Protein AF-0000000087011862 (afdb_homodimer)

pLDDT: mean 93.86, std 10.63, range [29.58, 98.81]

Radius of gyration: 28.44 Å; Cα contacts (8 Å, |Δi|>4): 1390; chains: 2; bounding box: 50×101×67 Å

Nearest PDB structures (foldseek):
  2e2o-assembly1_A  TM=8.522E-01  e=4.684E-23  Sulfurisphaera tokodaii
  1zc6-assembly1_A  TM=8.022E-01  e=9.549E-17  Chromobacterium violaceum ATCC 12472
  8oqk-assembly1_A-2  TM=8.222E-01  e=7.008E-14  Tannerella forsythia
  8ow7-assembly3_E  TM=7.583E-01  e=1.165E-14  Tannerella forsythia
  8oqx-assembly1_B  TM=7.816E-01  e=3.344E-13  Tannerella forsythia

Foldseek 3Di:
DPPFQWEWFWQAEQFKIKIWIAGLVVRDTQFIFIFGHLQCVPPHLVVNLVRVLRGCVRRVVVPHPAYEYAYAQQPPDPVSVVSVLVSVCVVPVPYHYHHLQLLLCCLFANQDFFKEWEAALFTWMWTDDPRDIDIDFPDDLVPGRFLHLLQLLVQLLVVLVCVVVVNDDDFCSQVLQCVLQVHHSVVSVVVCVVVVPSNSSSLCSLVLLVRVVVPGPSSVVSLVRSLVVVQVVQVVRCVSPDAYAYEYLSLLRPSSCVSCVVVPHHYYYNNSSSVSRVSVVPRDDDSVSSVVVRVVVVVVVVVDDQVSCCRRRVDDVVVVVVVD/DPPFQWEWFWQAEQFKIKIWIAG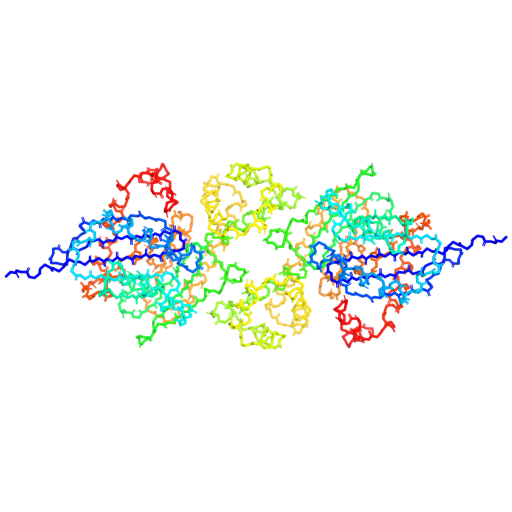LVVRDTQFIFIFGHLQCVPPHLVVNLVRVLRGCVRRVVVPHPAYEYAYAQQPPDPVSVVSVLVSVCVVPVPYHYHHLQLLLCCLFANQDFFKEWEAALFTWMWTDDPRDIDIDFPDDLVPGRFLHLLQLLVQLLVVLVCVVVVNDDDFCSQVLQCVLQVHHSVVSVVVCVVVVPSNSSSLCSLVLLVRVVVPGPSSVVSLVRSLVVVQVVQVVRCVSPDAYAYEYLSLLRPSSCVSCVVVPHHYYYNNSSSVSRVSVVPRDDDSVSSVVVRVVVVVVVVVDDQVSCCRRRVDDVVVVVVVD

Secondary structure (DSSP, 8-state):
-----EEEEEEE-SS-EEEEEEETTTTEEEEEEEES---HHHH-HHHHHHHHHHHHHHTTGGG-SEEEEEETTTTS-HHHHHHHHHHHHHHSTT-EEEEHHHHHHHHHHTTSSEEEEEESSSEEEEEEETTEEEEEE---SSSS-TTSHHHHHHHHHHHHHHHHTTSS---SHHHHHHHHHTS-HHHHHHHHHHH--HHHHHHTHHHHHHHHHTT-HHHHHHHHHHHHHHHHHHHHHHTT-SEEEEESGGGG-HHHHHHHGGGT-EEE-GGGGGHHHHHHTT----HHHHHHHHHHHHHHHTTS-HHHHHHHH---GGGTTTT-/-----EEEEEEE-SS-EEEEEEETTTTEEEEEEEES---HHHH-HHHHHHHHHHHHHHTTGGG-SEEEEEETTTTS-HHHHHHHHHHHHHHSTT-EEEEHHHHHHHHHHTTSSEEEEEESSSEEEEEEETTEEEEEE---SSSS-TTSHHHHHHHHHHHHHHHHTTSS---SHHHHHHHHHTS-HHHHHHHHHHH--HHHHHHTHHHHHHHHHTT-HHHHHHHHHHHHHHHHHHHHHHTT-SEEEEESGGGG-HHHHHHHGGGT-EEE-GGGGGHHHHHHTT----HHHHHHHHHHHHHHHTTS-HHHHHHHH---GGGTTTT-

Sequence (648 aa):
MQTKNVILAVDGGATKTVALLFDENKFKIKGIGLAGSSNFTIIGASKAEENLRKAIKEAEGDKADKAVFCLAGIGDSAEDTKRGEEMVRRIFPNAQVYNDGVGAYRATNLFEDGGVFAPGTGSVAFYQKNGVLHRVGGWSWIFGDEGSASWIAKTAITYATRVVDGIEEKSELPHAVEEYFKLPFREAVIKLSKEQDKRLIASFAVIVDELAQRGDPLALRVMKEASEYIVRMINRLKKEGGRVSVIGGVMNSRIIRDEISSLGVSIFYSYQAVIGGLILAGVKMSFEERDMLAKELTQKIYNLPEEELKNYLFINIKSKYSETMQTKNVILAVDGGATKTVALLFDENKFKIKGIGLAGSSNFTIIGASKAEENLRKAIKEAEGDKADKAVFCLAGIGDSAEDTKRGEEMVRRIFPNAQVYNDGVGAYRATNLFEDGGVFAPGTGSVAFYQKNGVLHRVGGWSWIFGDEGSASWIAKTAITYATRVVDGIEEKSELPHAVEEYFKLPFREAVIKLSKEQDKRLIASFAVIVDELAQRGDPLALRVMKEASEYIVRMINRLKKEGGRVSVIGGVMNSRIIRDEISSLGVSIFYSYQAVIGGLILAGVKMSFEERDMLAKELTQKIYNLPEEELKNYLFINIKSKYSET

Structure (mmCIF, N/CA/C/O backbone):
data_AF-0000000087011862-model_v1
#
loop_
_entity.id
_entity.type
_entity.pdbx_description
1 polymer 'N-acetylglucosamine kinase'
#
loop_
_atom_site.group_PDB
_atom_site.id
_atom_site.type_symbol
_atom_site.label_atom_id
_atom_site.label_alt_id
_atom_site.label_comp_id
_atom_site.label_asym_id
_atom_site.label_entity_id
_atom_site.label_seq_id
_atom_site.pdbx_PDB_ins_code
_atom_site.Cartn_x
_atom_site.Cartn_y
_atom_site.Cartn_z
_atom_site.occupancy
_atom_site.B_iso_or_equiv
_atom_site.auth_seq_id
_atom_site.auth_comp_id
_atom_site.auth_asym_id
_atom_site.auth_atom_id
_atom_site.pdbx_PDB_model_num
ATOM 1 N N . MET A 1 1 ? -6.461 57.344 13.148 1 33.88 1 MET A N 1
ATOM 2 C CA . MET A 1 1 ? -7.348 56.219 12.797 1 33.88 1 MET A CA 1
ATOM 3 C C . MET A 1 1 ? -6.699 54.906 13.133 1 33.88 1 MET A C 1
ATOM 5 O O . MET A 1 1 ? -5.602 54.594 12.656 1 33.88 1 MET A O 1
ATOM 9 N N . GLN A 1 2 ? -6.863 54.375 14.227 1 44.09 2 GLN A N 1
ATOM 10 C CA . GLN A 1 2 ? -6.109 53.219 14.703 1 44.09 2 GLN A CA 1
ATOM 11 C C . GLN A 1 2 ? -6.066 52.125 13.656 1 44.09 2 GLN A C 1
ATOM 13 O O . GLN A 1 2 ? -7.109 51.719 13.156 1 44.09 2 GLN A O 1
ATOM 18 N N . THR A 1 3 ? -5.09 52.031 12.852 1 51.03 3 THR A N 1
ATOM 19 C CA . THR A 1 3 ? -4.926 51.125 11.719 1 51.03 3 THR A CA 1
ATOM 20 C C . THR A 1 3 ? -5.426 49.75 12.07 1 51.03 3 THR A C 1
ATOM 22 O O . THR A 1 3 ? -5.055 49.188 13.109 1 51.03 3 THR A O 1
ATOM 25 N N . LYS A 1 4 ? -6.719 49.469 11.648 1 62.94 4 LYS A N 1
ATOM 26 C CA . LYS A 1 4 ? -7.316 48.156 11.859 1 62.94 4 LYS A CA 1
ATOM 27 C C . LYS A 1 4 ? -6.398 47.062 11.352 1 62.94 4 LYS A C 1
ATOM 29 O O . LYS A 1 4 ? -5.887 47.125 10.234 1 62.94 4 LYS A O 1
ATOM 34 N N . ASN A 1 5 ? -5.742 46.188 12.297 1 88.31 5 ASN A N 1
ATOM 35 C CA . ASN A 1 5 ? -4.859 45.094 11.875 1 88.31 5 ASN A CA 1
ATOM 36 C C . ASN A 1 5 ? -5.559 43.75 11.961 1 88.31 5 ASN A C 1
ATOM 38 O O . ASN A 1 5 ? -5.344 43 12.914 1 88.31 5 ASN A O 1
ATOM 42 N N . VAL A 1 6 ? -6.551 43.656 11 1 97 6 VAL A N 1
ATOM 43 C CA . VAL A 1 6 ? -7.305 42.406 10.891 1 97 6 VAL A CA 1
ATOM 44 C C . VAL A 1 6 ? -6.648 41.5 9.859 1 97 6 VAL A C 1
ATOM 46 O O . VAL A 1 6 ? -6.398 41.906 8.719 1 97 6 VAL A O 1
ATOM 49 N N . ILE A 1 7 ? -6.363 40.312 10.328 1 98.19 7 ILE A N 1
ATOM 50 C CA . ILE A 1 7 ? -5.594 39.375 9.508 1 98.19 7 ILE A CA 1
ATOM 51 C C . ILE A 1 7 ? -6.457 38.156 9.148 1 98.19 7 ILE A C 1
ATOM 53 O O . ILE A 1 7 ? -7.156 37.625 10.008 1 98.19 7 ILE A O 1
ATOM 57 N N . LEU A 1 8 ? -6.434 37.781 7.859 1 98.56 8 LEU A N 1
ATOM 58 C CA . LEU A 1 8 ? -7.027 36.531 7.398 1 98.56 8 LEU A CA 1
ATOM 59 C C . LEU A 1 8 ? -5.961 35.438 7.227 1 98.56 8 LEU A C 1
ATOM 61 O O . LEU A 1 8 ? -5.004 35.625 6.473 1 98.56 8 LEU A O 1
ATOM 65 N N . ALA A 1 9 ? -6.078 34.406 7.98 1 98.75 9 ALA A N 1
ATOM 66 C CA . ALA A 1 9 ? -5.246 33.219 7.793 1 98.75 9 ALA A CA 1
ATOM 67 C C . ALA A 1 9 ? -6.059 32.062 7.215 1 98.75 9 ALA A C 1
ATOM 69 O O . ALA A 1 9 ? -7.172 31.781 7.668 1 98.75 9 ALA A O 1
ATOM 70 N N . VAL A 1 10 ? -5.488 31.406 6.176 1 98.81 10 VAL A N 1
ATOM 71 C CA . VAL A 1 10 ? -6.168 30.281 5.547 1 98.81 10 VAL A CA 1
ATOM 72 C C . VAL A 1 10 ? -5.23 29.078 5.496 1 98.81 10 VAL A C 1
ATOM 74 O O . VAL A 1 10 ? -4.082 29.188 5.062 1 98.81 10 VAL A O 1
ATOM 77 N N . ASP A 1 11 ? -5.664 27.969 6.008 1 98.44 11 ASP A N 1
ATOM 78 C CA . ASP A 1 11 ? -5.008 26.672 5.863 1 98.44 11 ASP A CA 1
ATOM 79 C C . ASP A 1 11 ? -5.805 25.75 4.941 1 98.44 11 ASP A C 1
ATOM 81 O O . ASP A 1 11 ? -6.934 25.375 5.254 1 98.44 11 ASP A O 1
ATOM 85 N N . GLY A 1 12 ? -5.23 25.422 3.812 1 97 12 GLY A N 1
ATOM 86 C CA . GLY A 1 12 ? -5.883 24.578 2.82 1 97 12 GLY A CA 1
ATOM 87 C C . GLY A 1 12 ? -5.156 23.281 2.58 1 97 12 GLY A C 1
ATOM 88 O O . GLY A 1 12 ? -4.055 23.266 2.021 1 97 12 GLY A O 1
ATOM 89 N N . GLY A 1 13 ? -5.793 22.219 2.9 1 92.44 13 GLY A N 1
ATOM 90 C CA . GLY A 1 13 ? -5.164 20.906 2.805 1 92.44 13 GLY A CA 1
ATOM 91 C C . GLY A 1 13 ? -5.891 19.969 1.868 1 92.44 13 GLY A C 1
ATOM 92 O O . GLY A 1 13 ? -6.617 20.406 0.974 1 92.44 13 GLY A O 1
ATOM 93 N N . ALA A 1 14 ? -5.559 18.672 1.991 1 84.88 14 ALA A N 1
ATOM 94 C CA . ALA A 1 14 ? -6.09 17.625 1.136 1 84.88 14 ALA A CA 1
ATOM 95 C C . ALA A 1 14 ? -7.547 17.312 1.478 1 84.88 14 ALA A C 1
ATOM 97 O O . ALA A 1 14 ? -8.312 16.875 0.619 1 84.88 14 ALA A O 1
ATOM 98 N N . THR A 1 15 ? -7.922 17.609 2.654 1 87.12 15 THR A N 1
ATOM 99 C CA . THR A 1 15 ? -9.25 17.203 3.086 1 87.12 15 THR A CA 1
ATOM 100 C C . THR A 1 15 ? -10.117 18.406 3.418 1 87.12 15 THR A C 1
ATOM 102 O O . THR A 1 15 ? -11.336 18.375 3.227 1 87.12 15 THR A O 1
ATOM 105 N N . LYS A 1 16 ? -9.508 19.453 3.936 1 92.38 16 LYS A N 1
ATOM 106 C CA . LYS A 1 16 ? -10.305 20.578 4.406 1 92.38 16 LYS A CA 1
ATOM 107 C C . LYS A 1 16 ? -9.562 21.906 4.215 1 92.38 16 LYS A C 1
ATOM 109 O O . LYS A 1 16 ? -8.344 21.906 4.012 1 92.38 16 LYS A O 1
ATOM 114 N N . THR A 1 17 ? -10.352 22.953 4.312 1 97.31 17 THR A N 1
ATOM 115 C CA . THR A 1 17 ? -9.859 24.328 4.359 1 97.31 17 THR A CA 1
ATOM 116 C C . THR A 1 17 ? -10.391 25.047 5.598 1 97.31 17 THR A C 1
ATOM 118 O O . THR A 1 17 ? -11.578 24.953 5.922 1 97.31 17 THR A O 1
ATOM 121 N N . VAL A 1 18 ? -9.523 25.688 6.285 1 97.75 18 VAL A N 1
ATOM 122 C CA . VAL A 1 18 ? -9.891 26.5 7.449 1 97.75 18 VAL A CA 1
ATOM 123 C C . VAL A 1 18 ? -9.5 27.953 7.215 1 97.75 18 VAL A C 1
ATOM 125 O O . VAL A 1 18 ? -8.359 28.234 6.848 1 97.75 18 VAL A O 1
ATOM 128 N N . ALA A 1 19 ? -10.438 28.844 7.398 1 98.44 19 ALA A N 1
ATOM 129 C CA . ALA A 1 19 ? -10.172 30.281 7.375 1 98.44 19 ALA A CA 1
ATOM 130 C C . ALA A 1 19 ? -10.398 30.906 8.75 1 98.44 19 ALA A C 1
ATOM 132 O O . ALA A 1 19 ? -11.375 30.578 9.438 1 98.44 19 ALA A O 1
ATOM 133 N N . LEU A 1 20 ? -9.516 31.719 9.133 1 98.5 20 LEU A N 1
ATOM 134 C CA . LEU A 1 20 ? -9.555 32.375 10.43 1 98.5 20 LEU A CA 1
ATOM 135 C C . LEU A 1 20 ? -9.367 33.875 10.281 1 98.5 20 LEU A C 1
ATOM 137 O O . LEU A 1 20 ? -8.367 34.344 9.719 1 98.5 20 LEU A O 1
ATOM 141 N N . LEU A 1 21 ? -10.336 34.656 10.719 1 98.31 21 LEU A N 1
ATOM 142 C CA . LEU A 1 21 ? -10.219 36.094 10.805 1 98.31 21 LEU A CA 1
ATOM 143 C C . LEU A 1 21 ? -9.828 36.531 12.211 1 98.31 21 LEU A C 1
ATOM 145 O O . LEU A 1 21 ? -10.508 36.188 13.18 1 98.31 21 LEU A O 1
ATOM 149 N N . PHE A 1 22 ? -8.766 37.281 12.312 1 97.94 22 PHE A N 1
ATOM 150 C CA . PHE A 1 22 ? -8.164 37.594 13.609 1 97.94 22 PHE A CA 1
ATOM 151 C C . PHE A 1 22 ? -7.902 39.062 13.758 1 97.94 22 PHE A C 1
ATOM 153 O O . PHE A 1 22 ? -7.336 39.688 12.859 1 97.94 22 PHE A O 1
ATOM 160 N N . ASP A 1 23 ? -8.336 39.625 14.875 1 97 23 ASP A N 1
ATOM 161 C CA . ASP A 1 23 ? -8.039 41.031 15.219 1 97 23 ASP A CA 1
ATOM 162 C C . ASP A 1 23 ? -6.754 41.125 16.047 1 97 23 ASP A C 1
ATOM 164 O O . ASP A 1 23 ? -6.75 40.812 17.234 1 97 23 ASP A O 1
ATOM 168 N N . GLU A 1 24 ? -5.723 41.531 15.453 1 95.62 24 GLU A N 1
ATOM 169 C CA . GLU A 1 24 ? -4.418 41.594 16.109 1 95.62 24 GLU A CA 1
ATOM 170 C C . GLU A 1 24 ? -4.422 42.531 17.312 1 95.62 24 GLU A C 1
ATOM 172 O O . GLU A 1 24 ? -3.828 42.25 18.344 1 95.62 24 GLU A O 1
ATOM 177 N N . ASN A 1 25 ? -5.043 43.656 17.219 1 93.38 25 ASN A N 1
ATOM 178 C CA . ASN A 1 25 ? -5.074 44.656 18.281 1 93.38 25 ASN A CA 1
ATOM 179 C C . ASN A 1 25 ? -5.797 44.125 19.516 1 93.38 25 ASN A C 1
ATOM 181 O O . ASN A 1 25 ? -5.344 44.344 20.641 1 93.38 25 ASN A O 1
ATOM 185 N N . LYS A 1 26 ? -6.863 43.469 19.266 1 94.19 26 LYS A N 1
ATOM 186 C CA . LYS A 1 26 ? -7.645 42.938 20.375 1 94.19 26 LYS A CA 1
ATOM 187 C C . LYS A 1 26 ? -7.219 41.5 20.734 1 94.19 26 LYS A C 1
ATOM 189 O O . LYS A 1 26 ? -7.691 40.938 21.719 1 94.19 26 LYS A O 1
ATOM 194 N N . PHE A 1 27 ? -6.371 40.938 19.922 1 95 27 PHE A N 1
ATOM 195 C CA . PHE A 1 27 ? -5.918 39.562 20.078 1 95 27 PHE A CA 1
ATOM 196 C C . PHE A 1 27 ? -7.102 38.625 20.219 1 95 27 PHE A C 1
ATOM 198 O O . PHE A 1 27 ? -7.172 37.844 21.188 1 95 27 PHE A O 1
ATOM 205 N N . LYS A 1 28 ? -7.961 38.719 19.203 1 94.94 28 LYS A N 1
ATOM 206 C CA . LYS A 1 28 ? -9.203 37.969 19.281 1 94.94 28 LYS A CA 1
ATOM 207 C C . LYS A 1 28 ? -9.578 37.375 17.922 1 94.94 28 LYS A C 1
ATOM 209 O O . LYS A 1 28 ? -9.375 38 16.891 1 94.94 28 LYS A O 1
ATOM 214 N N . ILE A 1 29 ? -10.172 36.188 18 1 97.44 29 ILE A N 1
ATOM 215 C CA . ILE A 1 29 ? -10.734 35.594 16.797 1 97.44 29 ILE A CA 1
ATOM 216 C C . ILE A 1 29 ? -12.055 36.25 16.438 1 97.44 29 ILE A C 1
ATOM 218 O O . ILE A 1 29 ? -12.961 36.344 17.281 1 97.44 29 ILE A O 1
ATOM 222 N N . LYS A 1 30 ? -12.18 36.688 15.195 1 97 30 LYS A N 1
ATOM 223 C CA . LYS A 1 30 ? -13.375 37.375 14.75 1 97 30 LYS A CA 1
ATOM 224 C C . LYS A 1 30 ? -14.289 36.469 13.945 1 97 30 LYS A C 1
ATOM 226 O O . LYS A 1 30 ? -15.5 36.688 13.883 1 97 30 LYS A O 1
ATOM 231 N N . GLY A 1 31 ? -13.703 35.469 13.359 1 96.88 31 GLY A N 1
ATOM 232 C CA . GLY A 1 31 ? -14.484 34.562 12.539 1 96.88 31 GLY A CA 1
ATOM 233 C C . GLY A 1 31 ? -13.727 33.312 12.125 1 96.88 31 GLY A C 1
ATOM 234 O O . GLY A 1 31 ? -12.492 33.312 12.086 1 96.88 31 GLY A O 1
ATOM 235 N N . ILE A 1 32 ? -14.539 32.281 11.859 1 97.31 32 ILE A N 1
ATOM 236 C CA . ILE A 1 32 ? -13.992 31.016 11.398 1 97.31 32 ILE A CA 1
ATOM 237 C C . ILE A 1 32 ? -14.844 30.469 10.25 1 97.31 32 ILE A C 1
ATOM 239 O O . ILE A 1 32 ? -16.078 30.609 10.258 1 97.31 32 ILE A O 1
ATOM 243 N N . GLY A 1 33 ? -14.164 29.953 9.281 1 96.62 33 GLY A N 1
ATOM 244 C CA . GLY A 1 33 ? -14.844 29.281 8.188 1 96.62 33 GLY A CA 1
ATOM 245 C C . GLY A 1 33 ? -14.227 27.938 7.828 1 96.62 33 GLY A C 1
ATOM 246 O O . GLY A 1 33 ? -13.016 27.75 7.957 1 96.62 33 GLY A O 1
ATOM 247 N N . LEU A 1 34 ? -15.102 27.031 7.426 1 96.06 34 LEU A N 1
ATOM 248 C CA . LEU A 1 34 ? -14.68 25.688 7.016 1 96.06 34 LEU A CA 1
ATOM 249 C C . LEU A 1 34 ? -15.211 25.359 5.629 1 96.06 34 LEU A C 1
ATOM 251 O O . LEU A 1 34 ? -16.328 25.75 5.273 1 96.06 34 LEU A O 1
ATOM 255 N N . ALA A 1 35 ? -14.398 24.656 4.922 1 96.19 35 ALA A N 1
ATOM 256 C CA . ALA A 1 35 ? -14.828 24.141 3.623 1 96.19 35 ALA A CA 1
ATOM 257 C C . ALA A 1 35 ? -14.039 22.891 3.254 1 96.19 35 ALA A C 1
ATOM 259 O O . ALA A 1 35 ? -13.289 22.359 4.07 1 96.19 35 ALA A O 1
ATOM 260 N N . GLY A 1 36 ? -14.297 22.359 2.02 1 94.12 36 GLY A N 1
ATOM 261 C CA . GLY A 1 36 ? -13.617 21.156 1.554 1 94.12 36 GLY A CA 1
ATOM 262 C C . GLY A 1 36 ? -12.172 21.406 1.156 1 94.12 36 GLY A C 1
ATOM 263 O O . GLY A 1 36 ? -11.609 22.453 1.48 1 94.12 36 GLY A O 1
ATOM 264 N N . SER A 1 37 ? -11.641 20.469 0.458 1 94.12 37 SER A N 1
ATOM 265 C CA . SER A 1 37 ? -10.234 20.484 0.07 1 94.12 37 SER A CA 1
ATOM 266 C C . SER A 1 37 ? -9.914 21.672 -0.833 1 94.12 37 SER A C 1
ATOM 268 O O . SER A 1 37 ? -10.734 22.047 -1.671 1 94.12 37 SER A O 1
ATOM 270 N N . SER A 1 38 ? -8.742 22.219 -0.648 1 95.69 38 SER A N 1
ATOM 271 C CA . SER A 1 38 ? -8.289 23.266 -1.564 1 95.69 38 SER A CA 1
ATOM 272 C C . SER A 1 38 ? -6.957 22.875 -2.209 1 95.69 38 SER A C 1
ATOM 274 O O . SER A 1 38 ? -6.195 23.75 -2.637 1 95.69 38 SER A O 1
ATOM 276 N N . ASN A 1 39 ? -6.629 21.594 -2.139 1 94 39 ASN A N 1
ATOM 277 C CA . ASN A 1 39 ? -5.465 21.109 -2.875 1 94 39 ASN A CA 1
ATOM 278 C C . ASN A 1 39 ? -5.711 21.125 -4.383 1 94 39 ASN A C 1
ATOM 280 O O . ASN A 1 39 ? -6.16 20.141 -4.953 1 94 39 ASN A O 1
ATOM 284 N N . PHE A 1 40 ? -5.262 22.156 -5.004 1 95.25 40 PHE A N 1
ATOM 285 C CA . PHE A 1 40 ? -5.578 22.438 -6.398 1 95.25 40 PHE A CA 1
ATOM 286 C C . PHE A 1 40 ? -4.887 21.453 -7.324 1 95.25 40 PHE A C 1
ATOM 288 O O . PHE A 1 40 ? -5.273 21.297 -8.484 1 95.25 40 PHE A O 1
ATOM 295 N N . THR A 1 41 ? -3.922 20.781 -6.844 1 91.81 41 THR A N 1
ATOM 296 C CA . THR A 1 41 ? -3.215 19.797 -7.668 1 91.81 41 THR A CA 1
ATOM 297 C C . THR A 1 41 ? -3.998 18.5 -7.75 1 91.81 41 THR A C 1
ATOM 299 O O . THR A 1 41 ? -3.752 17.672 -8.633 1 91.81 41 THR A O 1
ATOM 302 N N . ILE A 1 42 ? -4.914 18.328 -6.879 1 87.44 42 ILE A N 1
ATOM 303 C CA . ILE A 1 42 ? -5.652 17.078 -6.805 1 87.44 42 ILE A CA 1
ATOM 304 C C . ILE A 1 42 ? -7.082 17.281 -7.297 1 87.44 42 ILE A C 1
ATOM 306 O O . ILE A 1 42 ? -7.559 16.562 -8.172 1 87.44 42 ILE A O 1
ATOM 310 N N . ILE A 1 43 ? -7.695 18.375 -6.863 1 92.06 43 ILE A N 1
ATOM 311 C CA . ILE A 1 43 ? -9.125 18.5 -7.141 1 92.06 43 ILE A CA 1
ATOM 312 C C . ILE A 1 43 ? -9.344 19.531 -8.25 1 92.06 43 ILE A C 1
ATOM 314 O O . ILE A 1 43 ? -10.477 19.766 -8.672 1 92.06 43 ILE A O 1
ATOM 318 N N . GLY A 1 44 ? -8.289 20.188 -8.656 1 94.06 44 GLY A N 1
ATOM 319 C CA . GLY A 1 44 ? -8.383 21.203 -9.68 1 94.06 44 GLY A CA 1
ATOM 320 C C . GLY A 1 44 ? -8.5 22.609 -9.109 1 94.06 44 GLY A C 1
ATOM 321 O O . GLY A 1 44 ? -9.062 22.797 -8.031 1 94.06 44 GLY A O 1
ATOM 322 N N . ALA A 1 45 ? -8.062 23.547 -9.891 1 95.56 45 ALA A N 1
ATOM 323 C CA . ALA A 1 45 ? -7.984 24.938 -9.43 1 95.56 45 ALA A CA 1
ATOM 324 C C . ALA A 1 45 ? -9.375 25.516 -9.203 1 95.56 45 ALA A C 1
ATOM 326 O O . ALA A 1 45 ? -9.602 26.234 -8.234 1 95.56 45 ALA A O 1
ATOM 327 N N . SER A 1 46 ? -10.258 25.234 -10.047 1 96.94 46 SER A N 1
ATOM 328 C CA . SER A 1 46 ? -11.602 25.797 -9.945 1 96.94 46 SER A CA 1
ATOM 329 C C . SER A 1 46 ? -12.281 25.375 -8.656 1 96.94 46 SER A C 1
ATOM 331 O O . SER A 1 46 ? -12.789 26.219 -7.906 1 96.94 46 SER A O 1
ATOM 333 N N . LYS A 1 47 ? -12.25 24.094 -8.445 1 97.06 47 LYS A N 1
ATOM 334 C CA . LYS A 1 47 ? -12.875 23.578 -7.234 1 97.06 47 LYS A CA 1
ATOM 335 C C . LYS A 1 47 ? -12.141 24.062 -5.988 1 97.06 47 LYS A C 1
ATOM 337 O O . LYS A 1 47 ? -12.766 24.375 -4.973 1 97.06 47 LYS A O 1
ATOM 342 N N . ALA A 1 48 ? -10.898 24.094 -6.031 1 97.81 48 ALA A N 1
ATOM 343 C CA . ALA A 1 48 ? -10.086 24.609 -4.922 1 97.81 48 ALA A CA 1
ATOM 344 C C . ALA A 1 48 ? -10.43 26.062 -4.609 1 97.81 48 ALA A C 1
ATOM 346 O O . ALA A 1 48 ? -10.594 26.422 -3.445 1 97.81 48 ALA A O 1
ATOM 347 N N . GLU A 1 49 ? -10.531 26.812 -5.637 1 98 49 GLU A N 1
ATOM 348 C CA . GLU A 1 49 ? -10.867 28.234 -5.465 1 98 49 GLU A CA 1
ATOM 349 C C . GLU A 1 49 ? -12.25 28.391 -4.848 1 98 49 GLU A C 1
ATOM 351 O O . GLU A 1 49 ? -12.461 29.266 -3.996 1 98 49 GLU A O 1
ATOM 356 N N . GLU A 1 50 ? -13.117 27.625 -5.305 1 98.25 50 GLU A N 1
ATOM 357 C CA . GLU A 1 50 ? -14.461 27.641 -4.742 1 98.25 50 GLU A CA 1
ATOM 358 C C . GLU A 1 50 ? -14.438 27.359 -3.24 1 98.25 50 GLU A C 1
ATOM 360 O O . GLU A 1 50 ? -15.094 28.047 -2.463 1 98.25 50 GLU A O 1
ATOM 365 N N . ASN A 1 51 ? -13.734 26.375 -2.857 1 98 51 ASN A N 1
ATOM 366 C CA . ASN A 1 51 ? -13.641 26 -1.448 1 98 51 ASN A CA 1
ATOM 367 C C . ASN A 1 51 ? -12.953 27.094 -0.628 1 98 51 ASN A C 1
ATOM 369 O O . ASN A 1 51 ? -13.359 27.375 0.501 1 98 51 ASN A O 1
ATOM 373 N N . LEU A 1 52 ? -11.961 27.672 -1.19 1 98.44 52 LEU A N 1
ATOM 374 C CA . LEU A 1 52 ? -11.281 28.781 -0.52 1 98.44 52 LEU A CA 1
ATOM 375 C C . LEU A 1 52 ? -12.242 29.938 -0.293 1 98.44 52 LEU A C 1
ATOM 377 O O . LEU A 1 52 ? -12.336 30.469 0.819 1 98.44 52 LEU A O 1
ATOM 381 N N . ARG A 1 53 ? -12.93 30.281 -1.302 1 98.38 53 ARG A N 1
ATOM 382 C CA . ARG A 1 53 ? -13.859 31.406 -1.215 1 98.38 53 ARG A CA 1
ATOM 383 C C . ARG A 1 53 ? -14.961 31.125 -0.195 1 98.38 53 ARG A C 1
ATOM 385 O O . ARG A 1 53 ? -15.391 32.031 0.525 1 98.38 53 ARG A O 1
ATOM 392 N N . LYS A 1 54 ? -15.398 29.906 -0.196 1 97.81 54 LYS A N 1
ATOM 393 C CA . LYS A 1 54 ? -16.438 29.531 0.758 1 97.81 54 LYS A CA 1
ATOM 394 C C . LYS A 1 54 ? -15.953 29.703 2.195 1 97.81 54 LYS A C 1
ATOM 396 O O . LYS A 1 54 ? -16.641 30.312 3.016 1 97.81 54 LYS A O 1
ATOM 401 N N . ALA A 1 55 ? -14.828 29.156 2.518 1 97.88 55 ALA A N 1
ATOM 402 C CA . ALA A 1 55 ? -14.273 29.281 3.865 1 97.88 55 ALA A CA 1
ATOM 403 C C . ALA A 1 55 ? -14.039 30.734 4.242 1 97.88 55 ALA A C 1
ATOM 405 O O . ALA A 1 55 ? -14.344 31.141 5.367 1 97.88 55 ALA A O 1
ATOM 406 N N . ILE A 1 56 ? -13.539 31.5 3.312 1 98.31 56 ILE A N 1
ATOM 407 C CA . ILE A 1 56 ? -13.211 32.906 3.555 1 98.31 56 ILE A CA 1
ATOM 408 C C . ILE A 1 56 ? -14.492 33.688 3.803 1 98.31 56 ILE A C 1
ATOM 410 O O . ILE A 1 56 ? -14.555 34.531 4.715 1 98.31 56 ILE A O 1
ATOM 414 N N . LYS A 1 57 ? -15.461 33.438 2.996 1 97.94 57 LYS A N 1
ATOM 415 C CA . LYS A 1 57 ? -16.734 34.125 3.164 1 97.94 57 LYS A CA 1
ATOM 416 C C . LYS A 1 57 ? -17.344 33.812 4.535 1 97.94 57 LYS A C 1
ATOM 418 O O . LYS A 1 57 ? -17.812 34.719 5.223 1 97.94 57 LYS A O 1
ATOM 423 N N . GLU A 1 58 ? -17.344 32.594 4.914 1 96.5 58 GLU A N 1
ATOM 424 C CA . GLU A 1 58 ? -17.891 32.188 6.203 1 96.5 58 GLU A CA 1
ATOM 425 C C . GLU A 1 58 ? -17.141 32.844 7.355 1 96.5 58 GLU A C 1
ATOM 427 O O . GLU A 1 58 ? -17.734 33.156 8.383 1 96.5 58 GLU A O 1
ATOM 432 N N . ALA A 1 59 ? -15.906 33.125 7.227 1 97.44 59 ALA A N 1
ATOM 433 C CA . ALA A 1 59 ? -15.086 33.719 8.258 1 97.44 59 ALA A CA 1
ATOM 434 C C . ALA A 1 59 ? -15.203 35.25 8.211 1 97.44 59 ALA A C 1
ATOM 436 O O . ALA A 1 59 ? -14.656 35.938 9.07 1 97.44 59 ALA A O 1
ATOM 437 N N . GLU A 1 60 ? -15.883 35.75 7.199 1 96.94 60 GLU A N 1
ATOM 438 C CA . GLU A 1 60 ? -15.945 37.188 6.934 1 96.94 60 GLU A CA 1
ATOM 439 C C . GLU A 1 60 ? -14.57 37.75 6.59 1 96.94 60 GLU A C 1
ATOM 441 O O . GLU A 1 60 ? -14.188 38.812 7.09 1 96.94 60 GLU A O 1
ATOM 446 N N . GLY A 1 61 ? -13.93 37.062 5.773 1 94.19 61 GLY A N 1
ATOM 447 C CA . GLY A 1 61 ? -12.547 37.375 5.438 1 94.19 61 GLY A CA 1
ATOM 448 C C . GLY A 1 61 ? -12.398 38.625 4.59 1 94.19 61 GLY A C 1
ATOM 449 O O . GLY A 1 61 ? -11.297 39.156 4.469 1 94.19 61 GLY A O 1
ATOM 450 N N . ASP A 1 62 ? -13.438 39.031 3.961 1 91.06 62 ASP A N 1
ATOM 451 C CA . ASP A 1 62 ? -13.406 40.219 3.145 1 91.06 62 ASP A CA 1
ATOM 452 C C . ASP A 1 62 ? -13.031 41.469 3.982 1 91.06 62 ASP A C 1
ATOM 454 O O . ASP A 1 62 ? -12.648 42.5 3.439 1 91.06 62 ASP A O 1
ATOM 458 N N . LYS A 1 63 ? -13.062 41.344 5.199 1 90.94 63 LYS A N 1
ATOM 459 C CA . LYS A 1 63 ? -12.797 42.469 6.113 1 90.94 63 LYS A CA 1
ATOM 460 C C . LYS A 1 63 ? -11.312 42.531 6.48 1 90.94 63 LYS A C 1
ATOM 462 O O . LYS A 1 63 ? -10.898 43.406 7.227 1 90.94 63 LYS A O 1
ATOM 467 N N . ALA A 1 64 ? -10.531 41.656 5.973 1 96.44 64 ALA A N 1
ATOM 468 C CA . ALA A 1 64 ? -9.141 41.562 6.391 1 96.44 64 ALA A CA 1
ATOM 469 C C . ALA A 1 64 ? -8.281 42.625 5.691 1 96.44 64 ALA A C 1
ATOM 471 O O . ALA A 1 64 ? -8.539 42.969 4.535 1 96.44 64 ALA A O 1
ATOM 472 N N . ASP A 1 65 ? -7.277 43.031 6.414 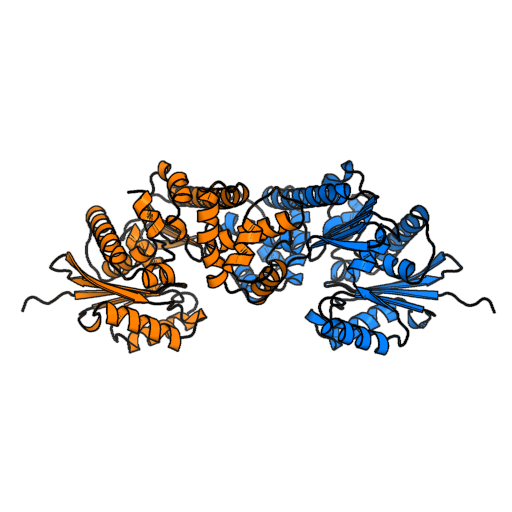1 96 65 ASP A N 1
ATOM 473 C CA . ASP A 1 65 ? -6.293 43.969 5.863 1 96 65 ASP A CA 1
ATOM 474 C C . ASP A 1 65 ? -5.133 43.219 5.215 1 96 65 ASP A C 1
ATOM 476 O O . ASP A 1 65 ? -4.48 43.719 4.305 1 96 65 ASP A O 1
ATOM 480 N N . LYS A 1 66 ? -4.848 42.125 5.75 1 96.31 66 LYS A N 1
ATOM 481 C CA . LYS A 1 66 ? -3.77 41.219 5.32 1 96.31 66 LYS A CA 1
ATOM 482 C C . LYS A 1 66 ? -4.234 39.781 5.285 1 96.31 66 LYS A C 1
ATOM 484 O O . LYS A 1 66 ? -5.109 39.375 6.055 1 96.31 66 LYS A O 1
ATOM 489 N N . ALA A 1 67 ? -3.623 39.062 4.328 1 98.19 67 ALA A N 1
ATOM 490 C CA . ALA A 1 67 ? -4.02 37.656 4.238 1 98.19 67 ALA A CA 1
ATOM 491 C C . ALA A 1 67 ? -2.811 36.75 4.012 1 98.19 67 ALA A C 1
ATOM 493 O O . ALA A 1 67 ? -1.892 37.094 3.271 1 98.19 67 ALA A O 1
ATOM 494 N N . VAL A 1 68 ? -2.803 35.625 4.68 1 98.62 68 VAL A N 1
ATOM 495 C CA . VAL A 1 68 ? -1.799 34.594 4.488 1 98.62 68 VAL A CA 1
ATOM 496 C C . VAL A 1 68 ? -2.484 33.25 4.176 1 98.62 68 VAL A C 1
ATOM 498 O O . VAL A 1 68 ? -3.408 32.844 4.887 1 98.62 68 VAL A O 1
ATOM 501 N N . PHE A 1 69 ? -2.043 32.625 3.086 1 98.75 69 PHE A N 1
ATOM 502 C CA . PHE A 1 69 ? -2.543 31.297 2.689 1 98.75 69 PHE A CA 1
ATOM 503 C C . PHE A 1 69 ? -1.45 30.25 2.816 1 98.75 69 PHE A C 1
ATOM 505 O O . PHE A 1 69 ? -0.369 30.391 2.242 1 98.75 69 PHE A O 1
ATOM 512 N N . CYS A 1 70 ? -1.69 29.25 3.602 1 98.56 70 CYS A N 1
ATOM 513 C CA . CYS A 1 70 ? -0.86 28.062 3.635 1 98.56 70 CYS A CA 1
ATOM 514 C C . CYS A 1 70 ? -1.571 26.875 2.975 1 98.56 70 CYS A C 1
ATOM 516 O O . CYS A 1 70 ? -2.494 26.297 3.553 1 98.56 70 CYS A O 1
ATOM 518 N N . LEU A 1 71 ? -1.074 26.469 1.794 1 98 71 LEU A N 1
ATOM 519 C CA . LEU A 1 71 ? -1.862 25.547 0.975 1 98 71 LEU A CA 1
ATOM 520 C C . LEU A 1 71 ? -1.043 24.328 0.588 1 98 71 LEU A C 1
ATOM 522 O O . LEU A 1 71 ? 0.147 24.438 0.286 1 98 71 LEU A O 1
ATOM 526 N N . ALA A 1 72 ? -1.728 23.172 0.646 1 94.94 72 ALA A N 1
ATOM 527 C CA . ALA A 1 72 ? -1.166 22 -0.007 1 94.94 72 ALA A CA 1
ATOM 528 C C . ALA A 1 72 ? -0.96 22.234 -1.5 1 94.94 72 ALA A C 1
ATOM 530 O O . ALA A 1 72 ? -1.741 22.953 -2.131 1 94.94 72 ALA A O 1
ATOM 531 N N . GLY A 1 73 ? 0.037 21.625 -2.051 1 92.5 73 GLY A N 1
ATOM 532 C CA . GLY A 1 73 ? 0.35 21.797 -3.461 1 92.5 73 GLY A CA 1
ATOM 533 C C . GLY A 1 73 ? 1.438 22.828 -3.705 1 92.5 73 GLY A C 1
ATOM 534 O O . GLY A 1 73 ? 2.184 22.734 -4.68 1 92.5 73 GLY A O 1
ATOM 535 N N . ILE A 1 74 ? 1.44 23.891 -2.873 1 94.88 74 ILE A N 1
ATOM 536 C CA . ILE A 1 74 ? 2.506 24.891 -2.957 1 94.88 74 ILE A CA 1
ATOM 537 C C . ILE A 1 74 ? 3.844 24.234 -2.609 1 94.88 74 ILE A C 1
ATOM 539 O O . ILE A 1 74 ? 3.957 23.531 -1.604 1 94.88 74 ILE A O 1
ATOM 543 N N . GLY A 1 75 ? 4.867 24.453 -3.428 1 90.19 75 GLY A N 1
ATOM 544 C CA . GLY A 1 75 ? 6.188 23.906 -3.158 1 90.19 75 GLY A CA 1
ATOM 545 C C . GLY A 1 75 ? 6.41 22.547 -3.797 1 90.19 75 GLY A C 1
ATOM 546 O O . GLY A 1 75 ? 7.527 22.016 -3.787 1 90.19 75 GLY A O 1
ATOM 547 N N . ASP A 1 76 ? 5.383 21.922 -4.383 1 84.88 76 ASP A N 1
ATOM 548 C CA . ASP A 1 76 ? 5.535 20.625 -5.031 1 84.88 76 ASP A CA 1
ATOM 549 C C . ASP A 1 76 ? 6.367 20.734 -6.305 1 84.88 76 ASP A C 1
ATOM 551 O O . ASP A 1 76 ? 7.168 19.844 -6.609 1 84.88 76 ASP A O 1
ATOM 555 N N . SER A 1 77 ? 6.148 21.734 -7.051 1 88.69 77 SER A N 1
ATOM 556 C CA . SER A 1 77 ? 6.91 22.125 -8.227 1 88.69 77 SER A CA 1
ATOM 557 C C . SER A 1 77 ? 6.828 23.625 -8.461 1 88.69 77 SER A C 1
ATOM 559 O O . SER A 1 77 ? 6 24.312 -7.859 1 88.69 77 SER A O 1
ATOM 561 N N . ALA A 1 78 ? 7.691 24.078 -9.266 1 92.25 78 ALA A N 1
ATOM 562 C CA . ALA A 1 78 ? 7.641 25.484 -9.617 1 92.25 78 ALA A CA 1
ATOM 563 C C . ALA A 1 78 ? 6.32 25.844 -10.297 1 92.25 78 ALA A C 1
ATOM 565 O O . ALA A 1 78 ? 5.738 26.891 -10.039 1 92.25 78 ALA A O 1
ATOM 566 N N . GLU A 1 79 ? 5.895 24.953 -11.094 1 94.44 79 GLU A N 1
ATOM 567 C CA . GLU A 1 79 ? 4.641 25.156 -11.82 1 94.44 79 GLU A CA 1
ATOM 568 C C . GLU A 1 79 ? 3.451 25.172 -10.859 1 94.44 79 GLU A C 1
ATOM 570 O O . GLU A 1 79 ? 2.568 26.031 -10.969 1 94.44 79 GLU A O 1
ATOM 575 N N . ASP A 1 80 ? 3.428 24.297 -9.969 1 94.12 80 ASP A N 1
ATOM 576 C CA . ASP A 1 80 ? 2.338 24.219 -9 1 94.12 80 ASP A CA 1
ATOM 577 C C . ASP A 1 80 ? 2.32 25.469 -8.102 1 94.12 80 ASP A C 1
ATOM 579 O O . ASP A 1 80 ? 1.253 25.984 -7.777 1 94.12 80 ASP A O 1
ATOM 583 N N . THR A 1 81 ? 3.486 25.891 -7.766 1 96.25 81 THR A N 1
ATOM 584 C CA . THR A 1 81 ? 3.584 27.078 -6.941 1 96.25 81 THR A CA 1
ATOM 585 C C . THR A 1 81 ? 3 28.297 -7.668 1 96.25 81 THR A C 1
ATOM 587 O O . THR A 1 81 ? 2.205 29.047 -7.098 1 96.25 81 THR A O 1
ATOM 590 N N . LYS A 1 82 ? 3.363 28.438 -8.859 1 96.81 82 LYS A N 1
ATOM 591 C CA . LYS A 1 82 ? 2.852 29.547 -9.656 1 96.81 82 LYS A CA 1
ATOM 592 C C . LYS A 1 82 ? 1.333 29.484 -9.797 1 96.81 82 LYS A C 1
ATOM 594 O O . LYS A 1 82 ? 0.64 30.484 -9.617 1 96.81 82 LYS A O 1
ATOM 599 N N . ARG A 1 83 ? 0.861 28.312 -10.07 1 96.75 83 ARG A N 1
ATOM 600 C CA . ARG A 1 83 ? -0.575 28.094 -10.227 1 96.75 83 ARG A CA 1
ATOM 601 C C . ARG A 1 83 ? -1.316 28.438 -8.938 1 96.75 83 ARG A C 1
ATOM 603 O O . ARG A 1 83 ? -2.361 29.094 -8.969 1 96.75 83 ARG A O 1
ATOM 610 N N . GLY A 1 84 ? -0.811 27.969 -7.852 1 97.5 84 GLY A N 1
ATOM 611 C CA . GLY A 1 84 ? -1.428 28.234 -6.566 1 97.5 84 GLY A CA 1
ATOM 612 C C . GLY A 1 84 ? -1.433 29.719 -6.203 1 97.5 84 GLY A C 1
ATOM 613 O O . GLY A 1 84 ? -2.436 30.234 -5.711 1 97.5 84 GLY A O 1
ATOM 614 N N . GLU A 1 85 ? -0.324 30.344 -6.438 1 97.44 85 GLU A N 1
ATOM 615 C CA . GLU A 1 85 ? -0.215 31.781 -6.168 1 97.44 85 GLU A CA 1
ATOM 616 C C . GLU A 1 85 ? -1.206 32.594 -7.008 1 97.44 85 GLU A C 1
ATOM 618 O O . GLU A 1 85 ? -1.839 33.5 -6.512 1 97.44 85 GLU A O 1
ATOM 623 N N . GLU A 1 86 ? -1.289 32.219 -8.219 1 97.38 86 GLU A N 1
ATOM 624 C CA . GLU A 1 86 ? -2.232 32.906 -9.102 1 97.38 86 GLU A CA 1
ATOM 625 C C . GLU A 1 86 ? -3.668 32.719 -8.625 1 97.38 86 GLU A C 1
ATOM 627 O O . GLU A 1 86 ? -4.465 33.656 -8.641 1 97.38 86 GLU A O 1
ATOM 632 N N . MET A 1 87 ? -3.971 31.516 -8.227 1 97.75 87 MET A N 1
ATOM 633 C CA . MET A 1 87 ? -5.297 31.219 -7.699 1 97.75 87 MET A CA 1
ATOM 634 C C . MET A 1 87 ? -5.605 32.062 -6.477 1 97.75 87 MET A C 1
ATOM 636 O O . MET A 1 87 ? -6.684 32.656 -6.391 1 97.75 87 MET A O 1
ATOM 640 N N . VAL A 1 88 ? -4.684 32.219 -5.609 1 97.81 88 VAL A N 1
ATOM 641 C CA . VAL A 1 88 ? -4.863 32.969 -4.367 1 97.81 88 VAL A CA 1
ATOM 642 C C . VAL A 1 88 ? -4.977 34.469 -4.676 1 97.81 88 VAL A C 1
ATOM 644 O O . VAL A 1 88 ? -5.781 35.188 -4.066 1 97.81 88 VAL A O 1
ATOM 647 N N . ARG A 1 89 ? -4.215 34.938 -5.602 1 96.06 89 ARG A N 1
ATOM 648 C CA . ARG A 1 89 ? -4.203 36.375 -5.945 1 96.06 89 ARG A CA 1
ATOM 649 C C . ARG A 1 89 ? -5.543 36.781 -6.535 1 96.06 89 ARG A C 1
ATOM 651 O O . ARG A 1 89 ? -5.949 37.938 -6.395 1 96.06 89 ARG A O 1
ATOM 658 N N . ARG A 1 90 ? -6.184 35.875 -7.176 1 96.62 90 ARG A N 1
ATOM 659 C CA . ARG A 1 90 ? -7.523 36.156 -7.676 1 96.62 90 ARG A CA 1
ATOM 660 C C . ARG A 1 90 ? -8.508 36.344 -6.527 1 96.62 90 ARG A C 1
ATOM 662 O O . ARG A 1 90 ? -9.539 37 -6.684 1 96.62 90 ARG A O 1
ATOM 669 N N . ILE A 1 91 ? -8.219 35.781 -5.469 1 97.12 91 ILE A N 1
ATOM 670 C CA . ILE A 1 91 ? -9.102 35.844 -4.305 1 97.12 91 ILE A CA 1
ATOM 671 C C . ILE A 1 91 ? -8.727 37.031 -3.445 1 97.12 91 ILE A C 1
ATOM 673 O O . ILE A 1 91 ? -9.594 37.812 -3.029 1 97.12 91 ILE A O 1
ATOM 677 N N . PHE A 1 92 ? -7.395 37.156 -3.213 1 96.56 92 PHE A N 1
ATOM 678 C CA . PHE A 1 92 ? -6.836 38.219 -2.396 1 96.56 92 PHE A CA 1
ATOM 679 C C . PHE A 1 92 ? -5.527 38.719 -2.994 1 96.56 92 PHE A C 1
ATOM 681 O O . PHE A 1 92 ? -4.461 38.188 -2.732 1 96.56 92 PHE A O 1
ATOM 688 N N . PRO A 1 93 ? -5.43 39.719 -3.85 1 93.31 93 PRO A N 1
ATOM 689 C CA . PRO A 1 93 ? -4.32 40.156 -4.699 1 93.31 93 PRO A CA 1
ATOM 690 C C . PRO A 1 93 ? -3.012 40.312 -3.928 1 93.31 93 PRO A C 1
ATOM 692 O O . PRO A 1 93 ? -1.944 39.969 -4.449 1 93.31 93 PRO A O 1
ATOM 695 N N . ASN A 1 94 ? -2.885 40.656 -2.68 1 93.44 94 ASN A N 1
ATOM 696 C CA . ASN A 1 94 ? -1.633 40.875 -1.967 1 93.44 94 ASN A CA 1
ATOM 697 C C . ASN A 1 94 ? -1.435 39.875 -0.838 1 93.44 94 ASN A C 1
ATOM 699 O O . ASN A 1 94 ? -0.693 40.125 0.111 1 93.44 94 ASN A O 1
ATOM 703 N N . ALA A 1 95 ? -1.952 38.781 -1.097 1 97.69 95 ALA A N 1
ATOM 704 C CA . ALA A 1 95 ? -1.832 37.75 -0.065 1 97.69 95 ALA A CA 1
ATOM 705 C C . ALA A 1 95 ? -0.45 37.094 -0.094 1 97.69 95 ALA A C 1
ATOM 707 O O . ALA A 1 95 ? 0.174 37 -1.153 1 97.69 95 ALA A O 1
ATOM 708 N N . GLN A 1 96 ? 0.045 36.719 1.038 1 98 96 GLN A N 1
ATOM 709 C CA . GLN A 1 96 ? 1.211 35.844 1.13 1 98 96 GLN A CA 1
ATOM 710 C C . GLN A 1 96 ? 0.808 34.375 1.034 1 98 96 GLN A C 1
ATOM 712 O O . GLN A 1 96 ? -0.234 33.969 1.56 1 98 96 GLN A O 1
ATOM 717 N N . VAL A 1 97 ? 1.641 33.625 0.309 1 98.44 97 VAL A N 1
ATOM 718 C CA . VAL A 1 97 ? 1.3 32.219 0.07 1 98.44 97 VAL A CA 1
ATOM 719 C C . VAL A 1 97 ? 2.467 31.312 0.484 1 98.44 97 VAL A C 1
ATOM 721 O O . VAL A 1 97 ? 3.613 31.562 0.103 1 98.44 97 VAL A O 1
ATOM 724 N N . TYR A 1 98 ? 2.154 30.359 1.305 1 97.62 98 TYR A N 1
ATOM 725 C CA . TYR A 1 98 ? 3.148 29.406 1.777 1 97.62 98 TYR A CA 1
ATOM 726 C C . TYR A 1 98 ? 2.645 27.969 1.631 1 97.62 98 TYR A C 1
ATOM 728 O O . TYR A 1 98 ? 1.464 27.75 1.354 1 97.62 98 TYR A O 1
ATOM 736 N N . ASN A 1 99 ? 3.576 27.016 1.785 1 96.69 99 ASN A N 1
ATOM 737 C CA . ASN A 1 99 ? 3.223 25.609 1.888 1 96.69 99 ASN A CA 1
ATOM 738 C C . ASN A 1 99 ? 2.502 25.312 3.197 1 96.69 99 ASN A C 1
ATOM 740 O O . ASN A 1 99 ? 2.855 25.844 4.246 1 96.69 99 ASN A O 1
ATOM 744 N N . ASP A 1 100 ? 1.604 24.375 3.055 1 96.69 100 ASP A N 1
ATOM 745 C CA . ASP A 1 100 ? 0.828 24.047 4.246 1 96.69 100 ASP A CA 1
ATOM 746 C C . ASP A 1 100 ? 1.725 23.484 5.348 1 96.69 100 ASP A C 1
ATOM 748 O O . ASP A 1 100 ? 1.433 23.641 6.531 1 96.69 100 ASP A O 1
ATOM 752 N N . GLY A 1 101 ? 2.771 22.859 5.004 1 96.12 101 GLY A N 1
ATOM 753 C CA . GLY A 1 101 ? 3.709 22.375 6 1 96.12 101 GLY A CA 1
ATOM 754 C C . GLY A 1 101 ? 4.367 23.484 6.801 1 96.12 101 GLY A C 1
ATOM 755 O O . GLY A 1 101 ? 4.578 23.344 8.008 1 96.12 101 GLY A O 1
ATOM 756 N N . VAL A 1 102 ? 4.684 24.531 6.117 1 97 102 VAL A N 1
ATOM 757 C CA . VAL A 1 102 ? 5.258 25.703 6.789 1 97 102 VAL A CA 1
ATOM 758 C C . VAL A 1 102 ? 4.258 26.266 7.797 1 97 102 VAL A C 1
ATOM 760 O O . VAL A 1 102 ? 4.625 26.609 8.922 1 97 102 VAL A O 1
ATOM 763 N N . GLY A 1 103 ? 3.045 26.328 7.371 1 98 103 GLY A N 1
ATOM 764 C CA . GLY A 1 103 ? 1.998 26.781 8.273 1 98 103 GLY A CA 1
ATOM 765 C C . GLY A 1 103 ? 1.884 25.922 9.523 1 98 103 GLY A C 1
ATOM 766 O O . GLY A 1 103 ? 1.793 26.453 10.633 1 98 103 GLY A O 1
ATOM 767 N N . ALA A 1 104 ? 1.878 24.625 9.312 1 98.06 104 ALA A N 1
ATOM 768 C CA . ALA A 1 104 ? 1.782 23.688 10.438 1 98.06 104 ALA A CA 1
ATOM 769 C C . ALA A 1 104 ? 2.965 23.859 11.391 1 98.06 104 ALA A C 1
ATOM 771 O O . ALA A 1 104 ? 2.795 23.828 12.609 1 98.06 104 ALA A O 1
ATOM 772 N N . TYR A 1 105 ? 4.145 24.031 10.812 1 98.38 105 TYR A N 1
ATOM 773 C CA . TYR A 1 105 ? 5.324 24.219 11.648 1 98.38 105 TYR A CA 1
ATOM 774 C C . TYR A 1 105 ? 5.227 25.5 12.453 1 98.38 105 TYR A C 1
ATOM 776 O O . TYR A 1 105 ? 5.492 25.516 13.656 1 98.38 105 TYR A O 1
ATOM 784 N N . ARG A 1 106 ? 4.859 26.609 11.82 1 98.5 106 ARG A N 1
ATOM 785 C CA . ARG A 1 106 ? 4.742 27.891 12.5 1 98.5 106 ARG A CA 1
ATOM 786 C C . ARG A 1 106 ? 3.68 27.828 13.594 1 98.5 106 ARG A C 1
ATOM 788 O O . ARG A 1 106 ? 3.854 28.422 14.664 1 98.5 106 ARG A O 1
ATOM 795 N N . ALA A 1 107 ? 2.617 27.125 13.32 1 98.62 107 ALA A N 1
ATOM 796 C CA . ALA A 1 107 ? 1.548 27 14.312 1 98.62 107 ALA A CA 1
ATOM 797 C C . ALA A 1 107 ? 2.051 26.328 15.578 1 98.62 107 ALA A C 1
ATOM 799 O O . ALA A 1 107 ? 1.593 26.641 16.688 1 98.62 107 ALA A O 1
ATOM 800 N N . THR A 1 108 ? 3.006 25.422 15.422 1 98.38 108 THR A N 1
ATOM 801 C CA . THR A 1 108 ? 3.408 24.594 16.562 1 98.38 108 THR A CA 1
ATOM 802 C C . THR A 1 108 ? 4.676 25.141 17.203 1 98.38 108 THR A C 1
ATOM 804 O O . THR A 1 108 ? 4.824 25.078 18.422 1 98.38 108 THR A O 1
ATOM 807 N N . ASN A 1 109 ? 5.574 25.719 16.391 1 98 109 ASN A N 1
ATOM 808 C CA . ASN A 1 109 ? 6.891 26.062 16.922 1 98 109 ASN A CA 1
ATOM 809 C C . ASN A 1 109 ? 7.215 27.531 16.703 1 98 109 ASN A C 1
ATOM 811 O O . ASN A 1 109 ? 8.336 27.969 16.953 1 98 109 ASN A O 1
ATOM 815 N N . LEU A 1 110 ? 6.227 28.281 16.25 1 98 110 LEU A N 1
ATOM 816 C CA . LEU A 1 110 ? 6.496 29.688 15.938 1 98 110 LEU A CA 1
ATOM 817 C C . LEU A 1 110 ? 7.723 29.812 15.039 1 98 110 LEU A C 1
ATOM 819 O O . LEU A 1 110 ? 7.773 29.219 13.961 1 98 110 LEU A O 1
ATOM 823 N N . PHE A 1 111 ? 8.711 30.594 15.414 1 97.25 111 PHE A N 1
ATOM 824 C CA . PHE A 1 111 ? 9.93 30.703 14.609 1 97.25 111 PHE A CA 1
ATOM 825 C C . PHE A 1 111 ? 11.102 30.016 15.305 1 97.25 111 PHE A C 1
ATOM 827 O O . PHE A 1 111 ? 12.242 30.156 14.875 1 97.25 111 PHE A O 1
ATOM 834 N N . GLU A 1 112 ? 10.82 29.266 16.344 1 97.25 112 GLU A N 1
ATOM 835 C CA . GLU A 1 112 ? 11.875 28.625 17.125 1 97.25 112 GLU A CA 1
ATOM 836 C C . GLU A 1 112 ? 12.258 27.266 16.547 1 97.25 112 GLU A C 1
ATOM 838 O O . GLU A 1 112 ? 11.445 26.625 15.875 1 97.25 112 GLU A O 1
ATOM 843 N N . ASP A 1 113 ? 13.5 26.891 16.797 1 97.75 113 ASP A N 1
ATOM 844 C CA . ASP A 1 113 ? 13.953 25.547 16.406 1 97.75 113 ASP A CA 1
ATOM 845 C C . ASP A 1 113 ? 13.164 24.469 17.156 1 97.75 113 ASP A C 1
ATOM 847 O O . ASP A 1 113 ? 12.844 24.641 18.328 1 97.75 113 ASP A O 1
ATOM 851 N N . GLY A 1 114 ? 12.805 23.453 16.469 1 98.06 114 GLY A N 1
ATOM 852 C CA . GLY A 1 114 ? 12.016 22.344 16.984 1 98.06 114 GLY A CA 1
ATOM 853 C C . GLY A 1 114 ? 11.531 21.391 15.898 1 98.06 114 GLY A C 1
ATOM 854 O O . GLY A 1 114 ? 12.172 21.266 14.852 1 98.06 114 GLY A O 1
ATOM 855 N N . GLY A 1 115 ? 10.57 20.562 16.219 1 98.38 115 GLY A N 1
ATOM 856 C CA . GLY A 1 115 ? 10.031 19.594 15.273 1 98.38 115 GLY A CA 1
ATOM 857 C C . GLY A 1 115 ? 8.523 19.438 15.383 1 98.38 115 GLY A C 1
ATOM 858 O O . GLY A 1 115 ? 7.941 19.688 16.438 1 98.38 115 GLY A O 1
ATOM 859 N N . VAL A 1 116 ? 7.898 19.047 14.281 1 98.69 116 VAL A N 1
ATOM 860 C CA . VAL A 1 116 ? 6.477 18.719 14.273 1 98.69 116 VAL A CA 1
ATOM 861 C C . VAL A 1 116 ? 6.215 17.531 13.352 1 98.69 116 VAL A C 1
ATOM 863 O O . VAL A 1 116 ? 6.816 17.438 12.281 1 98.69 116 VAL A O 1
ATOM 866 N N . PHE A 1 117 ? 5.523 16.562 13.852 1 98.69 117 PHE A N 1
ATOM 867 C CA . PHE A 1 117 ? 4.973 15.492 13.023 1 98.69 117 PHE A CA 1
ATOM 868 C C . PHE A 1 117 ? 3.486 15.719 12.766 1 98.69 117 PHE A C 1
ATOM 870 O O . PHE A 1 117 ? 2.73 16.031 13.688 1 98.69 117 PHE A O 1
ATOM 877 N N . ALA A 1 118 ? 3.086 15.617 11.461 1 98 118 ALA A N 1
ATOM 878 C CA . ALA A 1 118 ? 1.723 15.961 11.062 1 98 118 ALA A CA 1
ATOM 879 C C . ALA A 1 118 ? 1.018 14.766 10.438 1 98 118 ALA A C 1
ATOM 881 O O . ALA A 1 118 ? 0.856 14.703 9.211 1 98 118 ALA A O 1
ATOM 882 N N . PRO A 1 119 ? 0.505 13.859 11.258 1 97.5 119 PRO A N 1
ATOM 883 C CA . PRO A 1 119 ? -0.324 12.766 10.742 1 97.5 119 PRO A CA 1
ATOM 884 C C . PRO A 1 119 ? -1.777 13.18 10.523 1 97.5 119 PRO A C 1
ATOM 886 O O . PRO A 1 119 ? -2.52 13.383 11.484 1 97.5 119 PRO A O 1
ATOM 889 N N . GLY A 1 120 ? -2.18 13.359 9.336 1 94.62 120 GLY A N 1
ATOM 890 C CA . GLY A 1 120 ? -3.541 13.602 8.883 1 94.62 120 GLY A CA 1
ATOM 891 C C . GLY A 1 120 ? -4.023 12.578 7.863 1 94.62 120 GLY A C 1
ATOM 892 O O . GLY A 1 120 ? -3.91 11.375 8.086 1 94.62 120 GLY A O 1
ATOM 893 N N . THR A 1 121 ? -4.496 13.164 6.691 1 92.56 121 THR A N 1
ATOM 894 C CA . THR A 1 121 ? -4.793 12.242 5.602 1 92.56 121 THR A CA 1
ATOM 895 C C . THR A 1 121 ? -3.541 11.477 5.184 1 92.56 121 THR A C 1
ATOM 897 O O . THR A 1 121 ? -3.588 10.258 4.98 1 92.56 121 THR A O 1
ATOM 900 N N . GLY A 1 122 ? -2.531 12.18 4.98 1 94.38 122 GLY A N 1
ATOM 901 C CA . GLY A 1 122 ? -1.18 11.648 4.898 1 94.38 122 GLY A CA 1
ATOM 902 C C . GLY A 1 122 ? -0.325 12.008 6.098 1 94.38 122 GLY A C 1
ATOM 903 O O . GLY A 1 122 ? -0.844 12.438 7.133 1 94.38 122 GLY A O 1
ATOM 904 N N . SER A 1 123 ? 0.961 11.734 6.031 1 96.19 123 SER A N 1
ATOM 905 C CA . SER A 1 123 ? 1.836 12.086 7.145 1 96.19 123 SER A CA 1
ATOM 906 C C . SER A 1 123 ? 3.135 12.711 6.645 1 96.19 123 SER A C 1
ATOM 908 O O . SER A 1 123 ? 3.662 12.32 5.605 1 96.19 123 SER A O 1
ATOM 910 N N . VAL A 1 124 ? 3.582 13.734 7.363 1 96.5 124 VAL A N 1
ATOM 911 C CA . VAL A 1 124 ? 4.832 14.422 7.066 1 96.5 124 VAL A CA 1
ATOM 912 C C . VAL A 1 124 ? 5.371 15.086 8.336 1 96.5 124 VAL A C 1
ATOM 914 O O . VAL A 1 124 ? 4.609 15.383 9.258 1 96.5 124 VAL A O 1
ATOM 917 N N . ALA A 1 125 ? 6.637 15.203 8.43 1 98.19 125 ALA A N 1
ATOM 918 C CA . ALA A 1 125 ? 7.254 15.898 9.555 1 98.19 125 ALA A CA 1
ATOM 919 C C . ALA A 1 125 ? 8.188 17.016 9.07 1 98.19 125 ALA A C 1
ATOM 921 O O . ALA A 1 125 ? 8.602 17.016 7.906 1 98.19 125 ALA A O 1
ATOM 922 N N . PHE A 1 126 ? 8.414 17.953 9.93 1 97.88 126 PHE A N 1
ATOM 923 C CA . PHE A 1 126 ? 9.359 19.047 9.711 1 97.88 126 PHE A CA 1
ATOM 924 C C . PHE A 1 126 ? 10.164 19.312 10.977 1 97.88 126 PHE A C 1
ATOM 926 O O . PHE A 1 126 ? 9.664 19.141 12.086 1 97.88 126 PHE A O 1
ATOM 933 N N . TYR A 1 127 ? 11.352 19.688 10.789 1 98.25 127 TYR A N 1
ATOM 934 C CA . TYR A 1 127 ? 12.117 20.297 11.875 1 98.25 127 TYR A CA 1
ATOM 935 C C . TYR A 1 127 ? 12.906 21.5 11.383 1 98.25 127 TYR A C 1
ATOM 937 O O . TYR A 1 127 ? 13.195 21.625 10.188 1 98.25 127 TYR A O 1
ATOM 945 N N . GLN A 1 128 ? 13.086 22.469 12.242 1 98.12 128 GLN A N 1
ATOM 946 C CA . GLN A 1 128 ? 13.906 23.641 11.969 1 98.12 128 GLN A CA 1
ATOM 947 C C . GLN A 1 128 ? 15.195 23.609 12.781 1 98.12 128 GLN A C 1
ATOM 949 O O . GLN A 1 128 ? 15.18 23.281 13.969 1 98.12 128 GLN A O 1
ATOM 954 N N . LYS A 1 129 ? 16.25 23.859 12.109 1 96.38 129 LYS A N 1
ATOM 955 C CA . LYS A 1 129 ? 17.562 23.984 12.734 1 96.38 129 LYS A CA 1
ATOM 956 C C . LYS A 1 129 ? 18.297 25.234 12.234 1 96.38 129 LYS A C 1
ATOM 958 O O . LYS A 1 129 ? 18.516 25.391 11.031 1 96.38 129 LYS A O 1
ATOM 963 N N . ASN A 1 130 ? 18.672 26.062 13.125 1 95.69 130 ASN A N 1
ATOM 964 C CA . ASN A 1 130 ? 19.344 27.312 12.789 1 95.69 130 ASN A CA 1
ATOM 965 C C . ASN A 1 130 ? 18.547 28.109 11.758 1 95.69 130 ASN A C 1
ATOM 967 O O . ASN A 1 130 ? 19.109 28.594 10.773 1 95.69 130 ASN A O 1
ATOM 971 N N . GLY A 1 131 ? 17.281 28.047 11.906 1 94.5 131 GLY A N 1
ATOM 972 C CA . GLY A 1 131 ? 16.391 28.859 11.094 1 94.5 131 GLY A CA 1
ATOM 973 C C . GLY A 1 131 ? 16.047 28.234 9.758 1 94.5 131 GLY A C 1
ATOM 974 O O . GLY A 1 131 ? 15.273 28.797 8.984 1 94.5 131 GLY A O 1
ATOM 975 N N . VAL A 1 132 ? 16.609 27.062 9.555 1 96.44 132 VAL A N 1
ATOM 976 C CA . VAL A 1 132 ? 16.344 26.391 8.281 1 96.44 132 VAL A CA 1
ATOM 977 C C . VAL A 1 132 ? 15.383 25.234 8.484 1 96.44 132 VAL A C 1
ATOM 979 O O . VAL A 1 132 ? 15.594 24.391 9.359 1 96.44 132 VAL A O 1
ATOM 982 N N . LEU A 1 133 ? 14.312 25.219 7.691 1 96.75 133 LEU A N 1
ATOM 983 C CA . LEU A 1 133 ? 13.273 24.203 7.793 1 96.75 133 LEU A CA 1
ATOM 984 C C . LEU A 1 133 ? 13.625 22.984 6.938 1 96.75 133 LEU A C 1
ATOM 986 O O . LEU A 1 133 ? 13.992 23.125 5.77 1 96.75 133 LEU A O 1
ATOM 990 N N . HIS A 1 134 ? 13.555 21.766 7.523 1 96.81 134 HIS A N 1
ATOM 991 C CA . HIS A 1 134 ? 13.82 20.484 6.867 1 96.81 134 HIS A CA 1
ATOM 992 C C . HIS A 1 134 ? 12.602 19.578 6.906 1 96.81 134 HIS A C 1
ATOM 994 O O . HIS A 1 134 ? 11.906 19.5 7.926 1 96.81 134 HIS A O 1
ATOM 1000 N N . ARG A 1 135 ? 12.359 19 5.812 1 95.81 135 ARG A N 1
ATOM 1001 C CA . ARG A 1 135 ? 11.25 18.047 5.723 1 95.81 135 ARG A CA 1
ATOM 1002 C C . ARG A 1 135 ? 11.719 16.625 6.02 1 95.81 135 ARG A C 1
ATOM 1004 O O . ARG A 1 135 ? 12.812 16.234 5.609 1 95.81 135 ARG A O 1
ATOM 1011 N N . VAL A 1 136 ? 10.977 15.836 6.758 1 96.62 136 VAL A N 1
ATOM 1012 C CA . VAL A 1 136 ? 11.156 14.422 7.043 1 96.62 136 VAL A CA 1
ATOM 1013 C C . VAL A 1 136 ? 9.875 13.656 6.703 1 96.62 136 VAL A C 1
ATOM 1015 O O . VAL A 1 136 ? 8.781 14.094 7.059 1 96.62 136 VAL A O 1
ATOM 1018 N N . GLY A 1 137 ? 10.016 12.547 6.07 1 96.12 137 GLY A N 1
ATOM 1019 C CA . GLY A 1 137 ? 8.828 11.82 5.637 1 96.12 137 GLY A CA 1
ATOM 1020 C C . GLY A 1 137 ? 8.125 12.484 4.465 1 96.12 137 GLY A C 1
ATOM 1021 O O . GLY A 1 137 ? 8.773 13.047 3.582 1 96.12 137 GLY A O 1
ATOM 1022 N N . GLY A 1 138 ? 6.828 12.297 4.375 1 94.31 138 GLY A N 1
ATOM 1023 C CA . GLY A 1 138 ? 6.051 12.859 3.283 1 94.31 138 GLY A CA 1
ATOM 1024 C C . GLY A 1 138 ? 6.398 12.258 1.932 1 94.31 138 GLY A C 1
ATOM 1025 O O . GLY A 1 138 ? 6.488 12.977 0.934 1 94.31 138 GLY A O 1
ATOM 1026 N N . TRP A 1 139 ? 6.645 11.055 1.9 1 95.38 139 TRP A N 1
ATOM 1027 C CA . TRP A 1 139 ? 7.141 10.398 0.697 1 95.38 139 TRP A CA 1
ATOM 1028 C C . TRP A 1 139 ? 6.012 10.172 -0.306 1 95.38 139 TRP A C 1
ATOM 1030 O O . TRP A 1 139 ? 6.035 10.727 -1.408 1 95.38 139 TRP A O 1
ATOM 1040 N N . SER A 1 140 ? 5.051 9.344 0.012 1 93.06 140 SER A N 1
ATOM 1041 C CA . SER A 1 140 ? 3.883 9.078 -0.819 1 93.06 140 SER A CA 1
ATOM 1042 C C . SER A 1 140 ? 2.881 8.188 -0.09 1 93.06 140 SER A C 1
ATOM 1044 O O . SER A 1 140 ? 3.193 7.617 0.958 1 93.06 140 SER A O 1
ATOM 1046 N N . TRP A 1 141 ? 1.757 8.156 -0.731 1 91.38 141 TRP A N 1
ATOM 1047 C CA . TRP A 1 141 ? 0.69 7.324 -0.184 1 91.38 141 TRP A CA 1
ATOM 1048 C C . TRP A 1 141 ? 1.079 5.848 -0.216 1 91.38 141 TRP A C 1
ATOM 1050 O O . TRP A 1 141 ? 0.742 5.09 0.696 1 91.38 141 TRP A O 1
ATOM 1060 N N . ILE A 1 142 ? 1.868 5.469 -1.195 1 93.69 142 ILE A N 1
ATOM 1061 C CA . ILE A 1 142 ? 2.199 4.07 -1.44 1 93.69 142 ILE A CA 1
ATOM 1062 C C . ILE A 1 142 ? 3.428 3.68 -0.623 1 93.69 142 ILE A C 1
ATOM 1064 O O . ILE A 1 142 ? 3.549 2.535 -0.181 1 93.69 142 ILE A O 1
ATOM 1068 N N . PHE A 1 143 ? 4.309 4.762 -0.444 1 96 143 PHE A N 1
ATOM 1069 C CA . PHE A 1 143 ? 5.562 4.504 0.256 1 96 143 PHE A CA 1
ATOM 1070 C C . PHE A 1 143 ? 5.738 5.465 1.425 1 96 143 PHE A C 1
ATOM 1072 O O . PHE A 1 143 ? 5.848 6.676 1.227 1 96 143 PHE A O 1
ATOM 1079 N N . GLY A 1 144 ? 5.715 5.035 2.666 1 95 144 GLY A N 1
ATOM 1080 C CA . GLY A 1 144 ? 6.137 5.883 3.768 1 95 144 GLY A CA 1
ATOM 1081 C C . GLY A 1 144 ? 5.035 6.789 4.285 1 95 144 GLY A C 1
ATOM 1082 O O . GLY A 1 144 ? 5.258 7.98 4.504 1 95 144 GLY A O 1
ATOM 1083 N N . ASP A 1 145 ? 3.834 6.34 4.398 1 96 145 ASP A N 1
ATOM 1084 C CA . ASP A 1 145 ? 2.682 7.102 4.867 1 96 145 ASP A CA 1
ATOM 1085 C C . ASP A 1 145 ? 2.287 6.684 6.281 1 96 145 ASP A C 1
ATOM 1087 O O . ASP A 1 145 ? 1.206 7.035 6.762 1 96 145 ASP A O 1
ATOM 1091 N N . GLU A 1 146 ? 3.096 6.012 6.973 1 97.38 146 GLU A N 1
ATOM 1092 C CA . GLU A 1 146 ? 2.75 5.398 8.25 1 97.38 146 GLU A CA 1
ATOM 1093 C C . GLU A 1 146 ? 2.295 6.449 9.258 1 97.38 146 GLU A C 1
ATOM 1095 O O . GLU A 1 146 ? 2.793 7.574 9.258 1 97.38 146 GLU A O 1
ATOM 1100 N N . GLY A 1 147 ? 1.403 6.059 10.07 1 97.75 147 GLY A N 1
ATOM 1101 C CA . GLY A 1 147 ? 0.875 6.926 11.109 1 97.75 147 GLY A CA 1
ATOM 1102 C C . GLY A 1 147 ? -0.264 7.805 10.625 1 97.75 147 GLY A C 1
ATOM 1103 O O . GLY A 1 147 ? -0.927 8.469 11.43 1 97.75 147 GLY A O 1
ATOM 1104 N N . SER A 1 148 ? -0.53 7.855 9.359 1 97.69 148 SER A N 1
ATOM 1105 C CA . SER A 1 148 ? -1.589 8.688 8.797 1 97.69 148 SER A CA 1
ATOM 1106 C C . SER A 1 148 ? -2.938 7.98 8.852 1 97.69 148 SER A C 1
ATOM 1108 O O . SER A 1 148 ? -3.004 6.781 9.133 1 97.69 148 SER A O 1
ATOM 1110 N N . ALA A 1 149 ? -3.951 8.758 8.578 1 96.81 149 ALA A N 1
ATOM 1111 C CA . ALA A 1 149 ? -5.293 8.188 8.516 1 96.81 149 ALA A CA 1
ATOM 1112 C C . ALA A 1 149 ? -5.422 7.211 7.352 1 96.81 149 ALA A C 1
ATOM 1114 O O . ALA A 1 149 ? -6.086 6.176 7.469 1 96.81 149 ALA A O 1
ATOM 1115 N N . SER A 1 150 ? -4.832 7.551 6.246 1 96.69 150 SER A N 1
ATOM 1116 C CA . SER A 1 150 ? -4.879 6.66 5.09 1 96.69 150 SER A CA 1
ATOM 1117 C C . SER A 1 150 ? -4.168 5.344 5.375 1 96.69 150 SER A C 1
ATOM 1119 O O . SER A 1 150 ? -4.637 4.277 4.98 1 96.69 150 SER A O 1
ATOM 1121 N N . TRP A 1 151 ? -3.049 5.414 6.016 1 98.19 151 TRP A N 1
ATOM 1122 C CA . TRP A 1 151 ? -2.32 4.203 6.375 1 98.19 151 TRP A CA 1
ATOM 1123 C C . TRP A 1 151 ? -3.135 3.342 7.336 1 98.19 151 TRP A C 1
ATOM 1125 O O . TRP A 1 151 ? -3.207 2.121 7.176 1 98.19 151 TRP A O 1
ATOM 1135 N N . ILE A 1 152 ? -3.734 3.971 8.312 1 98.62 152 ILE A N 1
ATOM 1136 C CA . ILE A 1 152 ? -4.562 3.277 9.289 1 98.62 152 ILE A CA 1
ATOM 1137 C C . ILE A 1 152 ? -5.695 2.539 8.586 1 98.62 152 ILE A C 1
ATOM 1139 O O . ILE A 1 152 ? -5.91 1.348 8.812 1 98.62 152 ILE A O 1
ATOM 1143 N N . ALA A 1 153 ? -6.34 3.246 7.746 1 98.38 153 ALA A N 1
ATOM 1144 C CA . ALA A 1 153 ? -7.473 2.67 7.027 1 98.38 153 ALA A CA 1
ATOM 1145 C C . ALA A 1 153 ? -7.023 1.536 6.113 1 98.38 153 ALA A C 1
ATOM 1147 O O . ALA A 1 153 ? -7.637 0.465 6.094 1 98.38 153 ALA A O 1
ATOM 1148 N N . LYS A 1 154 ? -5.98 1.764 5.355 1 98.31 154 LYS A N 1
ATOM 1149 C CA . LYS A 1 154 ? -5.453 0.751 4.445 1 98.31 154 LYS A CA 1
ATOM 1150 C C . LYS A 1 154 ? -5.059 -0.516 5.199 1 98.31 154 LYS A C 1
ATOM 1152 O O . LYS A 1 154 ? -5.367 -1.626 4.762 1 98.31 154 LYS A O 1
ATOM 1157 N N . THR A 1 155 ? -4.379 -0.32 6.289 1 98.44 155 THR A N 1
ATOM 1158 C CA . THR A 1 155 ? -3.938 -1.447 7.105 1 98.44 155 THR A CA 1
ATOM 1159 C C . THR A 1 155 ? -5.137 -2.207 7.668 1 98.44 155 THR A C 1
ATOM 1161 O O . THR A 1 155 ? -5.156 -3.439 7.656 1 98.44 155 THR A O 1
ATOM 1164 N N . ALA A 1 156 ? -6.121 -1.475 8.102 1 98.75 156 ALA A N 1
ATOM 1165 C CA . ALA A 1 156 ? -7.316 -2.102 8.656 1 98.75 156 ALA A CA 1
ATOM 1166 C C . ALA A 1 156 ? -8.055 -2.916 7.594 1 98.75 156 ALA A C 1
ATOM 1168 O O . ALA A 1 156 ? -8.516 -4.027 7.863 1 98.75 156 ALA A O 1
ATOM 1169 N N . ILE A 1 157 ? -8.195 -2.371 6.449 1 98.75 157 ILE A N 1
ATOM 1170 C CA . ILE A 1 157 ? -8.859 -3.076 5.359 1 98.75 157 ILE A CA 1
ATOM 1171 C C . ILE A 1 157 ? -8.062 -4.328 4.996 1 98.75 157 ILE A C 1
ATOM 1173 O O . ILE A 1 157 ? -8.648 -5.395 4.766 1 98.75 157 ILE A O 1
ATOM 1177 N N . THR A 1 158 ? -6.77 -4.219 4.945 1 98.44 158 THR A N 1
ATOM 1178 C CA . THR A 1 158 ? -5.91 -5.371 4.695 1 98.44 158 THR A CA 1
ATOM 1179 C C . THR A 1 158 ? -6.133 -6.449 5.754 1 98.44 158 THR A C 1
ATOM 1181 O O . THR A 1 158 ? -6.301 -7.625 5.418 1 98.44 158 THR A O 1
ATOM 1184 N N . TYR A 1 159 ? -6.137 -6.031 7.016 1 98.38 159 TYR A N 1
ATOM 1185 C CA . TYR A 1 159 ? -6.383 -6.996 8.078 1 98.38 159 TYR A CA 1
ATOM 1186 C C . TYR A 1 159 ? -7.773 -7.609 7.953 1 98.38 159 TYR A C 1
ATOM 1188 O O . TYR A 1 159 ? -7.973 -8.781 8.266 1 98.38 159 TYR A O 1
ATOM 1196 N N . ALA A 1 160 ? -8.719 -6.832 7.512 1 98.69 160 ALA A N 1
ATOM 1197 C CA . ALA A 1 160 ? -10.07 -7.344 7.285 1 98.69 160 ALA A CA 1
ATOM 1198 C C . ALA A 1 160 ? -10.062 -8.461 6.242 1 98.69 160 ALA A C 1
ATOM 1200 O O . ALA A 1 160 ? -10.789 -9.445 6.371 1 98.69 160 ALA A O 1
ATOM 1201 N N . THR A 1 161 ? -9.266 -8.297 5.203 1 98.31 161 THR A N 1
ATOM 1202 C CA . THR A 1 161 ? -9.164 -9.352 4.199 1 98.31 161 THR A CA 1
ATOM 1203 C C . THR A 1 161 ? -8.648 -10.648 4.824 1 98.31 161 THR A C 1
ATOM 1205 O O . THR A 1 161 ? -9.102 -11.734 4.469 1 98.31 161 THR A O 1
ATOM 1208 N N . ARG A 1 162 ? -7.742 -10.523 5.781 1 98.31 162 ARG A N 1
ATOM 1209 C CA . ARG A 1 162 ? -7.184 -11.695 6.449 1 98.31 162 ARG A CA 1
ATOM 1210 C C . ARG A 1 162 ? -8.242 -12.406 7.289 1 98.31 162 ARG A C 1
ATOM 1212 O O . ARG A 1 162 ? -8.219 -13.633 7.418 1 98.31 162 ARG A O 1
ATOM 1219 N N . VAL A 1 163 ? -9.125 -11.609 7.848 1 98.25 163 VAL A N 1
ATOM 1220 C CA . VAL A 1 163 ? -10.219 -12.188 8.609 1 98.25 163 VAL A CA 1
ATOM 1221 C C . VAL A 1 163 ? -11.117 -13.008 7.684 1 98.25 163 VAL A C 1
ATOM 1223 O O . VAL A 1 163 ? -11.453 -14.156 7.992 1 98.25 163 VAL A O 1
ATOM 1226 N N . VAL A 1 164 ? -11.477 -12.477 6.57 1 97.81 164 VAL A N 1
ATOM 1227 C CA . VAL A 1 164 ? -12.352 -13.133 5.598 1 97.81 164 VAL A CA 1
ATOM 1228 C C . VAL A 1 164 ? -11.68 -14.398 5.082 1 97.81 164 VAL A C 1
ATOM 1230 O O . VAL A 1 164 ? -12.352 -15.406 4.844 1 97.81 164 VAL A O 1
ATOM 1233 N N . ASP A 1 165 ? -10.352 -14.367 4.992 1 97.62 165 ASP A N 1
ATOM 1234 C CA . ASP A 1 165 ? -9.57 -15.484 4.469 1 97.62 165 ASP A CA 1
ATOM 1235 C C . ASP A 1 165 ? -9.352 -16.547 5.539 1 97.62 165 ASP A C 1
ATOM 1237 O O . ASP A 1 165 ? -8.82 -17.625 5.258 1 97.62 165 ASP A O 1
ATOM 1241 N N . GLY A 1 166 ? -9.672 -16.266 6.75 1 97 166 GLY A N 1
ATOM 1242 C CA . GLY A 1 166 ? -9.508 -17.219 7.84 1 97 166 GLY A CA 1
ATOM 1243 C C . GLY A 1 166 ? -8.086 -17.281 8.359 1 97 166 GLY A C 1
ATOM 1244 O O . GLY A 1 166 ? -7.672 -18.297 8.938 1 97 166 GLY A O 1
ATOM 1245 N N . ILE A 1 167 ? -7.324 -16.25 8.125 1 96.31 167 ILE A N 1
ATOM 1246 C CA . ILE A 1 167 ? -5.941 -16.172 8.578 1 96.31 167 ILE A CA 1
ATOM 1247 C C . ILE A 1 167 ? -5.887 -15.516 9.961 1 96.31 167 ILE A C 1
ATOM 1249 O O . ILE A 1 167 ? -5.051 -15.883 10.789 1 96.31 167 ILE A O 1
ATOM 1253 N N . GLU A 1 168 ? -6.754 -14.492 10.141 1 94.25 168 GLU A N 1
ATOM 1254 C CA . GLU A 1 168 ? -6.82 -13.766 11.406 1 94.25 168 GLU A CA 1
ATOM 1255 C C . GLU A 1 168 ? -8.055 -14.18 12.211 1 94.25 168 GLU A C 1
ATOM 1257 O O . GLU A 1 168 ? -8.984 -14.766 11.664 1 94.25 168 GLU A O 1
ATOM 1262 N N . GLU A 1 169 ? -7.969 -13.891 13.5 1 87.81 169 GLU A N 1
ATOM 1263 C CA . GLU A 1 169 ? -9.102 -14.148 14.383 1 87.81 169 GLU A CA 1
ATOM 1264 C C . GLU A 1 169 ? -10.281 -13.242 14.055 1 87.81 169 GLU A C 1
ATOM 1266 O O . GLU A 1 169 ? -10.164 -12.344 13.227 1 87.81 169 GLU A O 1
ATOM 1271 N N . LYS A 1 170 ? -11.375 -13.492 14.797 1 92.12 170 LYS A N 1
ATOM 1272 C CA . LYS A 1 170 ? -12.625 -12.773 14.539 1 92.12 170 LYS A CA 1
ATOM 1273 C C . LYS A 1 170 ? -12.477 -11.289 14.852 1 92.12 170 LYS A C 1
ATOM 1275 O O . LYS A 1 170 ? -11.844 -10.914 15.844 1 92.12 170 LYS A O 1
ATOM 1280 N N . SER A 1 171 ? -12.93 -10.453 14 1 97.69 171 SER A N 1
ATOM 1281 C CA . SER A 1 171 ? -12.945 -9 14.047 1 97.69 171 SER A CA 1
ATOM 1282 C C . SER A 1 171 ? -14.188 -8.438 13.359 1 97.69 171 SER A C 1
ATOM 1284 O O . SER A 1 171 ? -14.766 -9.078 12.484 1 97.69 171 SER A O 1
ATOM 1286 N N . GLU A 1 172 ? -14.578 -7.277 13.797 1 98.44 172 GLU A N 1
ATOM 1287 C CA . GLU A 1 172 ? -15.727 -6.605 13.195 1 98.44 172 GLU A CA 1
ATOM 1288 C C . GLU A 1 172 ? -15.32 -5.824 11.953 1 98.44 172 GLU A C 1
ATOM 1290 O O . GLU A 1 172 ? -16.172 -5.281 11.242 1 98.44 172 GLU A O 1
ATOM 1295 N N . LEU A 1 173 ? -14.094 -5.828 11.617 1 98.69 173 LEU A N 1
ATOM 1296 C CA . LEU A 1 173 ? -13.555 -4.984 10.562 1 98.69 173 LEU A CA 1
ATOM 1297 C C . LEU A 1 173 ? -14.211 -5.301 9.219 1 98.69 173 LEU A C 1
ATOM 1299 O O . LEU A 1 173 ? -14.602 -4.387 8.484 1 98.69 173 LEU A O 1
ATOM 1303 N N . PRO A 1 174 ? -14.398 -6.625 8.891 1 98.69 174 PRO A N 1
ATOM 1304 C CA . PRO A 1 174 ? -15.031 -6.887 7.594 1 98.69 174 PRO A CA 1
ATOM 1305 C C . PRO A 1 174 ? -16.438 -6.301 7.496 1 98.69 174 PRO A C 1
ATOM 1307 O O . PRO A 1 174 ? -16.781 -5.66 6.5 1 98.69 174 PRO A O 1
ATOM 1310 N N . HIS A 1 175 ? -17.172 -6.477 8.516 1 98.62 175 HIS A N 1
ATOM 1311 C CA . HIS A 1 175 ? -18.531 -5.941 8.539 1 98.62 175 HIS A CA 1
ATOM 1312 C C . HIS A 1 175 ? -18.531 -4.418 8.5 1 98.62 175 HIS A C 1
ATOM 1314 O O . HIS A 1 175 ? -19.359 -3.803 7.828 1 98.62 175 HIS A O 1
ATOM 1320 N N . ALA A 1 176 ? -17.625 -3.807 9.234 1 98.75 176 ALA A N 1
ATOM 1321 C CA . ALA A 1 176 ? -17.516 -2.35 9.25 1 98.75 176 ALA A CA 1
ATOM 1322 C C . ALA A 1 176 ? -17.188 -1.804 7.867 1 98.75 176 ALA A C 1
ATOM 1324 O O . ALA A 1 176 ? -17.688 -0.743 7.477 1 98.75 176 ALA A O 1
ATOM 1325 N N . VAL A 1 177 ? -16.328 -2.523 7.098 1 98.81 177 VAL A N 1
ATOM 1326 C CA . VAL A 1 177 ? -15.992 -2.123 5.734 1 98.81 177 VAL A CA 1
ATOM 1327 C C . VAL A 1 177 ? -17.25 -2.15 4.871 1 98.81 177 VAL A C 1
ATOM 1329 O O . VAL A 1 177 ? -17.531 -1.205 4.125 1 98.81 177 VAL A O 1
ATOM 1332 N N . GLU A 1 178 ? -18.016 -3.223 4.977 1 98.81 178 GLU A N 1
ATOM 1333 C CA . GLU A 1 178 ? -19.25 -3.35 4.203 1 98.81 178 GLU A CA 1
ATOM 1334 C C . GLU A 1 178 ? -20.219 -2.223 4.531 1 98.81 178 GLU A C 1
ATOM 1336 O O . GLU A 1 178 ? -20.781 -1.6 3.629 1 98.81 178 GLU A O 1
ATOM 1341 N N . GLU A 1 179 ? -20.391 -1.964 5.816 1 98.56 179 GLU A N 1
ATOM 1342 C CA . GLU A 1 179 ? -21.344 -0.962 6.266 1 98.56 179 GLU A CA 1
ATOM 1343 C C . GLU A 1 179 ? -20.922 0.442 5.848 1 98.56 179 GLU A C 1
ATOM 1345 O O . GLU A 1 179 ? -21.75 1.234 5.387 1 98.56 179 GLU A O 1
ATOM 1350 N N . TYR A 1 180 ? -19.703 0.713 5.996 1 97.56 180 TYR A N 1
ATOM 1351 C CA . TYR A 1 180 ? -19.219 2.064 5.738 1 97.56 180 TYR A CA 1
ATOM 1352 C C . TYR A 1 180 ? -19.25 2.381 4.246 1 97.56 180 TYR A C 1
ATOM 1354 O O . TYR A 1 180 ? -19.641 3.479 3.85 1 97.56 180 TYR A O 1
ATOM 1362 N N . PHE A 1 181 ? -18.828 1.423 3.459 1 98 181 PHE A N 1
ATOM 1363 C CA . PHE A 1 181 ? -18.719 1.676 2.027 1 98 181 PHE A CA 1
ATOM 1364 C C . PHE A 1 181 ? -19.984 1.206 1.305 1 98 181 PHE A C 1
ATOM 1366 O O . PHE A 1 181 ? -20.109 1.376 0.09 1 98 181 PHE A O 1
ATOM 1373 N N . LYS A 1 182 ? -20.891 0.57 2 1 98.25 182 LYS A N 1
ATOM 1374 C CA . LYS A 1 182 ? -22.203 0.168 1.527 1 98.25 182 LYS A CA 1
ATOM 1375 C C . LYS A 1 182 ? -22.109 -0.778 0.335 1 98.25 182 LYS A C 1
ATOM 1377 O O . LYS A 1 182 ? -22.797 -0.605 -0.666 1 98.25 182 LYS A O 1
ATOM 1382 N N . LEU A 1 183 ? -21.234 -1.727 0.381 1 98.44 183 LEU A N 1
ATOM 1383 C CA . LEU A 1 183 ? -20.984 -2.789 -0.589 1 98.44 183 LEU A CA 1
ATOM 1384 C C . LEU A 1 183 ? -20.609 -4.09 0.112 1 98.44 183 LEU A C 1
ATOM 1386 O O . LEU A 1 183 ? -20.016 -4.07 1.192 1 98.44 183 LEU A O 1
ATOM 1390 N N . PRO A 1 184 ? -20.984 -5.199 -0.548 1 98.25 184 PRO A N 1
ATOM 1391 C CA . PRO A 1 184 ? -20.391 -6.426 -0.022 1 98.25 184 PRO A CA 1
ATOM 1392 C C . PRO A 1 184 ? -18.875 -6.359 0.045 1 98.25 184 PRO A C 1
ATOM 1394 O O . PRO A 1 184 ? -18.234 -5.664 -0.761 1 98.25 184 PRO A O 1
ATOM 1397 N N . PHE A 1 185 ? -18.234 -7.039 0.922 1 97.94 185 PHE A N 1
ATOM 1398 C CA . PHE A 1 185 ? -16.828 -6.875 1.285 1 97.94 185 PHE A CA 1
ATOM 1399 C C . PHE A 1 185 ? -15.938 -6.965 0.053 1 97.94 185 PHE A C 1
ATOM 1401 O O . PHE A 1 185 ? -15.117 -6.078 -0.191 1 97.94 185 PHE A O 1
ATOM 1408 N N . ARG A 1 186 ? -16.094 -8.008 -0.734 1 96.06 186 ARG A N 1
ATOM 1409 C CA . ARG A 1 186 ? -15.234 -8.203 -1.897 1 96.06 186 ARG A CA 1
ATOM 1410 C C . ARG A 1 186 ? -15.398 -7.062 -2.896 1 96.06 186 ARG A C 1
ATOM 1412 O O . ARG A 1 186 ? -14.414 -6.566 -3.447 1 96.06 186 ARG A O 1
ATOM 1419 N N . GLU A 1 187 ? -16.625 -6.656 -3.125 1 96.56 187 GLU A N 1
ATOM 1420 C CA . GLU A 1 187 ? -16.891 -5.551 -4.035 1 96.56 187 GLU A CA 1
ATOM 1421 C C . GLU A 1 187 ? -16.297 -4.25 -3.52 1 96.56 187 GLU A C 1
ATOM 1423 O O . GLU A 1 187 ? -15.781 -3.443 -4.301 1 96.56 187 GLU A O 1
ATOM 1428 N N . ALA A 1 188 ? -16.359 -4.066 -2.203 1 98.19 188 ALA A N 1
ATOM 1429 C CA . ALA A 1 188 ? -15.781 -2.871 -1.596 1 98.19 188 ALA A CA 1
ATOM 1430 C C . ALA A 1 188 ? -14.266 -2.824 -1.811 1 98.19 188 ALA A C 1
ATOM 1432 O O . ALA A 1 188 ? -13.727 -1.804 -2.246 1 98.19 188 ALA A O 1
ATOM 1433 N N . VAL A 1 189 ? -13.617 -3.926 -1.571 1 97.88 189 VAL A N 1
ATOM 1434 C CA . VAL A 1 189 ? -12.164 -3.984 -1.687 1 97.88 189 VAL A CA 1
ATOM 1435 C C . VAL A 1 189 ? -11.75 -3.76 -3.141 1 97.88 189 VAL A C 1
ATOM 1437 O O . VAL A 1 189 ? -10.805 -3.018 -3.416 1 97.88 189 VAL A O 1
ATOM 1440 N N . ILE A 1 190 ? -12.461 -4.336 -4.059 1 93.94 190 ILE A N 1
ATOM 1441 C CA . ILE A 1 190 ? -1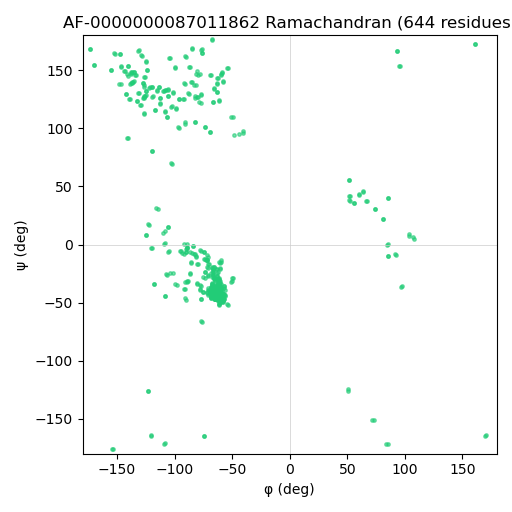2.164 -4.184 -5.48 1 93.94 190 ILE A CA 1
ATOM 1442 C C . ILE A 1 190 ? -12.336 -2.721 -5.891 1 93.94 190 ILE A C 1
ATOM 1444 O O . ILE A 1 190 ? -11.461 -2.152 -6.551 1 93.94 190 ILE A O 1
ATOM 1448 N N . LYS A 1 191 ? -13.43 -2.158 -5.465 1 96.5 191 LYS A N 1
ATOM 1449 C CA . LYS A 1 191 ? -13.711 -0.767 -5.805 1 96.5 191 LYS A CA 1
ATOM 1450 C C . LYS A 1 191 ? -12.633 0.162 -5.258 1 96.5 191 LYS A C 1
ATOM 1452 O O . LYS A 1 191 ? -12.117 1.022 -5.977 1 96.5 191 LYS A O 1
ATOM 1457 N N . LEU A 1 192 ? -12.266 0.029 -4.012 1 97.56 192 LEU A N 1
ATOM 1458 C CA . LEU A 1 192 ? -11.258 0.871 -3.373 1 97.56 192 LEU A CA 1
ATOM 1459 C C . LEU A 1 192 ? -9.898 0.686 -4.031 1 97.56 192 LEU A C 1
ATOM 1461 O O . LEU A 1 192 ? -9.133 1.644 -4.156 1 97.56 192 LEU A O 1
ATOM 1465 N N . SER A 1 193 ? -9.641 -0.535 -4.422 1 95.56 193 SER A N 1
ATOM 1466 C CA . SER A 1 193 ? -8.367 -0.838 -5.062 1 95.56 193 SER A CA 1
ATOM 1467 C C . SER A 1 193 ? -8.266 -0.178 -6.434 1 95.56 193 SER A C 1
ATOM 1469 O O . SER A 1 193 ? -7.176 0.22 -6.855 1 95.56 193 SER A O 1
ATOM 1471 N N . LYS A 1 194 ? -9.32 -0.123 -7.094 1 92.5 194 LYS A N 1
ATOM 1472 C CA . LYS A 1 194 ? -9.359 0.456 -8.438 1 92.5 194 LYS A CA 1
ATOM 1473 C C . LYS A 1 194 ? -9.344 1.98 -8.375 1 92.5 194 LYS A C 1
ATOM 1475 O O . LYS A 1 194 ? -8.586 2.627 -9.102 1 92.5 194 LYS A O 1
ATOM 1480 N N . GLU A 1 195 ? -10.172 2.498 -7.512 1 94.31 195 GLU A N 1
ATOM 1481 C CA . GLU A 1 195 ? -10.336 3.947 -7.457 1 94.31 195 GLU A CA 1
ATOM 1482 C C . GLU A 1 195 ? -9.172 4.609 -6.723 1 94.31 195 GLU A C 1
ATOM 1484 O O . GLU A 1 195 ? -8.766 5.723 -7.07 1 94.31 195 GLU A O 1
ATOM 1489 N N . GLN A 1 196 ? -8.773 3.988 -5.742 1 94.12 196 GLN A N 1
ATOM 1490 C CA . GLN A 1 196 ? -7.656 4.469 -4.93 1 94.12 196 GLN A CA 1
ATOM 1491 C C . GLN A 1 196 ? -7.875 5.914 -4.5 1 94.12 196 GLN A C 1
ATOM 1493 O O . GLN A 1 196 ? -6.984 6.754 -4.652 1 94.12 196 GLN A O 1
ATOM 1498 N N . ASP A 1 197 ? -9.062 6.207 -4.125 1 92.12 197 ASP A N 1
ATOM 1499 C CA . ASP A 1 197 ? -9.383 7.516 -3.562 1 92.12 197 ASP A CA 1
ATOM 1500 C C . ASP A 1 197 ? -8.844 7.645 -2.139 1 92.12 197 ASP A C 1
ATOM 1502 O O . ASP A 1 197 ? -9.492 7.199 -1.186 1 92.12 197 ASP A O 1
ATOM 1506 N N . LYS A 1 198 ? -7.734 8.32 -2.01 1 91.12 198 LYS A N 1
ATOM 1507 C CA . LYS A 1 198 ? -7.012 8.406 -0.745 1 91.12 198 LYS A CA 1
ATOM 1508 C C . LYS A 1 198 ? -7.883 9.016 0.349 1 91.12 198 LYS A C 1
ATOM 1510 O O . LYS A 1 198 ? -7.895 8.531 1.482 1 91.12 198 LYS A O 1
ATOM 1515 N N . ARG A 1 199 ? -8.547 10.047 0.066 1 87.88 199 ARG A N 1
ATOM 1516 C CA . ARG A 1 199 ? -9.391 10.719 1.046 1 87.88 199 ARG A CA 1
ATOM 1517 C C . ARG A 1 199 ? -10.516 9.805 1.521 1 87.88 199 ARG A C 1
ATOM 1519 O O . ARG A 1 199 ? -10.797 9.727 2.719 1 87.88 199 ARG A O 1
ATOM 1526 N N . LEU A 1 200 ? -11.148 9.18 0.555 1 92.19 200 LEU A N 1
ATOM 1527 C CA . LEU A 1 200 ? -12.234 8.258 0.891 1 92.19 200 LEU A CA 1
ATOM 1528 C C . LEU A 1 200 ? -11.734 7.125 1.778 1 92.19 200 LEU A C 1
ATOM 1530 O O . LEU A 1 200 ? -12.367 6.789 2.783 1 92.19 200 LEU A O 1
ATOM 1534 N N . ILE A 1 201 ? -10.609 6.57 1.43 1 95.81 201 ILE A N 1
ATOM 1535 C CA . ILE A 1 201 ? -10.039 5.477 2.207 1 95.81 201 ILE A CA 1
ATOM 1536 C C . ILE A 1 201 ? -9.656 5.98 3.6 1 95.81 201 ILE A C 1
ATOM 1538 O O . ILE A 1 201 ? -9.992 5.348 4.605 1 95.81 201 ILE A O 1
ATOM 1542 N N . ALA A 1 202 ? -9.055 7.133 3.652 1 94.81 202 ALA A N 1
ATOM 1543 C CA . ALA A 1 202 ? -8.617 7.711 4.918 1 94.81 202 ALA A CA 1
ATOM 1544 C C . ALA A 1 202 ? -9.789 7.934 5.863 1 94.81 202 ALA A C 1
ATOM 1546 O O . ALA A 1 202 ? -9.648 7.809 7.082 1 94.81 202 ALA A O 1
ATOM 1547 N N . SER A 1 203 ? -10.914 8.25 5.301 1 92.62 203 SER A N 1
ATOM 1548 C CA . SER A 1 203 ? -12.086 8.547 6.117 1 92.62 203 SER A CA 1
ATOM 1549 C C . SER A 1 203 ? -12.516 7.324 6.922 1 92.62 203 SER A C 1
ATOM 1551 O O . SER A 1 203 ? -13.148 7.461 7.977 1 92.62 203 SER A O 1
ATOM 1553 N N . PHE A 1 204 ? -12.141 6.121 6.52 1 97.12 204 PHE A N 1
ATOM 1554 C CA . PHE A 1 204 ? -12.484 4.895 7.227 1 97.12 204 PHE A CA 1
ATOM 1555 C C . PHE A 1 204 ? -11.703 4.773 8.523 1 97.12 204 PHE A C 1
ATOM 1557 O O . PHE A 1 204 ? -12.055 3.988 9.406 1 97.12 204 PHE A O 1
ATOM 1564 N N . ALA A 1 205 ? -10.664 5.598 8.703 1 97.44 205 ALA A N 1
ATOM 1565 C CA . ALA A 1 205 ? -9.828 5.555 9.898 1 97.44 205 ALA A CA 1
ATOM 1566 C C . ALA A 1 205 ? -10.648 5.871 11.148 1 97.44 205 ALA A C 1
ATOM 1568 O O . ALA A 1 205 ? -10.367 5.352 12.227 1 97.44 205 ALA A O 1
ATOM 1569 N N . VAL A 1 206 ? -11.672 6.672 11.008 1 96.06 206 VAL A N 1
ATOM 1570 C CA . VAL A 1 206 ? -12.523 7.027 12.141 1 96.06 206 VAL A CA 1
ATOM 1571 C C . VAL A 1 206 ? -13.242 5.785 12.656 1 96.06 206 VAL A C 1
ATOM 1573 O O . VAL A 1 206 ? -13.344 5.578 13.867 1 96.06 206 VAL A O 1
ATOM 1576 N N . ILE A 1 207 ? -13.711 4.961 11.703 1 97.62 207 ILE A N 1
ATOM 1577 C CA . ILE A 1 207 ? -14.414 3.73 12.055 1 97.62 207 ILE A CA 1
ATOM 1578 C C . ILE A 1 207 ? -13.445 2.754 12.719 1 97.62 207 ILE A C 1
ATOM 1580 O O . ILE A 1 207 ? -13.797 2.074 13.688 1 97.62 207 ILE A O 1
ATOM 1584 N N . VAL A 1 208 ? -12.203 2.703 12.242 1 98.56 208 VAL A N 1
ATOM 1585 C CA . VAL A 1 208 ? -11.188 1.841 12.836 1 98.56 208 VAL A CA 1
ATOM 1586 C C . VAL A 1 208 ? -10.938 2.246 14.281 1 98.56 208 VAL A C 1
ATOM 1588 O O . VAL A 1 208 ? -10.867 1.393 15.172 1 98.56 208 VAL A O 1
ATOM 1591 N N . ASP A 1 209 ? -10.82 3.527 14.523 1 97.94 209 ASP A N 1
ATOM 1592 C CA . ASP A 1 209 ? -10.609 4.051 15.867 1 97.94 209 ASP A CA 1
ATOM 1593 C C . ASP A 1 209 ? -11.781 3.705 16.781 1 97.94 209 ASP A C 1
ATOM 1595 O O . ASP A 1 209 ? -11.578 3.314 17.938 1 97.94 209 ASP A O 1
ATOM 1599 N N . GLU A 1 210 ? -12.992 3.832 16.266 1 97.19 210 GLU A N 1
ATOM 1600 C CA . GLU A 1 210 ? -14.18 3.504 17.031 1 97.19 210 GLU A CA 1
ATOM 1601 C C . GLU A 1 210 ? -14.203 2.027 17.422 1 97.19 210 GLU A C 1
ATOM 1603 O O . GLU A 1 210 ? -14.508 1.683 18.562 1 97.19 210 GLU A O 1
ATOM 1608 N N . LEU A 1 211 ? -13.867 1.204 16.484 1 98.38 211 LEU A N 1
ATOM 1609 C CA . LEU A 1 211 ? -13.828 -0.228 16.75 1 98.38 211 LEU A CA 1
ATOM 1610 C C . LEU A 1 211 ? -12.758 -0.551 17.797 1 98.38 211 LEU A C 1
ATOM 1612 O O . LEU A 1 211 ? -12.969 -1.387 18.672 1 98.38 211 LEU A O 1
ATOM 1616 N N . ALA A 1 212 ? -11.633 0.089 17.672 1 98.25 212 ALA A N 1
ATOM 1617 C CA . ALA A 1 212 ? -10.555 -0.106 18.641 1 98.25 212 ALA A CA 1
ATOM 1618 C C . ALA A 1 212 ? -11 0.3 20.047 1 98.25 212 ALA A C 1
ATOM 1620 O O . ALA A 1 212 ? -10.75 -0.42 21.016 1 98.25 212 ALA A O 1
ATOM 1621 N N . GLN A 1 213 ? -11.656 1.407 20.141 1 96.75 213 GLN A N 1
ATOM 1622 C CA . GLN A 1 213 ? -12.141 1.897 21.438 1 96.75 213 GLN A CA 1
ATOM 1623 C C . GLN A 1 213 ? -13.164 0.937 22.031 1 96.75 213 GLN A C 1
ATOM 1625 O O . GLN A 1 213 ? -13.258 0.811 23.25 1 96.75 213 GLN A O 1
ATOM 1630 N N . ARG A 1 214 ? -13.844 0.225 21.172 1 97.38 214 ARG A N 1
ATOM 1631 C CA . ARG A 1 214 ? -14.844 -0.733 21.641 1 97.38 214 ARG A CA 1
ATOM 1632 C C . ARG A 1 214 ? -14.219 -2.1 21.891 1 97.38 214 ARG A C 1
ATOM 1634 O O . ARG A 1 214 ? -14.914 -3.051 22.25 1 97.38 214 ARG A O 1
ATOM 1641 N N . GLY A 1 215 ? -12.961 -2.201 21.609 1 97.12 215 GLY A N 1
ATOM 1642 C CA . GLY A 1 215 ? -12.25 -3.391 22.062 1 97.12 215 GLY A CA 1
ATOM 1643 C C . GLY A 1 215 ? -12.008 -4.391 20.938 1 97.12 215 GLY A C 1
ATOM 1644 O O . GLY A 1 215 ? -11.555 -5.512 21.188 1 97.12 215 GLY A O 1
ATOM 1645 N N . ASP A 1 216 ? -12.273 -4.059 19.703 1 98.25 216 ASP A N 1
ATOM 1646 C CA . ASP A 1 216 ? -11.93 -4.961 18.609 1 98.25 216 ASP A CA 1
ATOM 1647 C C . ASP A 1 216 ? -10.43 -5.215 18.547 1 98.25 216 ASP A C 1
ATOM 1649 O O . ASP A 1 216 ? -9.641 -4.273 18.406 1 98.25 216 ASP A O 1
ATOM 1653 N N . PRO A 1 217 ? -10.039 -6.441 18.594 1 97.62 217 PRO A N 1
ATOM 1654 C CA . PRO A 1 217 ? -8.617 -6.723 18.781 1 97.62 217 PRO A CA 1
ATOM 1655 C C . PRO A 1 217 ? -7.777 -6.328 17.562 1 97.62 217 PRO A C 1
ATOM 1657 O O . PRO A 1 217 ? -6.641 -5.871 17.719 1 97.62 217 PRO A O 1
ATOM 1660 N N . LEU A 1 218 ? -8.297 -6.508 16.359 1 98.06 218 LEU A N 1
ATOM 1661 C CA . LEU A 1 218 ? -7.52 -6.18 15.172 1 98.06 218 LEU A CA 1
ATOM 1662 C C . LEU A 1 218 ? -7.457 -4.672 14.961 1 98.06 218 LEU A C 1
ATOM 1664 O O . LEU A 1 218 ? -6.43 -4.141 14.531 1 98.06 218 LEU A O 1
ATOM 1668 N N . ALA A 1 219 ? -8.562 -3.994 15.18 1 98.5 219 ALA A N 1
ATOM 1669 C CA . ALA A 1 219 ? -8.547 -2.535 15.117 1 98.5 219 ALA A CA 1
ATOM 1670 C C . ALA A 1 219 ? -7.555 -1.953 16.125 1 98.5 219 ALA A C 1
ATOM 1672 O O . ALA A 1 219 ? -6.828 -1.01 15.805 1 98.5 219 ALA A O 1
ATOM 1673 N N . LEU A 1 220 ? -7.539 -2.52 17.312 1 98.25 220 LEU A N 1
ATOM 1674 C CA . LEU A 1 220 ? -6.594 -2.082 18.328 1 98.25 220 LEU A CA 1
ATOM 1675 C C . LEU A 1 220 ? -5.156 -2.287 17.859 1 98.25 220 LEU A C 1
ATOM 1677 O O . LEU A 1 220 ? -4.293 -1.438 18.094 1 98.25 220 LEU A O 1
ATOM 1681 N N . ARG A 1 221 ? -4.914 -3.398 17.25 1 98.19 221 ARG A N 1
ATOM 1682 C CA . ARG A 1 221 ? -3.58 -3.674 16.719 1 98.19 221 ARG A CA 1
ATOM 1683 C C . ARG A 1 221 ? -3.174 -2.637 15.688 1 98.19 221 ARG A C 1
ATOM 1685 O O . ARG A 1 221 ? -2.029 -2.176 15.672 1 98.19 221 ARG A O 1
ATOM 1692 N N . VAL A 1 222 ? -4.07 -2.281 14.781 1 98.5 222 VAL A N 1
ATOM 1693 C CA . VAL A 1 222 ? -3.803 -1.279 13.758 1 98.5 222 VAL A CA 1
ATOM 1694 C C . VAL A 1 222 ? -3.426 0.046 14.414 1 98.5 222 VAL A C 1
ATOM 1696 O O . VAL A 1 222 ? -2.43 0.67 14.039 1 98.5 222 VAL A O 1
ATOM 1699 N N . MET A 1 223 ? -4.227 0.444 15.406 1 98.62 223 MET A N 1
ATOM 1700 C CA . MET A 1 223 ? -3.988 1.715 16.078 1 98.62 223 MET A CA 1
ATOM 1701 C C . MET A 1 223 ? -2.658 1.693 16.828 1 98.62 223 MET A C 1
ATOM 1703 O O . MET A 1 223 ? -1.945 2.697 16.875 1 98.62 223 MET A O 1
ATOM 1707 N N . LYS A 1 224 ? -2.355 0.588 17.375 1 98.25 224 LYS A N 1
ATOM 1708 C CA . LYS A 1 224 ? -1.089 0.447 18.094 1 98.25 224 LYS A CA 1
ATOM 1709 C C . LYS A 1 224 ? 0.095 0.543 17.125 1 98.25 224 LYS A C 1
ATOM 1711 O O . LYS A 1 224 ? 1.098 1.189 17.438 1 98.25 224 LYS A O 1
ATOM 1716 N N . GLU A 1 225 ? -0.031 -0.13 16.016 1 98.19 225 GLU A N 1
ATOM 1717 C CA . GLU A 1 225 ? 1.028 -0.05 15.023 1 98.19 225 GLU A CA 1
ATOM 1718 C C . GLU A 1 225 ? 1.215 1.382 14.531 1 98.19 225 GLU A C 1
ATOM 1720 O O . GLU A 1 225 ? 2.344 1.833 14.328 1 98.19 225 GLU A O 1
ATOM 1725 N N . ALA A 1 226 ? 0.159 2.082 14.328 1 98.44 226 ALA A N 1
ATOM 1726 C CA . ALA A 1 226 ? 0.233 3.488 13.938 1 98.44 226 ALA A CA 1
ATOM 1727 C C . ALA A 1 226 ? 0.937 4.316 15.008 1 98.44 226 ALA A C 1
ATOM 1729 O O . ALA A 1 226 ? 1.818 5.121 14.703 1 98.44 226 ALA A O 1
ATOM 1730 N N . SER A 1 227 ? 0.558 4.07 16.266 1 98.19 227 SER A N 1
ATOM 1731 C CA . SER A 1 227 ? 1.128 4.82 17.375 1 98.19 227 SER A CA 1
ATOM 1732 C C . SER A 1 227 ? 2.619 4.543 17.531 1 98.19 227 SER A C 1
ATOM 1734 O O . SER A 1 227 ? 3.391 5.438 17.891 1 98.19 227 SER A O 1
ATOM 1736 N N . GLU A 1 228 ? 2.986 3.332 17.266 1 98 228 GLU A N 1
ATOM 1737 C CA . GLU A 1 228 ? 4.402 2.977 17.359 1 98 228 GLU A CA 1
ATOM 1738 C C . GLU A 1 228 ? 5.234 3.787 16.375 1 98 228 GLU A C 1
ATOM 1740 O O . GLU A 1 228 ? 6.328 4.25 16.703 1 98 228 GLU A O 1
ATOM 1745 N N . TYR A 1 229 ? 4.746 3.918 15.203 1 98.19 229 TYR A N 1
ATOM 1746 C CA . TYR A 1 229 ? 5.477 4.727 14.234 1 98.19 229 TYR A CA 1
ATOM 1747 C C . TYR A 1 229 ? 5.516 6.188 14.664 1 98.19 229 TYR A C 1
ATOM 1749 O O . TYR A 1 229 ? 6.547 6.852 14.523 1 98.19 229 TYR A O 1
ATOM 1757 N N . ILE A 1 230 ? 4.387 6.676 15.109 1 98.56 230 ILE A N 1
ATOM 1758 C CA . ILE A 1 230 ? 4.316 8.062 15.562 1 98.56 230 ILE A CA 1
ATOM 1759 C C . ILE A 1 230 ? 5.344 8.297 16.672 1 98.56 230 ILE A C 1
ATOM 1761 O O . ILE A 1 230 ? 6.059 9.305 16.656 1 98.56 230 ILE A O 1
ATOM 1765 N N . VAL A 1 231 ? 5.449 7.363 17.578 1 98.5 231 VAL A N 1
ATOM 1766 C CA . VAL A 1 231 ? 6.418 7.449 18.672 1 98.5 231 VAL A CA 1
ATOM 1767 C C . VAL A 1 231 ? 7.832 7.484 18.094 1 98.5 231 VAL A C 1
ATOM 1769 O O . VAL A 1 231 ? 8.664 8.289 18.531 1 98.5 231 VAL A O 1
ATOM 1772 N N . ARG A 1 232 ? 8.109 6.68 17.141 1 98 232 ARG A N 1
ATOM 1773 C CA . ARG A 1 232 ? 9.438 6.645 16.516 1 98 232 ARG A CA 1
ATOM 1774 C C . ARG A 1 232 ? 9.758 7.969 15.836 1 98 232 ARG A C 1
ATOM 1776 O O . ARG A 1 232 ? 10.891 8.453 15.922 1 98 232 ARG A O 1
ATOM 1783 N N . MET A 1 233 ? 8.812 8.516 15.156 1 98.25 233 MET A N 1
ATOM 1784 C CA . MET A 1 233 ? 9.008 9.789 14.477 1 98.25 233 MET A CA 1
ATOM 1785 C C . MET A 1 233 ? 9.266 10.906 15.484 1 98.25 233 MET A C 1
ATOM 1787 O O . MET A 1 233 ? 10.156 11.734 15.281 1 98.25 233 MET A O 1
ATOM 1791 N N . ILE A 1 234 ? 8.469 10.891 16.578 1 98.31 234 ILE A N 1
ATOM 1792 C CA . ILE A 1 234 ? 8.664 11.875 17.625 1 98.31 234 ILE A CA 1
ATOM 1793 C C . ILE A 1 234 ? 10.086 11.781 18.172 1 98.31 234 ILE A C 1
ATOM 1795 O O . ILE A 1 234 ? 10.781 12.797 18.281 1 98.31 234 ILE A O 1
ATOM 1799 N N . ASN A 1 235 ? 10.508 10.586 18.469 1 97.88 235 ASN A N 1
ATOM 1800 C CA . ASN A 1 235 ? 11.852 10.383 19 1 97.88 235 ASN A CA 1
ATOM 1801 C C . ASN A 1 235 ? 12.922 10.82 18 1 97.88 235 ASN A C 1
ATOM 1803 O O . ASN A 1 235 ? 13.945 11.391 18.391 1 97.88 235 ASN A O 1
ATOM 1807 N N . ARG A 1 236 ? 12.703 10.578 16.75 1 97.88 236 ARG A N 1
ATOM 1808 C CA . ARG A 1 236 ? 13.609 11.031 15.695 1 97.88 236 ARG A CA 1
ATOM 1809 C C . ARG A 1 236 ? 13.719 12.547 15.68 1 97.88 236 ARG A C 1
ATOM 1811 O O . ARG A 1 236 ? 14.812 13.094 15.555 1 97.88 236 ARG A O 1
ATOM 1818 N N . LEU A 1 237 ? 12.641 13.203 15.766 1 98.06 237 LEU A N 1
ATOM 1819 C CA . LEU A 1 237 ? 12.617 14.664 15.727 1 98.06 237 LEU A CA 1
ATOM 1820 C C . LEU A 1 237 ? 13.273 15.25 16.969 1 98.06 237 LEU A C 1
ATOM 1822 O O . LEU A 1 237 ? 13.914 16.297 16.906 1 98.06 237 LEU A O 1
ATOM 1826 N N . LYS A 1 238 ? 13.141 14.586 18.078 1 97.38 238 LYS A N 1
ATOM 1827 C CA . LYS A 1 238 ? 13.719 15.055 19.344 1 97.38 238 LYS A CA 1
ATOM 1828 C C . LYS A 1 238 ? 15.242 15.117 19.25 1 97.38 238 LYS A C 1
ATOM 1830 O O . LYS A 1 238 ? 15.883 15.906 19.953 1 97.38 238 LYS A O 1
ATOM 1835 N N . LYS A 1 239 ? 15.812 14.352 18.375 1 96 239 LYS A N 1
ATOM 1836 C CA . LYS A 1 239 ? 17.266 14.344 18.203 1 96 239 LYS A CA 1
ATOM 1837 C C . LYS A 1 239 ? 17.75 15.68 17.656 1 96 239 LYS A C 1
ATOM 1839 O O . LYS A 1 239 ? 18.922 16.031 17.797 1 96 239 LYS A O 1
ATOM 1844 N N . GLU A 1 240 ? 16.891 16.406 17.031 1 95.06 240 GLU A N 1
ATOM 1845 C CA . GLU A 1 240 ? 17.281 17.672 16.422 1 95.06 240 GLU A CA 1
ATOM 1846 C C . GLU A 1 240 ? 17.219 18.812 17.453 1 95.06 240 GLU A C 1
ATOM 1848 O O . GLU A 1 240 ? 17.719 19.906 17.188 1 95.06 240 GLU A O 1
ATOM 1853 N N . GLY A 1 241 ? 16.547 18.547 18.578 1 91 241 GLY A N 1
ATOM 1854 C CA . GLY A 1 241 ? 16.438 19.547 19.625 1 91 241 GLY A CA 1
ATOM 1855 C C . GLY A 1 241 ? 15.195 20.391 19.516 1 91 241 GLY A C 1
ATOM 1856 O O . GLY A 1 241 ? 14.445 20.297 18.547 1 91 241 GLY A O 1
ATOM 1857 N N . GLY A 1 242 ? 14.953 21.094 20.594 1 93.44 242 GLY A N 1
ATOM 1858 C CA . GLY A 1 242 ? 13.812 22 20.625 1 93.44 242 GLY A CA 1
ATOM 1859 C C . GLY A 1 242 ? 12.516 21.297 20.984 1 93.44 242 GLY A C 1
ATOM 1860 O O . GLY A 1 242 ? 12.508 20.125 21.359 1 93.44 242 GLY A O 1
ATOM 1861 N N . ARG A 1 243 ? 11.422 22.062 20.844 1 95.44 243 ARG A N 1
ATOM 1862 C CA . ARG A 1 243 ? 10.086 21.562 21.156 1 95.44 243 ARG A CA 1
ATOM 1863 C C . ARG A 1 243 ? 9.539 20.703 20.016 1 95.44 243 ARG A C 1
ATOM 1865 O O . ARG A 1 243 ? 9.562 21.125 18.859 1 95.44 243 ARG A O 1
ATOM 1872 N N . VAL A 1 244 ? 9.117 19.484 20.391 1 98.12 244 VAL A N 1
ATOM 1873 C CA . VAL A 1 244 ? 8.508 18.609 19.391 1 98.12 244 VAL A CA 1
ATOM 1874 C C . VAL A 1 244 ? 6.996 18.547 19.625 1 98.12 244 VAL A C 1
ATOM 1876 O O . VAL A 1 244 ? 6.539 18.422 20.766 1 98.12 244 VAL A O 1
ATOM 1879 N N . SER A 1 245 ? 6.254 18.688 18.562 1 98.31 245 SER A N 1
ATOM 1880 C CA . SER A 1 245 ? 4.793 18.656 18.609 1 98.31 245 SER A CA 1
ATOM 1881 C C . SER A 1 245 ? 4.23 17.672 17.578 1 98.31 245 SER A C 1
ATOM 1883 O O . SER A 1 245 ? 4.953 17.219 16.688 1 98.31 245 SER A O 1
ATOM 1885 N N . VAL A 1 246 ? 3.027 17.312 17.75 1 98.56 246 VAL A N 1
ATOM 1886 C CA . VAL A 1 246 ? 2.25 16.578 16.766 1 98.56 246 VAL A CA 1
ATOM 1887 C C . VAL A 1 246 ? 0.994 17.359 16.406 1 98.56 246 VAL A C 1
ATOM 1889 O O . VAL A 1 246 ? 0.37 17.984 17.266 1 98.56 246 VAL A O 1
ATOM 1892 N N . ILE A 1 247 ? 0.708 17.438 15.07 1 97.94 247 ILE A N 1
ATOM 1893 C CA . ILE A 1 247 ? -0.461 18.172 14.609 1 97.94 247 ILE A CA 1
ATOM 1894 C C . ILE A 1 247 ? -1.159 17.406 13.492 1 97.94 247 ILE A C 1
ATOM 1896 O O . ILE A 1 247 ? -0.524 17 12.516 1 97.94 247 ILE A O 1
ATOM 1900 N N . GLY A 1 248 ? -2.461 17.141 13.688 1 95.94 248 GLY A N 1
ATOM 1901 C CA . GLY A 1 248 ? -3.16 16.469 12.609 1 95.94 248 GLY A CA 1
ATOM 1902 C C . GLY A 1 248 ? -4.453 15.805 13.047 1 95.94 248 GLY A C 1
ATOM 1903 O O . GLY A 1 248 ? -4.73 15.711 14.242 1 95.94 248 GLY A O 1
ATOM 1904 N N . GLY A 1 249 ? -5.152 15.336 12.055 1 94.5 249 GLY A N 1
ATOM 1905 C CA . GLY A 1 249 ? -6.445 14.719 12.312 1 94.5 249 GLY A CA 1
ATOM 1906 C C . GLY A 1 249 ? -6.348 13.422 13.094 1 94.5 249 GLY A C 1
ATOM 1907 O O . GLY A 1 249 ? -7.281 13.047 13.805 1 94.5 249 GLY A O 1
ATOM 1908 N N . VAL A 1 250 ? -5.27 12.742 13.016 1 97 250 VAL A N 1
ATOM 1909 C CA . VAL A 1 250 ? -5.07 11.477 13.719 1 97 250 VAL A CA 1
ATOM 1910 C C . VAL A 1 250 ? -5.059 11.711 15.227 1 97 250 VAL A C 1
ATOM 1912 O O . VAL A 1 250 ? -5.348 10.805 16 1 97 250 VAL A O 1
ATOM 1915 N N . MET A 1 251 ? -4.828 12.945 15.648 1 96.12 251 MET A N 1
ATOM 1916 C CA . MET A 1 251 ? -4.793 13.289 17.062 1 96.12 251 MET A CA 1
ATOM 1917 C C . MET A 1 251 ? -6.203 13.328 17.656 1 96.12 251 MET A C 1
ATOM 1919 O O . MET A 1 251 ? -6.371 13.414 18.875 1 96.12 251 MET A O 1
ATOM 1923 N N . ASN A 1 252 ? -7.191 13.188 16.797 1 93.56 252 ASN A N 1
ATOM 1924 C CA . ASN A 1 252 ? -8.547 13.031 17.328 1 93.56 252 ASN A CA 1
ATOM 1925 C C . ASN A 1 252 ? -8.711 11.711 18.062 1 93.56 252 ASN A C 1
ATOM 1927 O O . ASN A 1 252 ? -9.672 11.531 18.812 1 93.56 252 ASN A O 1
ATOM 1931 N N . SER A 1 253 ? -7.887 10.766 17.828 1 96 253 SER A N 1
ATOM 1932 C CA . SER A 1 253 ? -7.961 9.461 18.469 1 96 253 SER A CA 1
ATOM 1933 C C . SER A 1 253 ? -7.422 9.508 19.906 1 96 253 SER A C 1
ATOM 1935 O O . SER A 1 253 ? -6.246 9.82 20.109 1 96 253 SER A O 1
ATOM 1937 N N . ARG A 1 254 ? -8.227 9.148 20.812 1 95.31 254 ARG A N 1
ATOM 1938 C CA . ARG A 1 254 ? -7.793 9.086 22.203 1 95.31 254 ARG A CA 1
ATOM 1939 C C . ARG A 1 254 ? -6.715 8.016 22.375 1 95.31 254 ARG A C 1
ATOM 1941 O O . ARG A 1 254 ? -5.789 8.195 23.172 1 95.31 254 ARG A O 1
ATOM 1948 N N . ILE A 1 255 ? -6.848 6.961 21.656 1 97 255 ILE A N 1
ATOM 1949 C CA . ILE A 1 255 ? -5.898 5.855 21.75 1 97 255 ILE A CA 1
ATOM 1950 C C . ILE A 1 255 ? -4.504 6.348 21.375 1 97 255 ILE A C 1
ATOM 1952 O O . ILE A 1 255 ? -3.531 6.078 22.078 1 97 255 ILE A O 1
ATOM 1956 N N . ILE A 1 256 ? -4.418 7.094 20.312 1 97.94 256 ILE A N 1
ATOM 1957 C CA . ILE A 1 256 ? -3.137 7.602 19.844 1 97.94 256 ILE A CA 1
ATOM 1958 C C . ILE A 1 256 ? -2.59 8.625 20.828 1 97.94 256 ILE A C 1
ATOM 1960 O O . ILE A 1 256 ? -1.415 8.578 21.203 1 97.94 256 ILE A O 1
ATOM 1964 N N . ARG A 1 257 ? -3.424 9.516 21.281 1 97.06 257 ARG A N 1
ATOM 1965 C CA . ARG A 1 257 ? -2.986 10.539 22.219 1 97.06 257 ARG A CA 1
ATOM 1966 C C . ARG A 1 257 ? -2.457 9.914 23.5 1 97.06 257 ARG A C 1
ATOM 1968 O O . ARG A 1 257 ? -1.433 10.344 24.031 1 97.06 257 ARG A O 1
ATOM 1975 N N . ASP A 1 258 ? -3.141 8.906 23.984 1 96.81 258 ASP A N 1
ATOM 1976 C CA . ASP A 1 258 ? -2.723 8.234 25.219 1 96.81 258 ASP A CA 1
ATOM 1977 C C . ASP A 1 258 ? -1.343 7.598 25.047 1 96.81 258 ASP A C 1
ATOM 1979 O O . ASP A 1 258 ? -0.531 7.609 25.969 1 96.81 258 ASP A O 1
ATOM 1983 N N . GLU A 1 259 ? -1.134 7.098 23.891 1 96.12 259 GLU A N 1
ATOM 1984 C CA . GLU A 1 259 ? 0.121 6.398 23.625 1 96.12 259 GLU A CA 1
ATOM 1985 C C . GLU A 1 259 ? 1.295 7.371 23.562 1 96.12 259 GLU A C 1
ATOM 1987 O O . GLU A 1 259 ? 2.428 7.004 23.891 1 96.12 259 GLU A O 1
ATOM 1992 N N . ILE A 1 260 ? 1.042 8.625 23.203 1 96.5 260 ILE A N 1
ATOM 1993 C CA . ILE A 1 260 ? 2.182 9.516 23.016 1 96.5 260 ILE A CA 1
ATOM 1994 C C . ILE A 1 260 ? 2.23 10.539 24.156 1 96.5 260 ILE A C 1
ATOM 1996 O O . ILE A 1 260 ? 3.133 11.375 24.203 1 96.5 260 ILE A O 1
ATOM 2000 N N . SER A 1 261 ? 1.34 10.453 25.062 1 92.56 261 SER A N 1
ATOM 2001 C CA . SER A 1 261 ? 1.203 11.438 26.125 1 92.56 261 SER A CA 1
ATOM 2002 C C . SER A 1 261 ? 2.453 11.477 27 1 92.56 261 SER A C 1
ATOM 2004 O O . SER A 1 261 ? 2.85 12.547 27.469 1 92.56 261 SER A O 1
ATOM 2006 N N . SER A 1 262 ? 3.092 10.391 27.203 1 93.94 262 SER A N 1
ATOM 2007 C CA . SER A 1 262 ? 4.23 10.297 28.109 1 93.94 262 SER A CA 1
ATOM 2008 C C . SER A 1 262 ? 5.492 10.875 27.469 1 93.94 262 SER A C 1
ATOM 2010 O O . SER A 1 262 ? 6.496 11.086 28.156 1 93.94 262 SER A O 1
ATOM 2012 N N . LEU A 1 263 ? 5.445 11.25 26.266 1 96.06 263 LEU A N 1
ATOM 2013 C CA . LEU A 1 263 ? 6.648 11.664 25.547 1 96.06 263 LEU A CA 1
ATOM 2014 C C . LEU A 1 263 ? 6.879 13.164 25.703 1 96.06 263 LEU A C 1
ATOM 2016 O O . LEU A 1 263 ? 7.891 13.695 25.234 1 96.06 263 LEU A O 1
ATOM 2020 N N . GLY A 1 264 ? 5.953 13.844 26.297 1 94.56 264 GLY A N 1
ATOM 2021 C CA . GLY A 1 264 ? 6.137 15.258 26.562 1 94.56 264 GLY A CA 1
ATOM 2022 C C . GLY A 1 264 ? 6.012 16.125 25.328 1 94.56 264 GLY A C 1
ATOM 2023 O O . GLY A 1 264 ? 6.73 17.109 25.172 1 94.56 264 GLY A O 1
ATOM 2024 N N . VAL A 1 265 ? 5.215 15.711 24.406 1 96.75 265 VAL A N 1
ATOM 2025 C CA . VAL A 1 265 ? 5.031 16.484 23.188 1 96.75 265 VAL A CA 1
ATOM 2026 C C . VAL A 1 265 ? 3.74 17.297 23.266 1 96.75 265 VAL A C 1
ATOM 2028 O O . VAL A 1 265 ? 2.826 16.938 24.016 1 96.75 265 VAL A O 1
ATOM 2031 N N . SER A 1 266 ? 3.688 18.391 22.578 1 96.38 266 SER A N 1
ATOM 2032 C CA . SER A 1 266 ? 2.447 19.156 22.438 1 96.38 266 SER A CA 1
ATOM 2033 C C . SER A 1 266 ? 1.574 18.578 21.328 1 96.38 266 SER A C 1
ATOM 2035 O O . SER A 1 266 ? 2.078 18.188 20.266 1 96.38 266 SER A O 1
ATOM 2037 N N . ILE A 1 267 ? 0.314 18.5 21.594 1 97.38 267 ILE A N 1
ATOM 2038 C CA . ILE A 1 267 ? -0.624 17.891 20.656 1 97.38 267 ILE A CA 1
ATOM 2039 C C . ILE A 1 267 ? -1.565 18.969 20.109 1 97.38 267 ILE A C 1
ATOM 2041 O O . ILE A 1 267 ? -2.186 19.703 20.875 1 97.38 267 ILE A O 1
ATOM 2045 N N . PHE A 1 268 ? -1.626 19.047 18.812 1 97.31 268 PHE A N 1
ATOM 2046 C CA . PHE A 1 268 ? -2.516 19.969 18.125 1 97.31 268 PHE A CA 1
ATOM 2047 C C . PHE A 1 268 ? -3.418 19.234 17.156 1 97.31 268 PHE A C 1
ATOM 2049 O O . PHE A 1 268 ? -3.033 18.188 16.609 1 97.31 268 PHE A O 1
ATOM 2056 N N . TYR A 1 269 ? -4.594 19.781 16.953 1 95.75 269 TYR A N 1
ATOM 2057 C CA . TYR A 1 269 ? -5.523 19.234 15.969 1 95.75 269 TYR A CA 1
ATOM 2058 C C . TYR A 1 269 ? -5.312 19.891 14.609 1 95.75 269 TYR A C 1
ATOM 2060 O O . TYR A 1 269 ? -4.715 20.969 14.516 1 95.75 269 TYR A O 1
ATOM 2068 N N . SER A 1 270 ? -5.805 19.25 13.602 1 94.88 270 SER A N 1
ATOM 2069 C CA . SER A 1 270 ? -5.496 19.641 12.234 1 94.88 270 SER A CA 1
ATOM 2070 C C . SER A 1 270 ? -5.926 21.078 11.961 1 94.88 270 SER A C 1
ATOM 2072 O O . SER A 1 270 ? -5.223 21.828 11.281 1 94.88 270 SER A O 1
ATOM 2074 N N . TYR A 1 271 ? -7.086 21.5 12.5 1 95.44 271 TYR A N 1
ATOM 2075 C CA . TYR A 1 271 ? -7.637 22.812 12.195 1 95.44 271 TYR A CA 1
ATOM 2076 C C . TYR A 1 271 ? -6.82 23.922 12.852 1 95.44 271 TYR A C 1
ATOM 2078 O O . TYR A 1 271 ? -6.938 25.094 12.492 1 95.44 271 TYR A O 1
ATOM 2086 N N . GLN A 1 272 ? -5.977 23.547 13.758 1 97.94 272 GLN A N 1
ATOM 2087 C CA . GLN A 1 272 ? -5.199 24.547 14.477 1 97.94 272 GLN A CA 1
ATOM 2088 C C . GLN A 1 272 ? -3.973 24.969 13.68 1 97.94 272 GLN A C 1
ATOM 2090 O O . GLN A 1 272 ? -3.316 25.969 14.023 1 97.94 272 GLN A O 1
ATOM 2095 N N . ALA A 1 273 ? -3.707 24.281 12.578 1 98.12 273 ALA A N 1
ATOM 2096 C CA . ALA A 1 273 ? -2.604 24.656 11.695 1 98.12 273 ALA A CA 1
ATOM 2097 C C . ALA A 1 273 ? -2.805 26.062 11.141 1 98.12 273 ALA A C 1
ATOM 2099 O O . ALA A 1 273 ? -1.838 26.734 10.781 1 98.12 273 ALA A O 1
ATOM 2100 N N . VAL A 1 274 ? -4.004 26.547 11.141 1 98.62 274 VAL A N 1
ATOM 2101 C CA . VAL A 1 274 ? -4.34 27.844 10.562 1 98.62 274 VAL A CA 1
ATOM 2102 C C . VAL A 1 274 ? -3.676 28.953 11.367 1 98.62 274 VAL A C 1
ATOM 2104 O O . VAL A 1 274 ? -3.408 30.047 10.844 1 98.62 274 VAL A O 1
ATOM 2107 N N . ILE A 1 275 ? -3.359 28.703 12.594 1 98.69 275 ILE A N 1
ATOM 2108 C CA . ILE A 1 275 ? -2.693 29.672 13.461 1 98.69 275 ILE A CA 1
ATOM 2109 C C . ILE A 1 275 ? -1.33 30.031 12.867 1 98.69 275 ILE A C 1
ATOM 2111 O O . ILE A 1 275 ? -0.856 31.156 13.031 1 98.69 275 ILE A O 1
ATOM 2115 N N . GLY A 1 276 ? -0.739 29.094 12.156 1 98.69 276 GLY A N 1
ATOM 2116 C CA . GLY A 1 276 ? 0.534 29.359 11.508 1 98.69 276 GLY A CA 1
ATOM 2117 C C . GLY A 1 276 ? 0.485 30.547 10.57 1 98.69 276 GLY A C 1
ATOM 2118 O O . GLY A 1 276 ? 1.471 31.281 10.43 1 98.69 276 GLY A O 1
ATOM 2119 N N . GLY A 1 277 ? -0.618 30.719 9.914 1 98.56 277 GLY A N 1
ATOM 2120 C CA . GLY A 1 277 ? -0.793 31.875 9.047 1 98.56 277 GLY A CA 1
ATOM 2121 C C . GLY A 1 277 ? -0.689 33.188 9.789 1 98.56 277 GLY A C 1
ATOM 2122 O O . GLY A 1 277 ? -0.17 34.156 9.25 1 98.56 277 GLY A O 1
ATOM 2123 N N . LEU A 1 278 ? -1.171 33.281 10.992 1 98.44 278 LEU A N 1
ATOM 2124 C CA . LEU A 1 278 ? -1.059 34.5 11.797 1 98.44 278 LEU A CA 1
ATOM 2125 C C . LEU A 1 278 ? 0.4 34.781 12.125 1 98.44 278 LEU A C 1
ATOM 2127 O O . LEU A 1 278 ? 0.834 35.938 12.055 1 98.44 278 LEU A O 1
ATOM 2131 N N . ILE A 1 279 ? 1.086 33.719 12.453 1 98.31 279 ILE A N 1
ATOM 2132 C CA . ILE A 1 279 ? 2.5 33.875 12.773 1 98.31 279 ILE A CA 1
ATOM 2133 C C . ILE A 1 279 ? 3.258 34.406 11.555 1 98.31 279 ILE A C 1
ATOM 2135 O O . ILE A 1 279 ? 4.059 35.344 11.664 1 98.31 279 ILE A O 1
ATOM 2139 N N . LEU A 1 280 ? 2.973 33.844 10.453 1 98.12 280 LEU A N 1
ATOM 2140 C CA . LEU A 1 280 ? 3.631 34.25 9.211 1 98.12 280 LEU A CA 1
ATOM 2141 C C . LEU A 1 280 ? 3.254 35.688 8.82 1 98.12 280 LEU A C 1
ATOM 2143 O O . LEU A 1 280 ? 4.035 36.375 8.164 1 98.12 280 LEU A O 1
ATOM 2147 N N . ALA A 1 281 ? 2.096 36.062 9.227 1 97.5 281 ALA A N 1
ATOM 2148 C CA . ALA A 1 281 ? 1.637 37.438 8.953 1 97.5 281 ALA A CA 1
ATOM 2149 C C . ALA A 1 281 ? 2.354 38.438 9.836 1 97.5 281 ALA A C 1
ATOM 2151 O O . ALA A 1 281 ? 2.227 39.656 9.641 1 97.5 281 ALA A O 1
ATOM 2152 N N . GLY A 1 282 ? 3.049 37.969 10.859 1 96.38 282 GLY A N 1
ATOM 2153 C CA . GLY A 1 282 ? 3.834 38.844 11.711 1 96.38 282 GLY A CA 1
ATOM 2154 C C . GLY A 1 282 ? 3.23 39.062 13.086 1 96.38 282 GLY A C 1
ATOM 2155 O O . GLY A 1 282 ? 3.73 39.844 13.875 1 96.38 282 GLY A O 1
ATOM 2156 N N . VAL A 1 283 ? 2.188 38.344 13.344 1 96.25 283 VAL A N 1
ATOM 2157 C CA . VAL A 1 283 ? 1.608 38.438 14.68 1 96.25 283 VAL A CA 1
ATOM 2158 C C . VAL A 1 283 ? 2.58 37.875 15.711 1 96.25 283 VAL A C 1
ATOM 2160 O O . VAL A 1 283 ? 2.975 36.719 15.625 1 96.25 283 VAL A O 1
ATOM 2163 N N . LYS A 1 284 ? 2.959 38.594 16.656 1 94.44 284 LYS A N 1
ATOM 2164 C CA . LYS A 1 284 ? 3.848 38.156 17.719 1 94.44 284 LYS A CA 1
ATOM 2165 C C . LYS A 1 284 ? 3.07 37.406 18.812 1 94.44 284 LYS A C 1
ATOM 2167 O O . LYS A 1 284 ? 2.045 37.906 19.281 1 94.44 284 LYS A O 1
ATOM 2172 N N . MET A 1 285 ? 3.533 36.219 19.094 1 94.31 285 MET A N 1
ATOM 2173 C CA . MET A 1 285 ? 2.891 35.406 20.141 1 94.31 285 MET A CA 1
ATOM 2174 C C . MET A 1 285 ? 3.916 34.562 20.875 1 94.31 285 MET A C 1
ATOM 2176 O O . MET A 1 285 ? 4.848 34.031 20.25 1 94.31 285 MET A O 1
ATOM 2180 N N . SER A 1 286 ? 3.711 34.531 22.219 1 96.69 286 SER A N 1
ATOM 2181 C CA . SER A 1 286 ? 4.43 33.531 22.984 1 96.69 286 SER A CA 1
ATOM 2182 C C . SER A 1 286 ? 3.799 32.156 22.812 1 96.69 286 SER A C 1
ATOM 2184 O O . SER A 1 286 ? 2.691 32.031 22.281 1 96.69 286 SER A O 1
ATOM 2186 N N . PHE A 1 287 ? 4.516 31.125 23.266 1 97.12 287 PHE A N 1
ATOM 2187 C CA . PHE A 1 287 ? 3.951 29.766 23.234 1 97.12 287 PHE A CA 1
ATOM 2188 C C . PHE A 1 287 ? 2.674 29.703 24.062 1 97.12 287 PHE A C 1
ATOM 2190 O O . PHE A 1 287 ? 1.713 29.031 23.672 1 97.12 287 PHE A O 1
ATOM 2197 N N . GLU A 1 288 ? 2.67 30.391 25.141 1 96.88 288 GLU A N 1
ATOM 2198 C CA . GLU A 1 288 ? 1.495 30.391 26 1 96.88 288 GLU A CA 1
ATOM 2199 C C . GLU A 1 288 ? 0.305 31.047 25.312 1 96.88 288 GLU A C 1
ATOM 2201 O O . GLU A 1 288 ? -0.819 30.547 25.391 1 96.88 288 GLU A O 1
ATOM 2206 N N . GLU A 1 289 ? 0.556 32.188 24.719 1 97 289 GLU A N 1
ATOM 2207 C CA . GLU A 1 289 ? -0.5 32.906 23.984 1 97 289 GLU A CA 1
ATOM 2208 C C . GLU A 1 289 ? -1.021 32.062 22.828 1 97 289 GLU A C 1
ATOM 2210 O O . GLU A 1 289 ? -2.227 32 22.578 1 97 289 GLU A O 1
ATOM 2215 N N . ARG A 1 290 ? -0.093 31.422 22.125 1 97.62 290 ARG A N 1
ATOM 2216 C CA . ARG A 1 290 ? -0.465 30.531 21.031 1 97.62 290 ARG A CA 1
ATOM 2217 C C . ARG A 1 290 ? -1.341 29.391 21.547 1 97.62 290 ARG A C 1
ATOM 2219 O O . ARG A 1 290 ? -2.342 29.031 20.906 1 97.62 290 ARG A O 1
ATOM 2226 N N . ASP A 1 291 ? -0.967 28.797 22.656 1 97.31 291 ASP A N 1
ATOM 2227 C CA . ASP A 1 291 ? -1.737 27.703 23.234 1 97.31 291 ASP A CA 1
ATOM 2228 C C . ASP A 1 291 ? -3.137 28.172 23.641 1 97.31 291 ASP A C 1
ATOM 2230 O O . ASP A 1 291 ? -4.113 27.438 23.469 1 97.31 291 ASP A O 1
ATOM 2234 N N . MET A 1 292 ? -3.215 29.359 24.141 1 96.44 292 MET A N 1
ATOM 2235 C CA . MET A 1 292 ? -4.512 29.922 24.5 1 96.44 292 MET A CA 1
ATOM 2236 C C . MET A 1 292 ? -5.375 30.125 23.25 1 96.44 292 MET A C 1
ATOM 2238 O O . MET A 1 292 ? -6.574 29.859 23.281 1 96.44 292 MET A O 1
ATOM 2242 N N . LEU A 1 293 ? -4.758 30.656 22.266 1 97.25 293 LEU A N 1
ATOM 2243 C CA . LEU A 1 293 ? -5.465 30.859 21 1 97.25 293 LEU A CA 1
ATOM 2244 C C . LEU A 1 293 ? -5.953 29.531 20.438 1 97.25 293 LEU A C 1
ATOM 2246 O O . LEU A 1 293 ? -7.066 29.453 19.906 1 97.25 293 LEU A O 1
ATOM 2250 N N . ALA A 1 294 ? -5.109 28.531 20.469 1 97.62 294 ALA A N 1
ATOM 2251 C CA . ALA A 1 294 ? -5.484 27.203 20 1 97.62 294 ALA A CA 1
ATOM 2252 C C . ALA A 1 294 ? -6.695 26.672 20.75 1 97.62 294 ALA A C 1
ATOM 2254 O O . ALA A 1 294 ? -7.598 26.078 20.156 1 97.62 294 ALA A O 1
ATOM 2255 N N . LYS A 1 295 ? -6.703 26.859 22 1 95.75 295 LYS A N 1
ATOM 2256 C CA . LYS A 1 295 ? -7.832 26.438 22.828 1 95.75 295 LYS A CA 1
ATOM 2257 C C . LYS A 1 295 ? -9.102 27.203 22.438 1 95.75 295 LYS A C 1
ATOM 2259 O O . LYS A 1 295 ? -10.18 26.609 22.344 1 95.75 295 LYS A O 1
ATOM 2264 N N . GLU A 1 296 ? -8.953 28.484 22.281 1 95.88 296 GLU A N 1
ATOM 2265 C CA . GLU A 1 296 ? -10.094 29.297 21.859 1 95.88 296 GLU A CA 1
ATOM 2266 C C . GLU A 1 296 ? -10.633 28.828 20.516 1 95.88 296 GLU A C 1
ATOM 2268 O O . GLU A 1 296 ? -11.852 28.719 20.328 1 95.88 296 GLU A O 1
ATOM 2273 N N . LEU A 1 297 ? -9.734 28.609 19.625 1 97.06 297 LEU A N 1
ATOM 2274 C CA . LEU A 1 297 ? -10.125 28.141 18.312 1 97.06 297 LEU A CA 1
ATOM 2275 C C . LEU A 1 297 ? -10.906 26.828 18.422 1 97.06 297 LEU A C 1
ATOM 2277 O O . LEU A 1 297 ? -11.922 26.656 17.75 1 97.06 297 LEU A O 1
ATOM 2281 N N . THR A 1 298 ? -10.43 25.906 19.188 1 95 298 THR A N 1
ATOM 2282 C CA . THR A 1 298 ? -11.102 24.625 19.391 1 95 298 THR A CA 1
ATOM 2283 C C . THR A 1 298 ? -12.516 24.828 19.906 1 95 298 THR A C 1
ATOM 2285 O O . THR A 1 298 ? -13.461 24.219 19.422 1 95 298 THR A O 1
ATOM 2288 N N . GLN A 1 299 ? -12.695 25.703 20.828 1 93.5 299 GLN A N 1
ATOM 2289 C CA . GLN A 1 299 ? -14.008 26 21.391 1 93.5 299 GLN A CA 1
ATOM 2290 C C . GLN A 1 299 ? -14.945 26.547 20.312 1 93.5 299 GLN A C 1
ATOM 2292 O O . GLN A 1 299 ? -16.109 26.156 20.25 1 93.5 299 GLN A O 1
ATOM 2297 N N . LYS A 1 300 ? -14.453 27.375 19.516 1 93.38 300 LYS A N 1
ATOM 2298 C CA . LYS A 1 300 ? -15.266 27.984 18.469 1 93.38 300 LYS A CA 1
ATOM 2299 C C . LYS A 1 300 ? -15.602 26.969 17.375 1 93.38 300 LYS A C 1
ATOM 2301 O O . LYS A 1 300 ? -16.688 27.016 16.797 1 93.38 300 LYS A O 1
ATOM 2306 N N . ILE A 1 301 ? -14.641 26.109 17.062 1 92.44 301 ILE A N 1
ATOM 2307 C CA . ILE A 1 301 ? -14.844 25.062 16.062 1 92.44 301 ILE A CA 1
ATOM 2308 C C . ILE A 1 301 ? -15.977 24.141 16.516 1 92.44 301 ILE A C 1
ATOM 2310 O O . ILE A 1 301 ? -16.828 23.766 15.703 1 92.44 301 ILE A O 1
ATOM 2314 N N . TYR A 1 302 ? -15.977 23.812 17.703 1 89.06 302 TYR A N 1
ATOM 2315 C CA . TYR A 1 302 ? -16.953 22.859 18.219 1 89.06 302 TYR A CA 1
ATOM 2316 C C . TYR A 1 302 ? -18.344 23.469 18.281 1 89.06 302 TYR A C 1
ATOM 2318 O O . TYR A 1 302 ? -19.328 22.766 18.5 1 89.06 302 TYR A O 1
ATOM 2326 N N . ASN A 1 303 ? -18.406 24.797 18.078 1 88.12 303 ASN A N 1
ATOM 2327 C CA . ASN A 1 303 ? -19.703 25.469 18.016 1 88.12 303 ASN A CA 1
ATOM 2328 C C . ASN A 1 303 ? -20.266 25.5 16.594 1 88.12 303 ASN A C 1
ATOM 2330 O O . ASN A 1 303 ? -21.391 25.922 16.375 1 88.12 303 ASN A O 1
ATOM 2334 N N . LEU A 1 304 ? -19.484 25 15.695 1 87.94 304 LEU A N 1
ATOM 2335 C CA . LEU A 1 304 ? -19.953 24.938 14.32 1 87.94 304 LEU A CA 1
ATOM 2336 C C . LEU A 1 304 ? -20.953 23.797 14.133 1 87.94 304 LEU A C 1
ATOM 2338 O O . LEU A 1 304 ? -21.047 22.906 14.984 1 87.94 304 LEU A O 1
ATOM 2342 N N . PRO A 1 305 ? -21.703 23.828 12.984 1 88.06 305 PRO A N 1
ATOM 2343 C CA . PRO A 1 305 ? -22.656 22.75 12.742 1 88.06 305 PRO A CA 1
ATOM 2344 C C . PRO A 1 305 ? -22.016 21.359 12.711 1 88.06 305 PRO A C 1
ATOM 2346 O O . PRO A 1 305 ? -20.938 21.203 12.133 1 88.06 305 PRO A O 1
ATOM 2349 N N . GLU A 1 306 ? -22.672 20.438 13.266 1 85.06 306 GLU A N 1
ATOM 2350 C CA . GLU A 1 306 ? -22.172 19.078 13.383 1 85.06 306 GLU A CA 1
ATOM 2351 C C . GLU A 1 306 ? -21.828 18.484 12.016 1 85.06 306 GLU A C 1
ATOM 2353 O O . GLU A 1 306 ? -20.859 17.734 11.883 1 85.06 306 GLU A O 1
ATOM 2358 N N . GLU A 1 307 ? -22.609 18.812 11.102 1 86.31 307 GLU A N 1
ATOM 2359 C CA . GLU A 1 307 ? -22.406 18.281 9.758 1 86.31 307 GLU A CA 1
ATOM 2360 C C . GLU A 1 307 ? -21.062 18.734 9.188 1 86.31 307 GLU A C 1
ATOM 2362 O O . GLU A 1 307 ? -20.391 17.984 8.492 1 86.31 307 GLU A O 1
ATOM 2367 N N . GLU A 1 308 ? -20.703 19.922 9.516 1 87.06 308 GLU A N 1
ATOM 2368 C CA . GLU A 1 308 ? -19.422 20.438 9.055 1 87.06 308 GLU A CA 1
ATOM 2369 C C . GLU A 1 308 ? -18.25 19.766 9.773 1 87.06 308 GLU A C 1
ATOM 2371 O O . GLU A 1 308 ? -17.234 19.438 9.156 1 87.06 308 GLU A O 1
ATOM 2376 N N . LEU A 1 309 ? -18.469 19.609 11.039 1 86.31 309 LEU A N 1
ATOM 2377 C CA . LEU A 1 309 ? -17.438 18.938 11.828 1 86.31 309 LEU A CA 1
ATOM 2378 C C . LEU A 1 309 ? -17.203 17.516 11.312 1 86.31 309 LEU A C 1
ATOM 2380 O O . LEU A 1 309 ? -16.047 17.109 11.141 1 86.31 309 LEU A O 1
ATOM 2384 N N . LYS A 1 310 ? -18.266 16.859 11.039 1 82.62 310 LYS A N 1
ATOM 2385 C CA . LYS A 1 310 ? -18.188 15.484 10.547 1 82.62 310 LYS A CA 1
ATOM 2386 C C . LYS A 1 310 ? -17.594 15.438 9.141 1 82.62 310 LYS A C 1
ATOM 2388 O O . LYS A 1 310 ? -16.719 14.625 8.859 1 82.62 310 LYS A O 1
ATOM 2393 N N . ASN A 1 311 ? -18 16.312 8.328 1 83 311 ASN A N 1
ATOM 2394 C CA . ASN A 1 311 ? -17.672 16.25 6.91 1 83 311 ASN A CA 1
ATOM 2395 C C . ASN A 1 311 ? -16.25 16.734 6.652 1 83 311 ASN A C 1
ATOM 2397 O O . ASN A 1 311 ? -15.547 16.203 5.789 1 83 311 ASN A O 1
ATOM 2401 N N . TYR A 1 312 ? -15.844 17.719 7.438 1 84.75 312 TYR A N 1
ATOM 2402 C CA . TYR A 1 312 ? -14.578 18.359 7.094 1 84.75 312 TYR A CA 1
ATOM 2403 C C . TYR A 1 312 ? -13.484 17.969 8.078 1 84.75 312 TYR A C 1
ATOM 2405 O O . TYR A 1 312 ? -12.297 17.953 7.73 1 84.75 312 TYR A O 1
ATOM 2413 N N . LEU A 1 313 ? -13.914 17.609 9.289 1 81.06 313 LEU A N 1
ATOM 2414 C CA . LEU A 1 313 ? -12.898 17.375 10.312 1 81.06 313 LEU A CA 1
ATOM 2415 C C . LEU A 1 313 ? -12.969 15.953 10.836 1 81.06 313 LEU A C 1
ATOM 2417 O O . LEU A 1 313 ? -12.156 15.555 11.688 1 81.06 313 LEU A O 1
ATOM 2421 N N . PHE A 1 314 ? -13.867 15.148 10.422 1 75.69 314 PHE A N 1
ATOM 2422 C CA . PHE A 1 314 ? -14.086 13.766 10.828 1 75.69 314 PHE A CA 1
ATOM 2423 C C . PHE A 1 314 ? -14.266 13.664 12.336 1 75.69 314 PHE A C 1
ATOM 2425 O O . PHE A 1 314 ? -13.734 12.75 12.969 1 75.69 314 PHE A O 1
ATOM 2432 N N . ILE A 1 315 ? -14.883 14.641 12.875 1 72 315 ILE A N 1
ATOM 2433 C CA . ILE A 1 315 ? -15.18 14.664 14.305 1 72 315 ILE A CA 1
ATOM 2434 C C . ILE A 1 315 ? -16.641 14.305 14.531 1 72 315 ILE A C 1
ATOM 2436 O O . ILE A 1 315 ? -17.547 14.914 13.953 1 72 315 ILE A O 1
ATOM 2440 N N . ASN A 1 316 ? -16.719 13.227 15.258 1 66.19 316 ASN A N 1
ATOM 2441 C CA . ASN A 1 316 ? -18.047 12.867 15.719 1 66.19 316 ASN A CA 1
ATOM 2442 C C . ASN A 1 316 ? -18.297 13.359 17.141 1 66.19 316 ASN A C 1
ATOM 2444 O O . ASN A 1 316 ? -17.688 12.883 18.094 1 66.19 316 ASN A O 1
ATOM 2448 N N . ILE A 1 317 ? -19 14.43 17.312 1 56.34 317 ILE A N 1
ATOM 2449 C CA . ILE A 1 317 ? -19.219 15.047 18.609 1 56.34 317 ILE A CA 1
ATOM 2450 C C . ILE A 1 317 ? -19.984 14.086 19.531 1 56.34 317 ILE A C 1
ATOM 2452 O O . ILE A 1 317 ? -19.938 14.227 20.75 1 56.34 317 ILE A O 1
ATOM 2456 N N . LYS A 1 318 ? -20.906 13.281 19.156 1 54 318 LYS A N 1
ATOM 2457 C CA . LYS A 1 318 ? -21.562 12.391 20.109 1 54 318 LYS A CA 1
ATOM 2458 C C . LYS A 1 318 ? -20.531 11.633 20.953 1 54 318 LYS A C 1
ATOM 2460 O O . LYS A 1 318 ? -20.828 11.234 22.078 1 54 318 LYS A O 1
ATOM 2465 N N . SER A 1 319 ? -19.438 11.391 20.5 1 44.31 319 SER A N 1
ATOM 2466 C CA . SER A 1 319 ? -18.406 10.656 21.234 1 44.31 319 SER A CA 1
ATOM 2467 C C . SER A 1 319 ? -17.672 11.57 22.219 1 44.31 319 SER A C 1
ATOM 2469 O O . SER A 1 319 ? -16.953 11.086 23.109 1 44.31 319 SER A O 1
ATOM 2471 N N . LYS A 1 320 ? -17.406 12.812 22.078 1 46.69 320 LYS A N 1
ATOM 2472 C CA . LYS A 1 320 ? -16.641 13.711 22.922 1 46.69 320 LYS A CA 1
ATOM 2473 C C . LYS A 1 320 ? -17.375 13.961 24.25 1 46.69 320 LYS A C 1
ATOM 2475 O O . LYS A 1 320 ? -16.734 14.102 25.297 1 46.69 320 LYS A O 1
ATOM 2480 N N . TYR A 1 321 ? -18.594 14.219 24.188 1 39.69 321 TYR A N 1
ATOM 2481 C CA . TYR A 1 321 ? -19.219 14.516 25.469 1 39.69 321 TYR A CA 1
ATOM 2482 C C . TYR A 1 321 ? -19.094 13.328 26.422 1 39.69 321 TYR A C 1
ATOM 2484 O O . TYR A 1 321 ? -19.406 13.445 27.609 1 39.69 321 TYR A O 1
ATOM 2492 N N . SER A 1 322 ? -18.797 12.297 25.906 1 35.41 322 SER A N 1
ATOM 2493 C CA . SER A 1 322 ? -18.672 11.273 26.938 1 35.41 322 SER A CA 1
ATOM 2494 C C . SER A 1 322 ? -17.375 11.438 27.734 1 35.41 322 SER A C 1
ATOM 2496 O O . SER A 1 322 ? -17.203 10.789 28.766 1 35.41 322 SER A O 1
ATOM 2498 N N . GLU A 1 323 ? -16.344 12.016 27.094 1 34.41 323 GLU A N 1
ATOM 2499 C CA . GLU A 1 323 ? -15.125 12.078 27.891 1 34.41 323 GLU A CA 1
ATOM 2500 C C . GLU A 1 323 ? -15.102 13.344 28.766 1 34.41 323 GLU A C 1
ATOM 2502 O O . GLU A 1 323 ? -14.18 13.531 29.562 1 34.41 323 GLU A O 1
ATOM 2507 N N . THR A 1 324 ? -15.805 14.43 28.422 1 29.58 324 THR A N 1
ATOM 2508 C CA . THR A 1 324 ? -15.836 15.422 29.5 1 29.58 324 THR A CA 1
ATOM 2509 C C . THR A 1 324 ? -16.75 14.961 30.625 1 29.58 324 THR A C 1
ATOM 2511 O O . THR A 1 324 ? -17.844 14.43 30.375 1 29.58 324 THR A O 1
ATOM 2514 N N . MET B 1 1 ? -1.949 -45.969 -37.281 1 34.06 1 MET B N 1
ATOM 2515 C CA . MET B 1 1 ? -1.156 -44.75 -37.125 1 34.06 1 MET B CA 1
ATOM 2516 C C . MET B 1 1 ? -1.173 -44.25 -35.688 1 34.06 1 MET B C 1
ATOM 2518 O O . MET B 1 1 ? -2.24 -44.031 -35.125 1 34.06 1 MET B O 1
ATOM 2522 N N . GLN B 1 2 ? -0.332 -44.688 -34.906 1 44.12 2 GLN B N 1
ATOM 2523 C CA . GLN B 1 2 ? -0.392 -44.438 -33.469 1 44.12 2 GLN B CA 1
ATOM 2524 C C . GLN B 1 2 ? -0.717 -43 -33.156 1 44.12 2 GLN B C 1
ATOM 2526 O O . GLN B 1 2 ? -0.053 -42.062 -33.656 1 44.12 2 GLN B O 1
ATOM 2531 N N . THR B 1 3 ? -1.914 -42.656 -32.938 1 51.69 3 THR B N 1
ATOM 2532 C CA . THR B 1 3 ? -2.439 -41.312 -32.75 1 51.69 3 THR B CA 1
ATOM 2533 C C . THR B 1 3 ? -1.5 -40.469 -31.891 1 51.69 3 THR B C 1
ATOM 2535 O O . THR B 1 3 ? -1.089 -40.906 -30.812 1 51.69 3 THR B O 1
ATOM 2538 N N . LYS B 1 4 ? -0.612 -39.656 -32.625 1 63.25 4 LYS B N 1
ATOM 2539 C CA . LYS B 1 4 ? 0.308 -38.75 -31.938 1 63.25 4 LYS B CA 1
ATOM 2540 C C . LYS B 1 4 ? -0.422 -37.906 -30.906 1 63.25 4 LYS B C 1
ATOM 2542 O O . LYS B 1 4 ? -1.462 -37.312 -31.203 1 63.25 4 LYS B O 1
ATOM 2547 N N . ASN B 1 5 ? -0.205 -38.125 -29.531 1 88.44 5 ASN B N 1
ATOM 2548 C CA . ASN B 1 5 ? -0.865 -37.312 -28.516 1 88.44 5 ASN B CA 1
ATOM 2549 C C . ASN B 1 5 ? 0.082 -36.281 -27.906 1 88.44 5 ASN B C 1
ATOM 2551 O O . ASN B 1 5 ? 0.627 -36.5 -26.828 1 88.44 5 ASN B O 1
ATOM 2555 N N . VAL B 1 6 ? 0.376 -35.312 -28.828 1 97.06 6 VAL B N 1
ATOM 2556 C CA . VAL B 1 6 ? 1.236 -34.188 -28.438 1 97.06 6 VAL B CA 1
ATOM 2557 C C . VAL B 1 6 ? 0.384 -33.031 -27.938 1 97.06 6 VAL B C 1
ATOM 2559 O O . VAL B 1 6 ? -0.543 -32.594 -28.609 1 97.06 6 VAL B O 1
ATOM 2562 N N . ILE B 1 7 ? 0.723 -32.625 -26.719 1 98.19 7 ILE B N 1
ATOM 2563 C CA . ILE B 1 7 ? -0.097 -31.641 -26.031 1 98.19 7 ILE B CA 1
ATOM 2564 C C . ILE B 1 7 ? 0.706 -30.359 -25.828 1 98.19 7 ILE B C 1
ATOM 2566 O O . ILE B 1 7 ? 1.875 -30.406 -25.438 1 98.19 7 ILE B O 1
ATOM 2570 N N . LEU B 1 8 ? 0.079 -29.219 -26.172 1 98.56 8 LEU B N 1
ATOM 2571 C CA . LEU B 1 8 ? 0.621 -27.906 -25.844 1 98.56 8 LEU B CA 1
ATOM 2572 C C . LEU B 1 8 ? -0.041 -27.328 -24.594 1 98.56 8 LEU B C 1
ATOM 2574 O O . LEU B 1 8 ? -1.264 -27.188 -24.547 1 98.56 8 LEU B O 1
ATOM 2578 N N . ALA B 1 9 ? 0.739 -27.125 -23.562 1 98.75 9 ALA B N 1
ATOM 2579 C CA . ALA B 1 9 ? 0.282 -26.406 -22.375 1 98.75 9 ALA B CA 1
ATOM 2580 C C . ALA B 1 9 ? 0.906 -25.016 -22.281 1 98.75 9 ALA B C 1
ATOM 2582 O O . ALA B 1 9 ? 2.109 -24.859 -22.5 1 98.75 9 ALA B O 1
ATOM 2583 N N . VAL B 1 10 ? 0.054 -24.016 -22.016 1 98.81 10 VAL B N 1
ATOM 2584 C CA . VAL B 1 10 ? 0.537 -22.641 -21.891 1 98.81 10 VAL B CA 1
ATOM 2585 C C . VAL B 1 10 ? 0.078 -22.031 -20.562 1 98.81 10 VAL B C 1
ATOM 2587 O O . VAL B 1 10 ? -1.102 -22.125 -20.219 1 98.81 10 VAL B O 1
ATOM 2590 N N . ASP B 1 11 ? 0.985 -21.531 -19.797 1 98.44 11 ASP B N 1
ATOM 2591 C CA . ASP B 1 11 ? 0.721 -20.734 -18.609 1 98.44 11 ASP B CA 1
ATOM 2592 C C . ASP B 1 11 ? 1.084 -19.266 -18.844 1 98.44 11 ASP B C 1
ATOM 2594 O O . ASP B 1 11 ? 2.254 -18.938 -19.047 1 98.44 11 ASP B O 1
ATOM 2598 N N . GLY B 1 12 ? 0.1 -18.406 -18.828 1 97.06 12 GLY B N 1
ATOM 2599 C CA . GLY B 1 12 ? 0.29 -16.984 -19.062 1 97.06 12 GLY B CA 1
ATOM 2600 C C . GLY B 1 12 ? -0.084 -16.125 -17.875 1 97.06 12 GLY B C 1
ATOM 2601 O O . GLY B 1 12 ? -1.264 -15.992 -17.547 1 97.06 12 GLY B O 1
ATOM 2602 N N . GLY B 1 13 ? 0.874 -15.477 -17.344 1 92.69 13 GLY B N 1
ATOM 2603 C CA . GLY B 1 13 ? 0.655 -14.688 -16.141 1 92.69 13 GLY B CA 1
ATOM 2604 C C . GLY B 1 13 ? 0.97 -13.219 -16.312 1 92.69 13 GLY B C 1
ATOM 2605 O O . GLY B 1 13 ? 0.947 -12.703 -17.438 1 92.69 13 GLY B O 1
ATOM 2606 N N . ALA B 1 14 ? 1.115 -12.516 -15.188 1 85.12 14 ALA B N 1
ATOM 2607 C CA . ALA B 1 14 ? 1.346 -11.07 -15.148 1 85.12 14 ALA B CA 1
ATOM 2608 C C . ALA B 1 14 ? 2.768 -10.734 -15.578 1 85.12 14 ALA B C 1
ATOM 2610 O O . ALA B 1 14 ? 3.021 -9.641 -16.094 1 85.12 14 ALA B O 1
ATOM 2611 N N . THR B 1 15 ? 3.627 -11.656 -15.438 1 87.31 15 THR B N 1
ATOM 2612 C CA . THR B 1 15 ? 5.031 -11.336 -15.68 1 87.31 15 THR B CA 1
ATOM 2613 C C . THR B 1 15 ? 5.586 -12.156 -16.844 1 87.31 15 THR B C 1
ATOM 2615 O O . THR B 1 15 ? 6.449 -11.68 -17.578 1 87.31 15 THR B O 1
ATOM 2618 N N . LYS B 1 16 ? 5.113 -13.367 -16.984 1 92.5 16 LYS B N 1
ATOM 2619 C CA . LYS B 1 16 ? 5.711 -14.25 -17.984 1 92.5 16 LYS B CA 1
ATOM 2620 C C . LYS B 1 16 ? 4.672 -15.195 -18.578 1 92.5 16 LYS B C 1
ATOM 2622 O O . LYS B 1 16 ? 3.6 -15.383 -18 1 92.5 16 LYS B O 1
ATOM 2627 N N . THR B 1 17 ? 5.07 -15.773 -19.703 1 97.31 17 THR B N 1
ATOM 2628 C CA . THR B 1 17 ? 4.352 -16.859 -20.359 1 97.31 17 THR B CA 1
ATOM 2629 C C . THR B 1 17 ? 5.266 -18.062 -20.562 1 97.31 17 THR B C 1
ATOM 2631 O O . THR B 1 17 ? 6.41 -17.906 -21 1 97.31 17 THR B O 1
ATOM 2634 N N . VAL B 1 18 ? 4.797 -19.188 -20.219 1 97.75 18 VAL B N 1
ATOM 2635 C CA . VAL B 1 18 ? 5.52 -20.438 -20.422 1 97.75 18 VAL B CA 1
ATOM 2636 C C . VAL B 1 18 ? 4.703 -21.359 -21.328 1 97.75 18 VAL B C 1
ATOM 2638 O O . VAL B 1 18 ? 3.52 -21.594 -21.078 1 97.75 18 VAL B O 1
ATOM 2641 N N . ALA B 1 19 ? 5.32 -21.844 -22.391 1 98.38 19 ALA B N 1
ATOM 2642 C CA . ALA B 1 19 ? 4.73 -22.859 -23.25 1 98.38 19 ALA B CA 1
ATOM 2643 C C . ALA B 1 19 ? 5.504 -24.172 -23.156 1 98.38 19 ALA B C 1
ATOM 2645 O O . ALA B 1 19 ? 6.738 -24.172 -23.141 1 98.38 19 ALA B O 1
ATOM 2646 N N . LEU B 1 20 ? 4.805 -25.219 -23.047 1 98.5 20 LEU B N 1
ATOM 2647 C CA . LEU B 1 20 ? 5.379 -26.562 -22.922 1 98.5 20 LEU B CA 1
ATOM 2648 C C . LEU B 1 20 ? 4.758 -27.516 -23.938 1 98.5 20 LEU B C 1
ATOM 2650 O O . LEU B 1 20 ? 3.537 -27.688 -23.953 1 98.5 20 LEU B O 1
ATOM 2654 N N . LEU B 1 21 ? 5.562 -28.078 -24.797 1 98.31 21 LEU B N 1
ATOM 2655 C CA . LEU B 1 21 ? 5.141 -29.141 -25.703 1 98.31 21 LEU B CA 1
ATOM 2656 C C . LEU B 1 21 ? 5.488 -30.516 -25.125 1 98.31 21 LEU B C 1
ATOM 2658 O O . LEU B 1 21 ? 6.648 -30.781 -24.797 1 98.31 21 LEU B O 1
ATOM 2662 N N . PHE B 1 22 ? 4.504 -31.375 -25.016 1 98 22 PHE B N 1
ATOM 2663 C CA . PHE B 1 22 ? 4.656 -32.625 -24.281 1 98 22 PHE B CA 1
ATOM 2664 C C . PHE B 1 22 ? 4.141 -33.781 -25.094 1 98 22 PHE B C 1
ATOM 2666 O O . PHE B 1 22 ? 3.037 -33.75 -25.656 1 98 22 PHE B O 1
ATOM 2673 N N . ASP B 1 23 ? 4.953 -34.844 -25.203 1 97.06 23 ASP B N 1
ATOM 2674 C CA . ASP B 1 23 ? 4.547 -36.094 -25.844 1 97.06 23 ASP B CA 1
ATOM 2675 C C . ASP B 1 23 ? 3.953 -37.062 -24.812 1 97.06 23 ASP B C 1
ATOM 2677 O O . ASP B 1 23 ? 4.684 -37.688 -24.047 1 97.06 23 ASP B O 1
ATOM 2681 N N . GLU B 1 24 ? 2.695 -37.219 -24.828 1 95.69 24 GLU B N 1
ATOM 2682 C CA . GLU B 1 24 ? 2.008 -38.031 -23.828 1 95.69 24 GLU B CA 1
ATOM 2683 C C . GLU B 1 24 ? 2.424 -39.469 -23.922 1 95.69 24 GLU B C 1
ATOM 2685 O O . GLU B 1 24 ? 2.6 -40.156 -22.906 1 95.69 24 GLU B O 1
ATOM 2690 N N . ASN B 1 25 ? 2.574 -40.031 -25.094 1 93.38 25 ASN B N 1
ATOM 2691 C CA . ASN B 1 25 ? 2.924 -41.438 -25.297 1 93.38 25 ASN B CA 1
ATOM 2692 C C . ASN B 1 25 ? 4.312 -41.75 -24.75 1 93.38 25 ASN B C 1
ATOM 2694 O O . ASN B 1 25 ? 4.516 -42.781 -24.125 1 93.38 25 ASN B O 1
ATOM 2698 N N . LYS B 1 26 ? 5.195 -40.844 -24.984 1 94.25 26 LYS B N 1
ATOM 2699 C CA . LYS B 1 26 ? 6.566 -41.062 -24.531 1 94.25 26 LYS B CA 1
ATOM 2700 C C . LYS B 1 26 ? 6.789 -40.438 -23.141 1 94.25 26 LYS B C 1
ATOM 2702 O O . LYS B 1 26 ? 7.855 -40.594 -22.547 1 94.25 26 LYS B O 1
ATOM 2707 N N . PHE B 1 27 ? 5.812 -39.719 -22.672 1 95.06 27 PHE B N 1
ATOM 2708 C CA . PHE B 1 27 ? 5.891 -39.031 -21.391 1 95.06 27 PHE B CA 1
ATOM 2709 C C . PHE B 1 27 ? 7.164 -38.188 -21.328 1 95.06 27 PHE B C 1
ATOM 2711 O O . PHE B 1 27 ? 7.945 -38.312 -20.375 1 95.06 27 PHE B O 1
ATOM 2718 N N . LYS B 1 28 ? 7.266 -37.312 -22.344 1 94.88 28 LYS B N 1
ATOM 2719 C CA . LYS B 1 28 ? 8.492 -36.531 -22.453 1 94.88 28 LYS B CA 1
ATOM 2720 C C . LYS B 1 28 ? 8.203 -35.094 -22.891 1 94.88 28 LYS B C 1
ATOM 2722 O O . LYS B 1 28 ? 7.305 -34.875 -23.703 1 94.88 28 LYS B O 1
ATOM 2727 N N . ILE B 1 29 ? 9.023 -34.219 -22.375 1 97.44 29 ILE B N 1
ATOM 2728 C CA . ILE B 1 29 ? 8.961 -32.812 -22.812 1 97.44 29 ILE B CA 1
ATOM 2729 C C . ILE B 1 29 ? 9.641 -32.688 -24.172 1 97.44 29 ILE B C 1
ATOM 2731 O O . ILE B 1 29 ? 10.789 -33.094 -24.344 1 97.44 29 ILE B O 1
ATOM 2735 N N . LYS B 1 30 ? 8.953 -32.062 -25.125 1 97 30 LYS B N 1
ATOM 2736 C CA . LYS B 1 30 ? 9.477 -31.922 -26.469 1 97 30 LYS B CA 1
ATOM 2737 C C . LYS B 1 30 ? 9.992 -30.516 -26.719 1 97 30 LYS B C 1
ATOM 2739 O O . LYS B 1 30 ? 10.867 -30.297 -27.562 1 97 30 LYS B O 1
ATOM 2744 N N . GLY B 1 3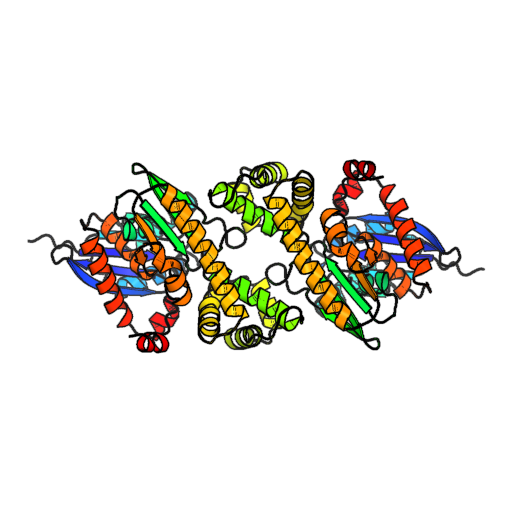1 ? 9.469 -29.594 -25.969 1 96.88 31 GLY B N 1
ATOM 2745 C CA . GLY B 1 31 ? 9.875 -28.219 -26.172 1 96.88 31 GLY B CA 1
ATOM 2746 C C . GLY B 1 31 ? 9.367 -27.281 -25.078 1 96.88 31 GLY B C 1
ATOM 2747 O O . GLY B 1 31 ? 8.375 -27.578 -24.422 1 96.88 31 GLY B O 1
ATOM 2748 N N . ILE B 1 32 ? 10.125 -26.203 -24.938 1 97.25 32 ILE B N 1
ATOM 2749 C CA . ILE B 1 32 ? 9.773 -25.156 -23.969 1 97.25 32 ILE B CA 1
ATOM 2750 C C . ILE B 1 32 ? 9.961 -23.781 -24.594 1 97.25 32 ILE B C 1
ATOM 2752 O O . ILE B 1 32 ? 10.906 -23.562 -25.359 1 97.25 32 ILE B O 1
ATOM 2756 N N . GLY B 1 33 ? 9.031 -22.922 -24.297 1 96.56 33 GLY B N 1
ATOM 2757 C CA . GLY B 1 33 ? 9.148 -21.531 -24.719 1 96.56 33 GLY B CA 1
ATOM 2758 C C . GLY B 1 33 ? 8.805 -20.547 -23.625 1 96.56 33 GLY B C 1
ATOM 2759 O O . GLY B 1 33 ? 7.953 -20.828 -22.781 1 96.56 33 GLY B O 1
ATOM 2760 N N . LEU B 1 34 ? 9.516 -19.438 -23.656 1 96.06 34 LEU B N 1
ATOM 2761 C CA . LEU B 1 34 ? 9.297 -18.359 -22.688 1 96.06 34 LEU B CA 1
ATOM 2762 C C . LEU B 1 34 ? 9.047 -17.031 -23.406 1 96.06 34 LEU B C 1
ATOM 2764 O O . LEU B 1 34 ? 9.641 -16.766 -24.453 1 96.06 34 LEU B O 1
ATOM 2768 N N . ALA B 1 35 ? 8.188 -16.281 -22.812 1 96.19 35 ALA B N 1
ATOM 2769 C CA . ALA B 1 35 ? 7.949 -14.93 -23.297 1 96.19 35 ALA B CA 1
ATOM 2770 C C . ALA B 1 35 ? 7.445 -14.031 -22.172 1 96.19 35 ALA B C 1
ATOM 2772 O O . ALA B 1 35 ? 7.43 -14.43 -21 1 96.19 35 ALA B O 1
ATOM 2773 N N . GLY B 1 36 ? 7.105 -12.758 -22.531 1 94.12 36 GLY B N 1
ATOM 2774 C CA . GLY B 1 36 ? 6.621 -11.805 -21.547 1 94.12 36 GLY B CA 1
ATOM 2775 C C . GLY B 1 36 ? 5.191 -12.07 -21.109 1 94.12 36 GLY B C 1
ATOM 2776 O O . GLY B 1 36 ? 4.648 -13.141 -21.375 1 94.12 36 GLY B O 1
ATOM 2777 N N . SER B 1 37 ? 4.629 -11.094 -20.484 1 94.25 37 SER B N 1
ATOM 2778 C CA . SER B 1 37 ? 3.297 -11.195 -19.891 1 94.25 37 SER B CA 1
ATOM 2779 C C . SER B 1 37 ? 2.242 -11.453 -20.969 1 94.25 37 SER B C 1
ATOM 2781 O O . SER B 1 37 ? 2.328 -10.906 -22.078 1 94.25 37 SER B O 1
ATOM 2783 N N . SER B 1 38 ? 1.271 -12.25 -20.625 1 95.75 38 SER B N 1
ATOM 2784 C CA . SER B 1 38 ? 0.133 -12.438 -21.516 1 95.75 38 SER B CA 1
ATOM 2785 C C . SER B 1 38 ? -1.177 -12.07 -20.828 1 95.75 38 SER B C 1
ATOM 2787 O O . SER B 1 38 ? -2.244 -12.555 -21.219 1 95.75 38 SER B O 1
ATOM 2789 N N . ASN B 1 39 ? -1.066 -11.344 -19.719 1 94 39 ASN B N 1
ATOM 2790 C CA . ASN B 1 39 ? -2.27 -10.812 -19.094 1 94 39 ASN B CA 1
ATOM 2791 C C . ASN B 1 39 ? -2.906 -9.711 -19.953 1 94 39 ASN B C 1
ATOM 2793 O O . ASN B 1 39 ? -2.602 -8.531 -19.766 1 94 39 ASN B O 1
ATOM 2797 N N . PHE B 1 40 ? -3.863 -10.086 -20.703 1 95.31 40 PHE B N 1
ATOM 2798 C CA . PHE B 1 40 ? -4.449 -9.227 -21.719 1 95.31 40 PHE B CA 1
ATOM 2799 C C . PHE B 1 40 ? -5.254 -8.102 -21.094 1 95.31 40 PHE B C 1
ATOM 2801 O O . PHE B 1 40 ? -5.543 -7.094 -21.734 1 95.31 40 PHE B O 1
ATOM 2808 N N . THR B 1 41 ? -5.582 -8.242 -19.859 1 91.81 41 THR B N 1
ATOM 2809 C CA . THR B 1 41 ? -6.344 -7.195 -19.188 1 91.81 41 THR B CA 1
ATOM 2810 C C . THR B 1 41 ? -5.43 -6.059 -18.75 1 91.81 41 THR B C 1
ATOM 2812 O O . THR B 1 41 ? -5.898 -4.957 -18.453 1 91.81 41 THR B O 1
ATOM 2815 N N . ILE B 1 42 ? -4.188 -6.305 -18.719 1 87.5 42 ILE B N 1
ATOM 2816 C CA . ILE B 1 42 ? -3.234 -5.32 -18.234 1 87.5 42 ILE B CA 1
ATOM 2817 C C . ILE B 1 42 ? -2.428 -4.75 -19.391 1 87.5 42 ILE B C 1
ATOM 2819 O O . ILE B 1 42 ? -2.35 -3.531 -19.562 1 87.5 42 ILE B O 1
ATOM 2823 N N . ILE B 1 43 ? -1.978 -5.617 -20.266 1 92.06 43 ILE B N 1
ATOM 2824 C CA . ILE B 1 43 ? -1.031 -5.145 -21.281 1 92.06 43 ILE B CA 1
ATOM 2825 C C . ILE B 1 43 ? -1.732 -5.016 -22.625 1 92.06 43 ILE B C 1
ATOM 2827 O O . ILE B 1 43 ? -1.126 -4.582 -23.609 1 92.06 43 ILE B O 1
ATOM 2831 N N . GLY B 1 44 ? -2.967 -5.438 -22.688 1 94.06 44 GLY B N 1
ATOM 2832 C CA . GLY B 1 44 ? -3.719 -5.398 -23.938 1 94.06 44 GLY B CA 1
ATOM 2833 C C . GLY B 1 44 ? -3.674 -6.707 -24.703 1 94.06 44 GLY B C 1
ATOM 2834 O O . GLY B 1 44 ? -2.686 -7.441 -24.625 1 94.06 44 GLY B O 1
ATOM 2835 N N . ALA B 1 45 ? -4.691 -6.918 -25.484 1 95.56 45 ALA B N 1
ATOM 2836 C CA . ALA B 1 45 ? -4.859 -8.188 -26.188 1 95.56 45 ALA B CA 1
ATOM 2837 C C . ALA B 1 45 ? -3.773 -8.375 -27.234 1 95.56 45 ALA B C 1
ATOM 2839 O O . ALA B 1 45 ? -3.25 -9.477 -27.406 1 95.56 45 ALA B O 1
ATOM 2840 N N . SER B 1 46 ? -3.469 -7.367 -27.938 1 96.94 46 SER B N 1
ATOM 2841 C CA . SER B 1 46 ? -2.494 -7.473 -29.016 1 96.94 46 SER B CA 1
ATOM 2842 C C . SER B 1 46 ? -1.129 -7.902 -28.5 1 96.94 46 SER B C 1
ATOM 2844 O O . SER B 1 46 ? -0.537 -8.859 -29 1 96.94 46 SER B O 1
ATOM 2846 N N . LYS B 1 47 ? -0.709 -7.203 -27.484 1 97.06 47 LYS B N 1
ATOM 2847 C CA . LYS B 1 47 ? 0.59 -7.531 -26.906 1 97.06 47 LYS B CA 1
ATOM 2848 C C . LYS B 1 47 ? 0.565 -8.906 -26.25 1 97.06 47 LYS B C 1
ATOM 2850 O O . LYS B 1 47 ? 1.538 -9.664 -26.328 1 97.06 47 LYS B O 1
ATOM 2855 N N . ALA B 1 48 ? -0.454 -9.219 -25.609 1 97.81 48 ALA B N 1
ATOM 2856 C CA . ALA B 1 48 ? -0.618 -10.539 -25 1 97.81 48 ALA B CA 1
ATOM 2857 C C . ALA B 1 48 ? -0.552 -11.641 -26.047 1 97.81 48 ALA B C 1
ATOM 2859 O O . ALA B 1 48 ? 0.123 -12.656 -25.844 1 97.81 48 ALA B O 1
ATOM 2860 N N . GLU B 1 49 ? -1.235 -11.43 -27.109 1 98 49 GLU B N 1
ATOM 2861 C CA . GLU B 1 49 ? -1.241 -12.406 -28.188 1 98 49 GLU B CA 1
ATOM 2862 C C . GLU B 1 49 ? 0.156 -12.586 -28.781 1 98 49 GLU B C 1
ATOM 2864 O O . GLU B 1 49 ? 0.56 -13.711 -29.094 1 98 49 GLU B O 1
ATOM 2869 N N . GLU B 1 50 ? 0.797 -11.523 -28.938 1 98.25 50 GLU B N 1
ATOM 2870 C CA . GLU B 1 50 ? 2.172 -11.578 -29.422 1 98.25 50 GLU B CA 1
ATOM 2871 C C . GLU B 1 50 ? 3.049 -12.43 -28.5 1 98.25 50 GLU B C 1
ATOM 2873 O O . GLU B 1 50 ? 3.816 -13.266 -28.984 1 98.25 50 GLU B O 1
ATOM 2878 N N . ASN B 1 51 ? 2.953 -12.219 -27.266 1 98 51 ASN B N 1
ATOM 2879 C CA . ASN B 1 51 ? 3.748 -12.977 -26.297 1 98 51 ASN B CA 1
ATOM 2880 C C . ASN B 1 51 ? 3.371 -14.453 -26.281 1 98 51 ASN B C 1
ATOM 2882 O O . ASN B 1 51 ? 4.238 -15.32 -26.188 1 98 51 ASN B O 1
ATOM 2886 N N . LEU B 1 52 ? 2.123 -14.711 -26.406 1 98.44 52 LEU B N 1
ATOM 2887 C CA . LEU B 1 52 ? 1.669 -16.094 -26.484 1 98.44 52 LEU B CA 1
ATOM 2888 C C . LEU B 1 52 ? 2.254 -16.781 -27.719 1 98.44 52 LEU B C 1
ATOM 2890 O O . LEU B 1 52 ? 2.807 -17.875 -27.609 1 98.44 52 LEU B O 1
ATOM 2894 N N . ARG B 1 53 ? 2.152 -16.141 -28.797 1 98.38 53 ARG B N 1
ATOM 2895 C CA . ARG B 1 53 ? 2.65 -16.719 -30.047 1 98.38 53 ARG B CA 1
ATOM 2896 C C . ARG B 1 53 ? 4.156 -16.953 -29.984 1 98.38 53 ARG B C 1
ATOM 2898 O O . ARG B 1 53 ? 4.66 -17.938 -30.516 1 98.38 53 ARG B O 1
ATOM 2905 N N . LYS B 1 54 ? 4.82 -16.016 -29.375 1 97.81 54 LYS B N 1
ATOM 2906 C CA . LYS B 1 54 ? 6.266 -16.156 -29.234 1 97.81 54 LYS B CA 1
ATOM 2907 C C . LYS B 1 54 ? 6.625 -17.391 -28.422 1 97.81 54 LYS B C 1
ATOM 2909 O O . LYS B 1 54 ? 7.461 -18.188 -28.844 1 97.81 54 LYS B O 1
ATOM 2914 N N . ALA B 1 55 ? 6.055 -17.531 -27.281 1 97.88 55 ALA B N 1
ATOM 2915 C CA . ALA B 1 55 ? 6.328 -18.688 -26.422 1 97.88 55 ALA B CA 1
ATOM 2916 C C . ALA B 1 55 ? 5.969 -19.984 -27.125 1 97.88 55 ALA B C 1
ATOM 2918 O O . ALA B 1 55 ? 6.719 -20.969 -27.047 1 97.88 55 ALA B O 1
ATOM 2919 N N . ILE B 1 56 ? 4.859 -20 -27.812 1 98.31 56 ILE B N 1
ATOM 2920 C CA . ILE B 1 56 ? 4.367 -21.188 -28.5 1 98.31 56 ILE B CA 1
ATOM 2921 C C . ILE B 1 56 ? 5.316 -21.562 -29.641 1 98.31 56 ILE B C 1
ATOM 2923 O O . ILE B 1 56 ? 5.648 -22.734 -29.812 1 98.31 56 ILE B O 1
ATOM 2927 N N . LYS B 1 57 ? 5.711 -20.578 -30.375 1 98 57 LYS B N 1
ATOM 2928 C CA . LYS B 1 57 ? 6.641 -20.828 -31.469 1 98 57 LYS B CA 1
ATOM 2929 C C . LYS B 1 57 ? 7.949 -21.422 -30.953 1 98 57 LYS B C 1
ATOM 2931 O O . LYS B 1 57 ? 8.453 -22.391 -31.516 1 98 57 LYS B O 1
ATOM 2936 N N . GLU B 1 58 ? 8.484 -20.844 -29.922 1 96.44 58 GLU B N 1
ATOM 2937 C CA . GLU B 1 58 ? 9.734 -21.328 -29.344 1 96.44 58 GLU B CA 1
ATOM 2938 C C . GLU B 1 58 ? 9.602 -22.766 -28.859 1 96.44 58 GLU B C 1
ATOM 2940 O O . GLU B 1 58 ? 10.555 -23.547 -28.922 1 96.44 58 GLU B O 1
ATOM 2945 N N . ALA B 1 59 ? 8.477 -23.188 -28.422 1 97.38 59 ALA B N 1
ATOM 2946 C CA . ALA B 1 59 ? 8.227 -24.531 -27.922 1 97.38 59 ALA B CA 1
ATOM 2947 C C . ALA B 1 59 ? 7.902 -25.484 -29.062 1 97.38 59 ALA B C 1
ATOM 2949 O O . ALA B 1 59 ? 7.75 -26.688 -28.844 1 97.38 59 ALA B O 1
ATOM 2950 N N . GLU B 1 60 ? 7.746 -24.953 -30.25 1 96.94 60 GLU B N 1
ATOM 2951 C CA . GLU B 1 60 ? 7.281 -25.703 -31.406 1 96.94 60 GLU B CA 1
ATOM 2952 C C . GLU B 1 60 ? 5.855 -26.203 -31.203 1 96.94 60 GLU B C 1
ATOM 2954 O O . GLU B 1 60 ? 5.547 -27.359 -31.5 1 96.94 60 GLU B O 1
ATOM 2959 N N . GLY B 1 61 ? 5.07 -25.344 -30.75 1 94.19 61 GLY B N 1
ATOM 2960 C CA . GLY B 1 61 ? 3.711 -25.672 -30.359 1 94.19 61 GLY B CA 1
ATOM 2961 C C . GLY B 1 61 ? 2.803 -25.969 -31.547 1 94.19 61 GLY B C 1
ATOM 2962 O O . GLY B 1 61 ? 1.723 -26.531 -31.375 1 94.19 61 GLY B O 1
ATOM 2963 N N . ASP B 1 62 ? 3.176 -25.531 -32.688 1 90.94 62 ASP B N 1
ATOM 2964 C CA . ASP B 1 62 ? 2.389 -25.781 -33.875 1 90.94 62 ASP B CA 1
ATOM 2965 C C . ASP B 1 62 ? 2.234 -27.281 -34.125 1 90.94 62 ASP B C 1
ATOM 2967 O O . ASP B 1 62 ? 1.365 -27.703 -34.906 1 90.94 62 ASP B O 1
ATOM 2971 N N . LYS B 1 63 ? 2.961 -28.047 -33.531 1 90.88 63 LYS B N 1
ATOM 2972 C CA . LYS B 1 63 ? 2.965 -29.5 -33.719 1 90.88 63 LYS B CA 1
ATOM 2973 C C . LYS B 1 63 ? 1.974 -30.188 -32.781 1 90.88 63 LYS B C 1
ATOM 2975 O O . LYS B 1 63 ? 1.818 -31.406 -32.812 1 90.88 63 LYS B O 1
ATOM 2980 N N . ALA B 1 64 ? 1.282 -29.469 -31.984 1 96.44 64 ALA B N 1
ATOM 2981 C CA . ALA B 1 64 ? 0.428 -30.047 -30.953 1 96.44 64 ALA B CA 1
ATOM 2982 C C . ALA B 1 64 ? -0.911 -30.484 -31.531 1 96.44 6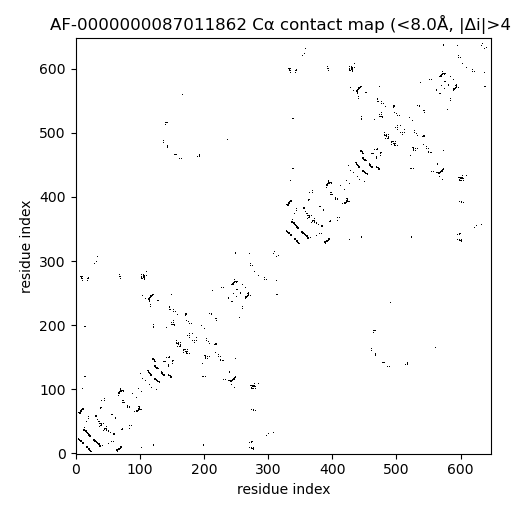4 ALA B C 1
ATOM 2984 O O . ALA B 1 64 ? -1.433 -29.859 -32.469 1 96.44 64 ALA B O 1
ATOM 2985 N N . ASP B 1 65 ? -1.416 -31.547 -30.938 1 96 65 ASP B N 1
ATOM 2986 C CA . ASP B 1 65 ? -2.742 -32.031 -31.297 1 96 65 ASP B CA 1
ATOM 2987 C C . ASP B 1 65 ? -3.822 -31.375 -30.438 1 96 65 ASP B C 1
ATOM 2989 O O . ASP B 1 65 ? -4.973 -31.266 -30.875 1 96 65 ASP B O 1
ATOM 2993 N N . LYS B 1 66 ? -3.469 -31.094 -29.281 1 96.38 66 LYS B N 1
ATOM 2994 C CA . LYS B 1 66 ? -4.332 -30.484 -28.281 1 96.38 66 LYS B CA 1
ATOM 2995 C C . LYS B 1 66 ? -3.605 -29.359 -27.547 1 96.38 66 LYS B C 1
ATOM 2997 O O . LYS B 1 66 ? -2.383 -29.391 -27.391 1 96.38 66 LYS B O 1
ATOM 3002 N N . ALA B 1 67 ? -4.426 -28.359 -27.141 1 98.25 67 ALA B N 1
ATOM 3003 C CA . ALA B 1 67 ? -3.795 -27.25 -26.438 1 98.25 67 ALA B CA 1
ATOM 3004 C C . ALA B 1 67 ? -4.648 -26.797 -25.25 1 98.25 67 ALA B C 1
ATOM 3006 O O . ALA B 1 67 ? -5.879 -26.766 -25.344 1 98.25 67 ALA B O 1
ATOM 3007 N N . VAL B 1 68 ? -3.998 -26.516 -24.156 1 98.62 68 VAL B N 1
ATOM 3008 C CA . VAL B 1 68 ? -4.633 -25.938 -22.969 1 98.62 68 VAL B CA 1
ATOM 3009 C C . VAL B 1 68 ? -3.914 -24.656 -22.578 1 98.62 68 VAL B C 1
ATOM 3011 O O . VAL B 1 68 ? -2.686 -24.625 -22.469 1 98.62 68 VAL B O 1
ATOM 3014 N N . PHE B 1 69 ? -4.691 -23.578 -22.406 1 98.81 69 PHE B N 1
ATOM 3015 C CA . PHE B 1 69 ? -4.176 -22.281 -21.953 1 98.81 69 PHE B CA 1
ATOM 3016 C C . PHE B 1 69 ? -4.699 -21.953 -20.562 1 98.81 69 PHE B C 1
ATOM 3018 O O . PHE B 1 69 ? -5.914 -21.922 -20.344 1 98.81 69 PHE B O 1
ATOM 3025 N N . CYS B 1 70 ? -3.824 -21.766 -19.641 1 98.56 70 CYS B N 1
ATOM 3026 C CA . CYS B 1 70 ? -4.152 -21.203 -18.328 1 98.56 70 CYS B CA 1
ATOM 3027 C C . CYS B 1 70 ? -3.646 -19.766 -18.219 1 98.56 70 CYS B C 1
ATOM 3029 O O . CYS B 1 70 ? -2.445 -19.547 -18.062 1 98.56 70 CYS B O 1
ATOM 3031 N N . LEU B 1 71 ? -4.582 -18.797 -18.203 1 98 71 LEU B N 1
ATOM 3032 C CA . LEU B 1 71 ? -4.168 -17.406 -18.391 1 98 71 LEU B CA 1
ATOM 3033 C C . LEU B 1 71 ? -4.711 -16.516 -17.266 1 98 71 LEU B C 1
ATOM 3035 O O . LEU B 1 71 ? -5.852 -16.688 -16.844 1 98 71 LEU B O 1
ATOM 3039 N N . ALA B 1 72 ? -3.844 -15.609 -16.828 1 94.94 72 ALA B N 1
ATOM 3040 C CA . ALA B 1 72 ? -4.34 -14.508 -16.016 1 94.94 72 ALA B CA 1
ATOM 3041 C C . ALA B 1 72 ? -5.387 -13.695 -16.766 1 94.94 72 ALA B C 1
ATOM 3043 O O . ALA B 1 72 ? -5.301 -13.531 -17.984 1 94.94 72 ALA B O 1
ATOM 3044 N N . GLY B 1 73 ? -6.316 -13.156 -16.047 1 92.56 73 GLY B N 1
ATOM 3045 C CA . GLY B 1 73 ? -7.387 -12.383 -16.656 1 92.56 73 GLY B CA 1
ATOM 3046 C C . GLY B 1 73 ? -8.648 -13.188 -16.875 1 92.56 73 GLY B C 1
ATOM 3047 O O . GLY B 1 73 ? -9.758 -12.641 -16.859 1 92.56 73 GLY B O 1
ATOM 3048 N N . ILE B 1 74 ? -8.477 -14.484 -17.234 1 94.94 74 ILE B N 1
ATOM 3049 C CA . ILE B 1 74 ? -9.625 -15.367 -17.375 1 94.94 74 ILE B CA 1
ATOM 3050 C C . ILE B 1 74 ? -10.328 -15.523 -16.031 1 94.94 74 ILE B C 1
ATOM 3052 O O . ILE B 1 74 ? -9.68 -15.773 -15.008 1 94.94 74 ILE B O 1
ATOM 3056 N N . GLY B 1 75 ? -11.641 -15.367 -15.992 1 90.19 75 GLY B N 1
ATOM 3057 C CA . GLY B 1 75 ? -12.398 -15.531 -14.766 1 90.19 75 GLY B CA 1
ATOM 3058 C C . GLY B 1 75 ? -12.586 -14.234 -14 1 90.19 75 GLY B C 1
ATOM 3059 O O . GLY B 1 75 ? -13.336 -14.188 -13.023 1 90.19 75 GLY B O 1
ATOM 3060 N N . ASP B 1 76 ? -11.922 -13.148 -14.398 1 84.94 76 ASP B N 1
ATOM 3061 C CA . ASP B 1 76 ? -12.062 -11.859 -13.719 1 84.94 76 ASP B CA 1
ATOM 3062 C C . ASP B 1 76 ? -13.453 -11.273 -13.938 1 84.94 76 ASP B C 1
ATOM 3064 O O . ASP B 1 76 ? -14.031 -10.672 -13.031 1 84.94 76 ASP B O 1
ATOM 3068 N N . SER B 1 77 ? -13.945 -11.359 -15.094 1 88.69 77 SER B N 1
ATOM 3069 C CA . SER B 1 77 ? -15.305 -11 -15.5 1 88.69 77 SER B CA 1
ATOM 3070 C C . SER B 1 77 ? -15.758 -11.828 -16.703 1 88.69 77 SER B C 1
ATOM 3072 O O . SER B 1 77 ? -14.945 -12.492 -17.344 1 88.69 77 SER B O 1
ATOM 3074 N N . ALA B 1 78 ? -17 -11.797 -16.906 1 92.25 78 ALA B N 1
ATOM 3075 C CA . ALA B 1 78 ? -17.516 -12.492 -18.078 1 92.25 78 ALA B CA 1
ATOM 3076 C C . ALA B 1 78 ? -16.938 -11.906 -19.359 1 92.25 78 ALA B C 1
ATOM 3078 O O . ALA B 1 78 ? -16.609 -12.648 -20.297 1 92.25 78 ALA B O 1
ATOM 3079 N N . GLU B 1 79 ? -16.797 -10.648 -19.359 1 94.44 79 GLU B N 1
ATOM 3080 C CA . GLU B 1 79 ? -16.25 -9.961 -20.531 1 94.44 79 GLU B CA 1
ATOM 3081 C C . GLU B 1 79 ? -14.789 -10.328 -20.734 1 94.44 79 GLU B C 1
ATOM 3083 O O . GLU B 1 79 ? -14.367 -10.594 -21.875 1 94.44 79 GLU B O 1
ATOM 3088 N N . ASP B 1 80 ? -14.055 -10.344 -19.719 1 94.19 80 ASP B N 1
ATOM 3089 C CA . ASP B 1 80 ? -12.641 -10.688 -19.828 1 94.19 80 ASP B CA 1
ATOM 3090 C C . ASP B 1 80 ? -12.453 -12.133 -20.266 1 94.19 80 ASP B C 1
ATOM 3092 O O . ASP B 1 80 ? -11.562 -12.43 -21.062 1 94.19 80 ASP B O 1
ATOM 3096 N N . THR B 1 81 ? -13.305 -12.953 -19.766 1 96.25 81 THR B N 1
ATOM 3097 C CA . THR B 1 81 ? -13.242 -14.359 -20.156 1 96.25 81 THR B CA 1
ATOM 3098 C C . THR B 1 81 ? -13.492 -14.516 -21.656 1 96.25 81 THR B C 1
ATOM 3100 O O . THR B 1 81 ? -12.742 -15.211 -22.344 1 96.25 81 THR B O 1
ATOM 3103 N N . LYS B 1 82 ? -14.469 -13.891 -22.109 1 96.88 82 LYS B N 1
ATOM 3104 C CA . LYS B 1 82 ? -14.797 -13.953 -23.547 1 96.88 82 LYS B CA 1
ATOM 3105 C C . LYS B 1 82 ? -13.641 -13.414 -24.391 1 96.88 82 LYS B C 1
ATOM 3107 O O . LYS B 1 82 ? -13.258 -14.031 -25.391 1 96.88 82 LYS B O 1
ATOM 3112 N N . ARG B 1 83 ? -13.117 -12.305 -23.969 1 96.75 83 ARG B N 1
ATOM 3113 C CA . ARG B 1 83 ? -12 -11.695 -24.672 1 96.75 83 ARG B CA 1
ATOM 3114 C C . ARG B 1 83 ? -10.797 -12.617 -24.719 1 96.75 83 ARG B C 1
ATOM 3116 O O . ARG B 1 83 ? -10.156 -12.773 -25.766 1 96.75 83 ARG B O 1
ATOM 3123 N N . GLY B 1 84 ? -10.477 -13.188 -23.609 1 97.5 84 GLY B N 1
ATOM 3124 C CA . GLY B 1 84 ? -9.352 -14.102 -23.531 1 97.5 84 GLY B CA 1
ATOM 3125 C C . GLY B 1 84 ? -9.531 -15.344 -24.391 1 97.5 84 GLY B C 1
ATOM 3126 O O . GLY B 1 84 ? -8.594 -15.773 -25.062 1 97.5 84 GLY B O 1
ATOM 3127 N N . GLU B 1 85 ? -10.703 -15.891 -24.328 1 97.44 85 GLU B N 1
ATOM 3128 C CA . GLU B 1 85 ? -11.008 -17.078 -25.125 1 97.44 85 GLU B CA 1
ATOM 3129 C C . GLU B 1 85 ? -10.891 -16.766 -26.625 1 97.44 85 GLU B C 1
ATOM 3131 O O . GLU B 1 85 ? -10.359 -17.578 -27.391 1 97.44 85 GLU B O 1
ATOM 3136 N N . GLU B 1 86 ? -11.406 -15.68 -27 1 97.38 86 GLU B N 1
ATOM 3137 C CA . GLU B 1 86 ? -11.32 -15.289 -28.391 1 97.38 86 GLU B CA 1
ATOM 3138 C C . GLU B 1 86 ? -9.867 -15.117 -28.828 1 97.38 86 GLU B C 1
ATOM 3140 O O . GLU B 1 86 ? -9.492 -15.539 -29.938 1 97.38 86 GLU B O 1
ATOM 3145 N N . MET B 1 87 ? -9.094 -14.508 -28 1 97.75 87 MET B N 1
ATOM 3146 C CA . MET B 1 87 ? -7.676 -14.32 -28.266 1 97.75 87 MET B CA 1
ATOM 3147 C C . MET B 1 87 ? -6.977 -15.664 -28.453 1 97.75 87 MET B C 1
ATOM 3149 O O . MET B 1 87 ? -6.23 -15.844 -29.422 1 97.75 87 MET B O 1
ATOM 3153 N N . VAL B 1 88 ? -7.266 -16.594 -27.641 1 97.88 88 VAL B N 1
ATOM 3154 C CA . VAL B 1 88 ? -6.633 -17.922 -27.672 1 97.88 88 VAL B CA 1
ATOM 3155 C C . VAL B 1 88 ? -7.102 -18.672 -28.922 1 97.88 88 VAL B C 1
ATOM 3157 O O . VAL B 1 88 ? -6.309 -19.375 -29.562 1 97.88 88 VAL B O 1
ATOM 3160 N N . ARG B 1 89 ? -8.344 -18.562 -29.266 1 96.06 89 ARG B N 1
ATOM 3161 C CA . ARG B 1 89 ? -8.906 -19.297 -30.391 1 96.06 89 ARG B CA 1
ATOM 3162 C C . ARG B 1 89 ? -8.281 -18.828 -31.703 1 96.06 89 ARG B C 1
ATOM 3164 O O . ARG B 1 89 ? -8.188 -19.594 -32.656 1 96.06 89 ARG B O 1
ATOM 3171 N N . ARG B 1 90 ? -7.883 -17.594 -31.719 1 96.62 90 ARG B N 1
ATOM 3172 C CA . ARG B 1 90 ? -7.168 -17.094 -32.906 1 96.62 90 ARG B CA 1
ATOM 3173 C C . ARG B 1 90 ? -5.801 -17.75 -33.031 1 96.62 90 ARG B C 1
ATOM 3175 O O . ARG B 1 90 ? -5.234 -17.812 -34.125 1 96.62 90 ARG B O 1
ATOM 3182 N N . ILE B 1 91 ? -5.301 -18.188 -31.969 1 97.12 91 ILE B N 1
ATOM 3183 C CA . ILE B 1 91 ? -3.982 -18.812 -31.953 1 97.12 91 ILE B CA 1
ATOM 3184 C C . ILE B 1 91 ? -4.121 -20.312 -32.188 1 97.12 91 ILE B C 1
ATOM 3186 O O . ILE B 1 91 ? -3.402 -20.891 -33 1 97.12 91 ILE B O 1
ATOM 3190 N N . PHE B 1 92 ? -5.07 -20.875 -31.422 1 96.56 92 PHE B N 1
ATOM 3191 C CA . PHE B 1 92 ? -5.348 -22.312 -31.469 1 96.56 92 PHE B CA 1
ATOM 3192 C C . PHE B 1 92 ? -6.844 -22.578 -31.375 1 96.56 92 PHE B C 1
ATOM 3194 O O . PHE B 1 92 ? -7.402 -22.672 -30.281 1 96.56 92 PHE B O 1
ATOM 3201 N N . PRO B 1 93 ? -7.629 -22.688 -32.406 1 93.5 93 PRO B N 1
ATOM 3202 C CA . PRO B 1 93 ? -9.086 -22.672 -32.5 1 93.5 93 PRO B CA 1
ATOM 3203 C C . PRO B 1 93 ? -9.75 -23.656 -31.531 1 93.5 93 PRO B C 1
ATOM 3205 O O . PRO B 1 93 ? -10.797 -23.344 -30.969 1 93.5 93 PRO B O 1
ATOM 3208 N N . ASN B 1 94 ? -9.266 -24.781 -31.141 1 93.5 94 ASN B N 1
ATOM 3209 C CA . ASN B 1 94 ? -9.938 -25.75 -30.281 1 93.5 94 ASN B CA 1
ATOM 3210 C C . ASN B 1 94 ? -9.227 -25.906 -28.938 1 93.5 94 ASN B C 1
ATOM 3212 O O . ASN B 1 94 ? -9.359 -26.938 -28.266 1 93.5 94 ASN B O 1
ATOM 3216 N N . ALA B 1 95 ? -8.656 -24.859 -28.578 1 97.69 95 ALA B N 1
ATOM 3217 C CA . ALA B 1 95 ? -7.922 -24.906 -27.312 1 97.69 95 ALA B CA 1
ATOM 3218 C C . ALA B 1 95 ? -8.867 -24.812 -26.125 1 97.69 95 ALA B C 1
ATOM 3220 O O . ALA B 1 95 ? -9.922 -24.156 -26.203 1 97.69 95 ALA B O 1
ATOM 3221 N N . GLN B 1 96 ? -8.547 -25.453 -25.047 1 98 96 GLN B N 1
ATOM 3222 C CA . GLN B 1 96 ? -9.195 -25.234 -23.766 1 98 96 GLN B CA 1
ATOM 3223 C C . GLN B 1 96 ? -8.547 -24.078 -23.016 1 98 96 GLN B C 1
ATOM 3225 O O . GLN B 1 96 ? -7.332 -23.906 -23.062 1 98 96 GLN B O 1
ATOM 3230 N N . VAL B 1 97 ? -9.414 -23.281 -22.375 1 98.44 97 VAL B N 1
ATOM 3231 C CA . VAL B 1 97 ? -8.914 -22.078 -21.703 1 98.44 97 VAL B CA 1
ATOM 3232 C C . VAL B 1 97 ? -9.383 -22.078 -20.25 1 98.44 97 VAL B C 1
ATOM 3234 O O . VAL B 1 97 ? -10.562 -22.266 -19.969 1 98.44 97 VAL B O 1
ATOM 3237 N N . TYR B 1 98 ? -8.422 -21.906 -19.359 1 97.62 98 TYR B N 1
ATOM 3238 C CA . TYR B 1 98 ? -8.711 -21.859 -17.938 1 97.62 98 TYR B CA 1
ATOM 3239 C C . TYR B 1 98 ? -8.016 -20.656 -17.297 1 97.62 98 TYR B C 1
ATOM 3241 O O . TYR B 1 98 ? -7.176 -20.016 -17.922 1 97.62 98 TYR B O 1
ATOM 3249 N N . ASN B 1 99 ? -8.438 -20.359 -16.047 1 96.75 99 ASN B N 1
ATOM 3250 C CA . ASN B 1 99 ? -7.738 -19.391 -15.219 1 96.75 99 ASN B CA 1
ATOM 3251 C C . ASN B 1 99 ? -6.367 -19.906 -14.789 1 96.75 99 ASN B C 1
ATOM 3253 O O . ASN B 1 99 ? -6.211 -21.078 -14.477 1 96.75 99 ASN B O 1
ATOM 3257 N N . ASP B 1 100 ? -5.488 -18.938 -14.703 1 96.69 100 ASP B N 1
ATOM 3258 C CA . ASP B 1 100 ? -4.129 -19.344 -14.336 1 96.69 100 ASP B CA 1
ATOM 3259 C C . ASP B 1 100 ? -4.094 -19.953 -12.945 1 96.69 100 ASP B C 1
ATOM 3261 O O . ASP B 1 100 ? -3.248 -20.812 -12.656 1 96.69 100 ASP B O 1
ATOM 3265 N N . GLY B 1 101 ? -4.949 -19.562 -12.094 1 96.19 101 GLY B N 1
ATOM 3266 C CA . GLY B 1 101 ? -5.016 -20.172 -10.773 1 96.19 101 GLY B CA 1
ATOM 3267 C C . GLY B 1 101 ? -5.391 -21.641 -10.812 1 96.19 101 GLY B C 1
ATOM 3268 O O . GLY B 1 101 ? -4.859 -22.438 -10.031 1 96.19 101 GLY B O 1
ATOM 3269 N N . VAL B 1 102 ? -6.285 -21.969 -11.688 1 97 102 VAL B N 1
ATOM 3270 C CA . VAL B 1 102 ? -6.676 -23.359 -11.867 1 97 102 VAL B CA 1
ATOM 3271 C C . VAL B 1 102 ? -5.473 -24.188 -12.336 1 97 102 VAL B C 1
ATOM 3273 O O . VAL B 1 102 ? -5.234 -25.281 -11.844 1 97 102 VAL B O 1
ATOM 3276 N N . GLY B 1 103 ? -4.762 -23.609 -13.25 1 98 103 GLY B N 1
ATOM 3277 C CA . GLY B 1 103 ? -3.549 -24.281 -13.703 1 98 103 GLY B CA 1
ATOM 3278 C C . GLY B 1 103 ? -2.551 -24.531 -12.594 1 98 103 GLY B C 1
ATOM 3279 O O . GLY B 1 103 ? -2.008 -25.641 -12.484 1 98 103 GLY B O 1
ATOM 3280 N N . ALA B 1 104 ? -2.326 -23.516 -11.789 1 98.06 104 ALA B N 1
ATOM 3281 C CA . ALA B 1 104 ? -1.394 -23.641 -10.672 1 98.06 104 ALA B CA 1
ATOM 3282 C C . ALA B 1 104 ? -1.855 -24.719 -9.695 1 98.06 104 ALA B C 1
ATOM 3284 O O . ALA B 1 104 ? -1.046 -25.5 -9.203 1 98.06 104 ALA B O 1
ATOM 3285 N N . TYR B 1 105 ? -3.152 -24.734 -9.438 1 98.38 105 TYR B N 1
ATOM 3286 C CA . TYR B 1 105 ? -3.676 -25.75 -8.523 1 98.38 105 TYR B CA 1
ATOM 3287 C C . TYR B 1 105 ? -3.49 -27.156 -9.094 1 98.38 105 TYR B C 1
ATOM 3289 O O . TYR B 1 105 ? -3.043 -28.062 -8.391 1 98.38 105 TYR B O 1
ATOM 3297 N N . ARG B 1 106 ? -3.84 -27.359 -10.352 1 98.5 106 ARG B N 1
ATOM 3298 C CA . ARG B 1 106 ? -3.705 -28.672 -10.984 1 98.5 106 ARG B CA 1
ATOM 3299 C C . ARG B 1 106 ? -2.246 -29.109 -11.023 1 98.5 106 ARG B C 1
ATOM 3301 O O . ARG B 1 106 ? -1.947 -30.297 -10.828 1 98.5 106 ARG B O 1
ATOM 3308 N N . ALA B 1 107 ? -1.361 -28.172 -11.25 1 98.62 107 ALA B N 1
ATOM 3309 C CA . ALA B 1 107 ? 0.062 -28.5 -11.297 1 98.62 107 ALA B CA 1
ATOM 3310 C C . ALA B 1 107 ? 0.536 -29.062 -9.953 1 98.62 107 ALA B C 1
ATOM 3312 O O . ALA B 1 107 ? 1.424 -29.922 -9.914 1 98.62 107 ALA B O 1
ATOM 3313 N N . THR B 1 108 ? -0.068 -28.578 -8.875 1 98.38 108 THR B N 1
ATOM 3314 C CA . THR B 1 108 ? 0.448 -28.906 -7.547 1 98.38 108 THR B CA 1
ATOM 3315 C C . THR B 1 108 ? -0.342 -30.062 -6.934 1 98.38 108 THR B C 1
ATOM 3317 O O . THR B 1 108 ? 0.227 -30.922 -6.254 1 98.38 108 THR B O 1
ATOM 3320 N N . ASN B 1 109 ? -1.662 -30.125 -7.223 1 98 109 ASN B N 1
ATOM 3321 C CA . ASN B 1 109 ? -2.5 -31.062 -6.488 1 98 109 ASN B CA 1
ATOM 3322 C C . ASN B 1 109 ? -3.258 -31.984 -7.434 1 98 109 ASN B C 1
ATOM 3324 O O . ASN B 1 109 ? -4.129 -32.75 -7 1 98 109 ASN B O 1
ATOM 3328 N N . LEU B 1 110 ? -2.926 -31.922 -8.695 1 98 110 LEU B N 1
ATOM 3329 C CA . LEU B 1 110 ? -3.672 -32.719 -9.664 1 98 110 LEU B CA 1
ATOM 3330 C C . LEU B 1 110 ? -5.172 -32.5 -9.508 1 98 110 LEU B C 1
ATOM 3332 O O . LEU B 1 110 ? -5.652 -31.359 -9.586 1 98 110 LEU B O 1
ATOM 3336 N N . PHE B 1 111 ? -5.945 -33.531 -9.305 1 97.19 111 PHE B N 1
ATOM 3337 C CA . PHE B 1 111 ? -7.379 -33.375 -9.094 1 97.19 111 PHE B CA 1
ATOM 3338 C C . PHE B 1 111 ? -7.758 -33.688 -7.652 1 97.19 111 PHE B C 1
ATOM 3340 O O . PHE B 1 111 ? -8.938 -33.781 -7.32 1 97.19 111 PHE B O 1
ATOM 3347 N N . GLU B 1 112 ? -6.773 -33.844 -6.801 1 97.25 112 GLU B N 1
ATOM 3348 C CA . GLU B 1 112 ? -7.027 -34.219 -5.418 1 97.25 112 GLU B CA 1
ATOM 3349 C C . GLU B 1 112 ? -7.293 -33 -4.539 1 97.25 112 GLU B C 1
ATOM 3351 O O . GLU B 1 112 ? -6.848 -31.891 -4.852 1 97.25 112 GLU B O 1
ATOM 3356 N N . ASP B 1 113 ? -8.055 -33.25 -3.49 1 97.75 113 ASP B N 1
ATOM 3357 C CA . ASP B 1 113 ? -8.281 -32.188 -2.498 1 97.75 113 ASP B CA 1
ATOM 3358 C C . ASP B 1 113 ? -6.969 -31.781 -1.833 1 97.75 113 ASP B C 1
ATOM 3360 O O . ASP B 1 113 ? -6.109 -32.625 -1.56 1 97.75 113 ASP B O 1
ATOM 3364 N N . GLY B 1 114 ? -6.789 -30.516 -1.641 1 98.06 114 GLY B N 1
ATOM 3365 C CA . GLY B 1 114 ? -5.594 -29.922 -1.068 1 98.06 114 GLY B CA 1
ATOM 3366 C C . GLY B 1 114 ? -5.562 -28.406 -1.183 1 98.06 114 GLY B C 1
ATOM 3367 O O . GLY B 1 114 ? -6.613 -27.766 -1.239 1 98.06 114 GLY B O 1
ATOM 3368 N N . GLY B 1 115 ? -4.398 -27.828 -0.974 1 98.38 115 GLY B N 1
ATOM 3369 C CA . GLY B 1 115 ? -4.242 -26.375 -1.053 1 98.38 115 GLY B CA 1
ATOM 3370 C C . GLY B 1 115 ? -2.945 -25.953 -1.714 1 98.38 115 GLY B C 1
ATOM 3371 O O . GLY B 1 115 ? -1.967 -26.703 -1.714 1 98.38 115 GLY B O 1
ATOM 3372 N N . VAL B 1 116 ? -2.947 -24.766 -2.301 1 98.69 116 VAL B N 1
ATOM 3373 C CA . VAL B 1 116 ? -1.736 -24.172 -2.861 1 98.69 116 VAL B CA 1
ATOM 3374 C C . VAL B 1 116 ? -1.729 -22.672 -2.611 1 98.69 116 VAL B C 1
ATOM 3376 O O . VAL B 1 116 ? -2.768 -22.016 -2.709 1 98.69 116 VAL B O 1
ATOM 3379 N N . PHE B 1 117 ? -0.652 -22.172 -2.084 1 98.69 117 PHE B N 1
ATOM 3380 C CA . PHE B 1 117 ? -0.391 -20.734 -2.033 1 98.69 117 PHE B CA 1
ATOM 3381 C C . PHE B 1 117 ? 0.588 -20.312 -3.127 1 98.69 117 PHE B C 1
ATOM 3383 O O . PHE B 1 117 ? 1.619 -20.969 -3.318 1 98.69 117 PHE B O 1
ATOM 3390 N N . ALA B 1 118 ? 0.217 -19.25 -3.889 1 98.06 118 ALA B N 1
ATOM 3391 C CA . ALA B 1 118 ? 0.996 -18.859 -5.059 1 98.06 118 ALA B CA 1
ATOM 3392 C C . ALA B 1 118 ? 1.521 -17.438 -4.91 1 98.06 118 ALA B C 1
ATOM 3394 O O . ALA B 1 118 ? 0.999 -16.5 -5.531 1 98.06 118 ALA B O 1
ATOM 3395 N N . PRO B 1 119 ? 2.605 -17.25 -4.184 1 97.5 119 PRO B N 1
ATOM 3396 C CA . PRO B 1 119 ? 3.268 -15.953 -4.121 1 97.5 119 PRO B CA 1
ATOM 3397 C C . PRO B 1 119 ? 4.199 -15.703 -5.305 1 97.5 119 PRO B C 1
ATOM 3399 O O . PRO B 1 119 ? 5.27 -16.312 -5.391 1 97.5 119 PRO B O 1
ATOM 3402 N N . GLY B 1 120 ? 3.824 -14.898 -6.219 1 94.69 120 GLY B N 1
ATOM 3403 C CA . GLY B 1 120 ? 4.598 -14.398 -7.344 1 94.69 120 GLY B CA 1
ATOM 3404 C C . GLY B 1 120 ? 4.68 -12.883 -7.383 1 94.69 120 GLY B C 1
ATOM 3405 O O . GLY B 1 120 ? 5.016 -12.25 -6.383 1 94.69 120 GLY B O 1
ATOM 3406 N N . THR B 1 121 ? 4.266 -12.344 -8.594 1 92.56 121 THR B N 1
ATOM 3407 C CA . THR B 1 121 ? 4.141 -10.891 -8.633 1 92.56 121 THR B CA 1
ATOM 3408 C C . THR B 1 121 ? 3.109 -10.406 -7.609 1 92.56 121 THR B C 1
ATOM 3410 O O . THR B 1 121 ? 3.348 -9.438 -6.891 1 92.56 121 THR B O 1
ATOM 3413 N N . GLY B 1 122 ? 2.02 -11 -7.633 1 94.56 122 GLY B N 1
ATOM 3414 C CA . GLY B 1 122 ? 1.036 -10.93 -6.562 1 94.56 122 GLY B CA 1
ATOM 3415 C C . GLY B 1 122 ? 0.92 -12.227 -5.781 1 94.56 122 GLY B C 1
ATOM 3416 O O . GLY B 1 122 ? 1.784 -13.102 -5.883 1 94.56 122 GLY B O 1
ATOM 3417 N N . SER B 1 123 ? -0.061 -12.32 -4.914 1 96.25 123 SER B N 1
ATOM 3418 C CA . SER B 1 123 ? -0.239 -13.555 -4.156 1 96.25 123 SER B CA 1
ATOM 3419 C C . SER B 1 123 ? -1.706 -13.969 -4.109 1 96.25 123 SER B C 1
ATOM 3421 O O . SER B 1 123 ? -2.594 -13.117 -4.035 1 96.25 123 SER B O 1
ATOM 3423 N N . VAL B 1 124 ? -1.932 -15.273 -4.23 1 96.5 124 VAL B N 1
ATOM 3424 C CA . VAL B 1 124 ? -3.268 -15.852 -4.16 1 96.5 124 VAL B CA 1
ATOM 3425 C C . VAL B 1 124 ? -3.174 -17.312 -3.73 1 96.5 124 VAL B C 1
ATOM 3427 O O . VAL B 1 124 ? -2.139 -17.953 -3.922 1 96.5 124 VAL B O 1
ATOM 3430 N N . ALA B 1 125 ? -4.16 -17.781 -3.07 1 98.19 125 ALA B N 1
ATOM 3431 C CA . ALA B 1 125 ? -4.215 -19.203 -2.691 1 98.19 125 ALA B CA 1
ATOM 3432 C C . ALA B 1 125 ? -5.508 -19.844 -3.176 1 98.19 125 ALA B C 1
ATOM 3434 O O . ALA B 1 125 ? -6.477 -19.156 -3.492 1 98.19 125 ALA B O 1
ATOM 3435 N N . PHE B 1 126 ? -5.465 -21.141 -3.307 1 97.88 126 PHE B N 1
ATOM 3436 C CA . PHE B 1 126 ? -6.621 -21.969 -3.637 1 97.88 126 PHE B CA 1
ATOM 3437 C C . PHE B 1 126 ? -6.637 -23.234 -2.793 1 97.88 126 PHE B C 1
ATOM 3439 O O . PHE B 1 126 ? -5.582 -23.766 -2.434 1 97.88 126 PHE B O 1
ATOM 3446 N N . TYR B 1 127 ? -7.777 -23.672 -2.494 1 98.25 127 TYR B N 1
ATOM 3447 C CA . TYR B 1 127 ? -7.945 -25.031 -1.984 1 98.25 127 TYR B CA 1
ATOM 3448 C C . TYR B 1 127 ? -9.156 -25.703 -2.621 1 98.25 127 TYR B C 1
ATOM 3450 O O . TYR B 1 127 ? -10.07 -25.031 -3.098 1 98.25 127 TYR B O 1
ATOM 3458 N N . GLN B 1 128 ? -9.078 -27 -2.775 1 98.12 128 GLN B N 1
ATOM 3459 C CA . GLN B 1 128 ? -10.18 -27.812 -3.271 1 98.12 128 GLN B CA 1
ATOM 3460 C C . GLN B 1 128 ? -10.75 -28.703 -2.164 1 98.12 128 GLN B C 1
ATOM 3462 O O . GLN B 1 128 ? -10.008 -29.281 -1.381 1 98.12 128 GLN B O 1
ATOM 3467 N N . LYS B 1 129 ? -12.031 -28.672 -2.08 1 96.44 129 LYS B N 1
ATOM 3468 C CA . LYS B 1 129 ? -12.766 -29.531 -1.16 1 96.44 129 LYS B CA 1
ATOM 3469 C C . LYS B 1 129 ? -13.938 -30.219 -1.863 1 96.44 129 LYS B C 1
ATOM 3471 O O . LYS B 1 129 ? -14.812 -29.547 -2.418 1 96.44 129 LYS B O 1
ATOM 3476 N N . ASN B 1 130 ? -13.969 -31.5 -1.811 1 95.62 130 ASN B N 1
ATOM 3477 C CA . ASN B 1 130 ? -15 -32.281 -2.477 1 95.62 130 ASN B CA 1
ATOM 3478 C C . ASN B 1 130 ? -15.141 -31.891 -3.947 1 95.62 130 ASN B C 1
ATOM 3480 O O . ASN B 1 130 ? -16.25 -31.688 -4.438 1 95.62 130 ASN B O 1
ATOM 3484 N N . GLY B 1 131 ? -14.031 -31.641 -4.527 1 94.5 131 GLY B N 1
ATOM 3485 C CA . GLY B 1 131 ? -13.977 -31.391 -5.961 1 94.5 131 GLY B CA 1
ATOM 3486 C C . GLY B 1 131 ? -14.273 -29.953 -6.34 1 94.5 131 GLY B C 1
ATOM 3487 O O . GLY B 1 131 ? -14.234 -29.594 -7.516 1 94.5 131 GLY B O 1
ATOM 3488 N N . VAL B 1 132 ? -14.531 -29.172 -5.305 1 96.44 132 VAL B N 1
ATOM 3489 C CA . VAL B 1 132 ? -14.859 -27.766 -5.582 1 96.44 132 VAL B CA 1
ATOM 3490 C C . VAL B 1 132 ? -13.672 -26.875 -5.211 1 96.44 132 VAL B C 1
ATOM 3492 O O . VAL B 1 132 ? -13.148 -26.969 -4.098 1 96.44 132 VAL B O 1
ATOM 3495 N N . LEU B 1 133 ? -13.258 -26.031 -6.16 1 96.75 133 LEU B N 1
ATOM 3496 C CA . LEU B 1 133 ? -12.117 -25.156 -5.973 1 96.75 133 LEU B CA 1
ATOM 3497 C C . LEU B 1 133 ? -12.547 -23.828 -5.336 1 96.75 133 LEU B C 1
ATOM 3499 O O . LEU B 1 133 ? -13.523 -23.219 -5.773 1 96.75 133 LEU B O 1
ATOM 3503 N N . HIS B 1 134 ? -11.852 -23.391 -4.246 1 96.88 134 HIS B N 1
ATOM 3504 C CA . HIS B 1 134 ? -12.102 -22.156 -3.521 1 96.88 134 HIS B CA 1
ATOM 3505 C C . HIS B 1 134 ? -10.875 -21.25 -3.545 1 96.88 134 HIS B C 1
ATOM 3507 O O . HIS B 1 134 ? -9.742 -21.734 -3.391 1 96.88 134 HIS B O 1
ATOM 3513 N N . ARG B 1 135 ? -11.133 -20.047 -3.785 1 95.88 135 ARG B N 1
ATOM 3514 C CA . ARG B 1 135 ? -10.055 -19.062 -3.781 1 95.88 135 ARG B CA 1
ATOM 3515 C C . ARG B 1 135 ? -9.898 -18.422 -2.402 1 95.88 135 ARG B C 1
ATOM 3517 O O . AR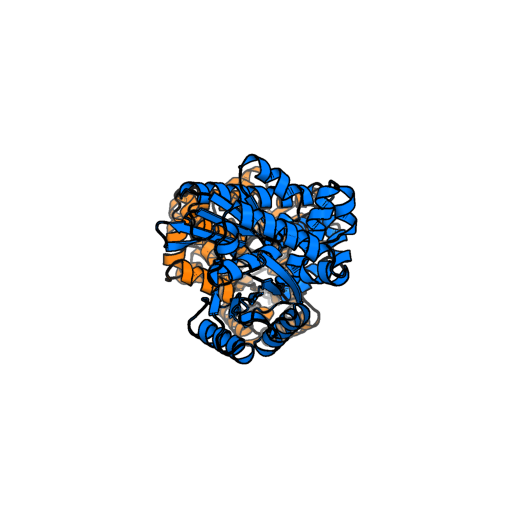G B 1 135 ? -10.883 -18.156 -1.72 1 95.88 135 ARG B O 1
ATOM 3524 N N . VAL B 1 136 ? -8.695 -18.203 -1.918 1 96.62 136 VAL B N 1
ATOM 3525 C CA . VAL B 1 136 ? -8.312 -17.484 -0.706 1 96.62 136 VAL B CA 1
ATOM 3526 C C . VAL B 1 136 ? -7.293 -16.406 -1.046 1 96.62 136 VAL B C 1
ATOM 3528 O O . VAL B 1 136 ? -6.348 -16.641 -1.799 1 96.62 136 VAL B O 1
ATOM 3531 N N . GLY B 1 137 ? -7.457 -15.258 -0.486 1 96.19 137 GLY B N 1
ATOM 3532 C CA . GLY B 1 137 ? -6.574 -14.156 -0.841 1 96.19 137 GLY B CA 1
ATOM 3533 C C . GLY B 1 137 ? -6.824 -13.617 -2.234 1 96.19 137 GLY B C 1
ATOM 3534 O O . GLY B 1 137 ? -7.969 -13.555 -2.686 1 96.19 137 GLY B O 1
ATOM 3535 N N . GLY B 1 138 ? -5.777 -13.078 -2.857 1 94.31 138 GLY B N 1
ATOM 3536 C CA . GLY B 1 138 ? -5.902 -12.5 -4.188 1 94.31 138 GLY B CA 1
ATOM 3537 C C . GLY B 1 138 ? -6.766 -11.25 -4.215 1 94.31 138 GLY B C 1
ATOM 3538 O O . GLY B 1 138 ? -7.57 -11.07 -5.129 1 94.31 138 GLY B O 1
ATOM 3539 N N . TRP B 1 139 ? -6.668 -10.484 -3.258 1 95.44 139 TRP B N 1
ATOM 3540 C CA . TRP B 1 139 ? -7.547 -9.328 -3.094 1 95.44 139 TRP B CA 1
ATOM 3541 C C . TRP B 1 139 ? -7.141 -8.195 -4.027 1 95.44 139 TRP B C 1
ATOM 3543 O O . TRP B 1 139 ? -7.906 -7.809 -4.914 1 95.44 139 TRP B O 1
ATOM 3553 N N . SER B 1 140 ? -5.996 -7.602 -3.838 1 93.06 140 SER B N 1
ATOM 3554 C CA . SER B 1 140 ? -5.453 -6.547 -4.684 1 93.06 140 SER B CA 1
ATOM 3555 C C . SER B 1 140 ? -4.027 -6.191 -4.281 1 93.06 140 SER B C 1
ATOM 3557 O O . SER B 1 140 ? -3.553 -6.609 -3.221 1 93.06 140 SER B O 1
ATOM 3559 N N . TRP B 1 141 ? -3.48 -5.441 -5.168 1 91.31 141 TRP B N 1
ATOM 3560 C CA . TRP B 1 141 ? -2.117 -4.977 -4.926 1 91.31 141 TRP B CA 1
ATOM 3561 C C . TRP B 1 141 ? -2.062 -4.062 -3.705 1 91.31 141 TRP B C 1
ATOM 3563 O O . TRP B 1 141 ? -1.094 -4.094 -2.943 1 91.31 141 TRP B O 1
ATOM 3573 N N . ILE B 1 142 ? -3.133 -3.344 -3.459 1 93.62 142 ILE B N 1
ATOM 3574 C CA . ILE B 1 142 ? -3.17 -2.316 -2.424 1 93.62 142 ILE B CA 1
ATOM 3575 C C . ILE B 1 142 ? -3.604 -2.936 -1.097 1 93.62 142 ILE B C 1
ATOM 3577 O O . ILE B 1 142 ? -3.166 -2.502 -0.029 1 93.62 142 ILE B O 1
ATOM 3581 N N . PHE B 1 143 ? -4.477 -4.012 -1.276 1 96.06 143 PHE B N 1
ATOM 3582 C CA . PHE B 1 143 ? -5.027 -4.645 -0.083 1 96.06 143 PHE B CA 1
ATOM 3583 C C . PHE B 1 143 ? -4.773 -6.148 -0.105 1 96.06 143 PHE B C 1
ATOM 3585 O O . PHE B 1 143 ? -5.277 -6.855 -0.979 1 96.06 143 PHE B O 1
ATOM 3592 N N . GLY B 1 144 ? -3.959 -6.703 0.757 1 95.12 144 GLY B N 1
ATOM 3593 C CA . GLY B 1 144 ? -3.91 -8.148 0.924 1 95.12 144 GLY B CA 1
ATOM 3594 C C . GLY B 1 144 ? -2.982 -8.836 -0.063 1 95.12 144 GLY B C 1
ATOM 3595 O O . GLY B 1 144 ? -3.344 -9.852 -0.66 1 95.12 144 GLY B O 1
ATOM 3596 N N . ASP B 1 145 ? -1.852 -8.305 -0.364 1 96.12 145 ASP B N 1
ATOM 3597 C CA . ASP B 1 145 ? -0.875 -8.844 -1.302 1 96.12 145 ASP B CA 1
ATOM 3598 C C . ASP B 1 145 ? 0.324 -9.438 -0.565 1 96.12 145 ASP B C 1
ATOM 3600 O O . ASP B 1 145 ? 1.355 -9.727 -1.177 1 96.12 145 ASP B O 1
ATOM 3604 N N . GLU B 1 146 ? 0.232 -9.672 0.666 1 97.44 146 GLU B N 1
ATOM 3605 C CA . GLU B 1 146 ? 1.369 -10.055 1.499 1 97.44 146 GLU B CA 1
ATOM 3606 C C . GLU B 1 146 ? 2.016 -11.344 0.998 1 97.44 146 GLU B C 1
ATOM 3608 O O . GLU B 1 146 ? 1.329 -12.234 0.494 1 97.44 146 GLU B O 1
ATOM 3613 N N . GLY B 1 147 ? 3.277 -11.398 1.158 1 97.75 147 GLY B N 1
ATOM 3614 C CA . GLY B 1 147 ? 4.043 -12.57 0.753 1 97.75 147 GLY B CA 1
ATOM 3615 C C . GLY B 1 147 ? 4.453 -12.539 -0.708 1 97.75 147 GLY B C 1
ATOM 3616 O O . GLY B 1 147 ? 5.242 -13.375 -1.154 1 97.75 147 GLY B O 1
ATOM 3617 N N . SER B 1 148 ? 3.949 -11.625 -1.484 1 97.75 148 SER B N 1
ATOM 3618 C CA . SER B 1 148 ? 4.266 -11.523 -2.906 1 97.75 148 SER B CA 1
ATOM 3619 C C . SER B 1 148 ? 5.551 -10.734 -3.133 1 97.75 148 SER B C 1
ATOM 3621 O O . SER B 1 148 ? 6.066 -10.102 -2.211 1 97.75 148 SER B O 1
ATOM 3623 N N . ALA B 1 149 ? 6.004 -10.812 -4.355 1 96.88 149 ALA B N 1
ATOM 3624 C CA . ALA B 1 149 ? 7.184 -10.039 -4.73 1 96.88 149 ALA B CA 1
ATOM 3625 C C . ALA B 1 149 ? 6.898 -8.539 -4.672 1 96.88 149 ALA B C 1
ATOM 3627 O O . ALA B 1 149 ? 7.758 -7.754 -4.27 1 96.88 149 ALA B O 1
ATOM 3628 N N . SER B 1 150 ? 5.73 -8.164 -5.098 1 96.75 150 SER B N 1
ATOM 3629 C CA . SER B 1 150 ? 5.363 -6.754 -5.051 1 96.75 150 SER B CA 1
ATOM 3630 C C . SER B 1 150 ? 5.297 -6.246 -3.615 1 96.75 150 SER B C 1
ATOM 3632 O O . SER B 1 150 ? 5.73 -5.129 -3.324 1 96.75 150 SER B O 1
ATOM 3634 N N . TRP B 1 151 ? 4.742 -7.023 -2.748 1 98.19 151 TRP B N 1
ATOM 3635 C CA . TRP B 1 151 ? 4.672 -6.645 -1.341 1 98.19 151 TRP B CA 1
ATOM 3636 C C . TRP B 1 151 ? 6.07 -6.516 -0.741 1 98.19 151 TRP B C 1
ATOM 3638 O O . TRP B 1 151 ? 6.355 -5.562 -0.013 1 98.19 151 TRP B O 1
ATOM 3648 N N . ILE B 1 152 ? 6.926 -7.449 -1.052 1 98.62 152 ILE B N 1
ATOM 3649 C CA . ILE B 1 152 ? 8.297 -7.449 -0.568 1 98.62 152 ILE B CA 1
ATOM 3650 C C . ILE B 1 152 ? 9 -6.168 -1.013 1 98.62 152 ILE B C 1
ATOM 3652 O O . ILE B 1 152 ? 9.609 -5.473 -0.197 1 98.62 152 ILE B O 1
ATOM 3656 N N . ALA B 1 153 ? 8.867 -5.902 -2.246 1 98.38 153 ALA B N 1
ATOM 3657 C CA . ALA B 1 153 ? 9.523 -4.727 -2.811 1 98.38 153 ALA B CA 1
ATOM 3658 C C . ALA B 1 153 ? 8.961 -3.443 -2.209 1 98.38 153 ALA B C 1
ATOM 3660 O O . ALA B 1 153 ? 9.711 -2.551 -1.812 1 98.38 153 ALA B O 1
ATOM 3661 N N . LYS B 1 154 ? 7.656 -3.346 -2.143 1 98.31 154 LYS B N 1
ATOM 3662 C CA . LYS B 1 154 ? 7 -2.168 -1.581 1 98.31 154 LYS B CA 1
ATOM 3663 C C . LYS B 1 154 ? 7.426 -1.938 -0.135 1 98.31 154 LYS B C 1
ATOM 3665 O O . LYS B 1 154 ? 7.715 -0.806 0.26 1 98.31 154 LYS B O 1
ATOM 3670 N N . THR B 1 155 ? 7.434 -2.998 0.612 1 98.44 155 THR B N 1
ATOM 3671 C CA . THR B 1 155 ? 7.82 -2.914 2.016 1 98.44 155 THR B CA 1
ATOM 3672 C C . THR B 1 155 ? 9.281 -2.482 2.148 1 98.44 155 THR B C 1
ATOM 3674 O O . THR B 1 155 ? 9.609 -1.636 2.982 1 98.44 155 THR B O 1
ATOM 3677 N N . ALA B 1 156 ? 10.109 -3.018 1.308 1 98.75 156 ALA B N 1
ATOM 3678 C CA . ALA B 1 156 ? 11.523 -2.672 1.344 1 98.75 156 ALA B CA 1
ATOM 3679 C C . ALA B 1 156 ? 11.734 -1.198 1.007 1 98.75 156 ALA B C 1
ATOM 3681 O O . ALA B 1 156 ? 12.539 -0.517 1.651 1 98.75 156 ALA B O 1
ATOM 3682 N N . ILE B 1 157 ? 11.078 -0.738 0.016 1 98.75 157 ILE B N 1
ATOM 3683 C CA . ILE B 1 157 ? 11.188 0.663 -0.375 1 98.75 157 ILE B CA 1
ATOM 3684 C C . ILE B 1 157 ? 10.688 1.556 0.756 1 98.75 157 ILE B C 1
ATOM 3686 O O . ILE B 1 157 ? 11.297 2.582 1.064 1 98.75 157 ILE B O 1
ATOM 3690 N N . THR B 1 158 ? 9.602 1.173 1.364 1 98.44 158 THR B N 1
ATOM 3691 C CA . THR B 1 158 ? 9.078 1.901 2.514 1 98.44 158 THR B CA 1
ATOM 3692 C C . THR B 1 158 ? 10.109 1.955 3.637 1 98.44 158 THR B C 1
ATOM 3694 O O . THR B 1 158 ? 10.367 3.021 4.203 1 98.44 158 THR B O 1
ATOM 3697 N N . TYR B 1 159 ? 10.695 0.808 3.943 1 98.38 159 TYR B N 1
ATOM 3698 C CA . TYR B 1 159 ? 11.727 0.783 4.977 1 98.38 159 TYR B CA 1
ATOM 3699 C C . TYR B 1 159 ? 12.922 1.643 4.582 1 98.38 159 TYR B C 1
ATOM 3701 O O . TYR B 1 159 ? 13.555 2.266 5.434 1 98.38 159 TYR B O 1
ATOM 3709 N N . ALA B 1 160 ? 13.227 1.672 3.314 1 98.69 160 ALA B N 1
ATOM 3710 C CA . ALA B 1 160 ? 14.312 2.521 2.826 1 98.69 160 ALA B CA 1
ATOM 3711 C C . ALA B 1 160 ? 14.023 3.994 3.111 1 98.69 160 ALA B C 1
ATOM 3713 O O . ALA B 1 160 ? 14.938 4.754 3.455 1 98.69 160 ALA B O 1
ATOM 3714 N N . THR B 1 161 ? 12.773 4.398 2.945 1 98.31 161 THR B N 1
ATOM 3715 C CA . THR B 1 161 ? 12.414 5.777 3.26 1 98.31 161 THR B CA 1
ATOM 3716 C C . THR B 1 161 ? 12.688 6.086 4.73 1 98.31 161 THR B C 1
ATOM 3718 O O . THR B 1 161 ? 13.133 7.184 5.07 1 98.31 161 THR B O 1
ATOM 3721 N N . ARG B 1 162 ? 12.461 5.109 5.594 1 98.31 162 ARG B N 1
ATOM 3722 C CA . ARG B 1 162 ? 12.688 5.289 7.027 1 98.31 162 ARG B CA 1
ATOM 3723 C C . ARG B 1 162 ? 14.172 5.461 7.328 1 98.31 162 ARG B C 1
ATOM 3725 O O . ARG B 1 162 ? 14.539 6.191 8.25 1 98.31 162 ARG B O 1
ATOM 3732 N N . VAL B 1 163 ? 14.969 4.77 6.559 1 98.25 163 VAL B N 1
ATOM 3733 C CA . VAL B 1 163 ? 16.406 4.914 6.719 1 98.25 163 VAL B CA 1
ATOM 3734 C C . VAL B 1 163 ? 16.828 6.34 6.355 1 98.25 163 VAL B C 1
ATOM 3736 O O . VAL B 1 163 ? 17.562 6.984 7.105 1 98.25 163 VAL B O 1
ATOM 3739 N N . VAL B 1 164 ? 16.359 6.836 5.266 1 97.81 164 VAL B N 1
ATOM 3740 C CA . VAL B 1 164 ? 16.688 8.172 4.781 1 97.81 164 VAL B CA 1
ATOM 3741 C C . VAL B 1 164 ? 16.203 9.219 5.785 1 97.81 164 VAL B C 1
ATOM 3743 O O . VAL B 1 164 ? 16.875 10.234 6 1 97.81 164 VAL B O 1
ATOM 3746 N N . ASP B 1 165 ? 15.094 8.914 6.445 1 97.62 165 ASP B N 1
ATOM 3747 C CA . ASP B 1 165 ? 14.484 9.836 7.398 1 97.62 165 ASP B CA 1
ATOM 3748 C C . ASP B 1 165 ? 15.172 9.758 8.758 1 97.62 165 ASP B C 1
ATOM 3750 O O . ASP B 1 165 ? 14.867 10.539 9.656 1 97.62 165 ASP B O 1
ATOM 3754 N N . GLY B 1 166 ? 16 8.805 8.953 1 97 166 GLY B N 1
ATOM 3755 C CA . GLY B 1 166 ? 16.719 8.648 10.211 1 97 166 GLY B CA 1
ATOM 3756 C C . GLY B 1 166 ? 15.891 7.965 11.281 1 97 166 GLY B C 1
ATOM 3757 O O . GLY B 1 166 ? 16.141 8.148 12.477 1 97 166 GLY B O 1
ATOM 3758 N N . ILE B 1 167 ? 14.898 7.234 10.867 1 96.25 167 ILE B N 1
ATOM 3759 C CA . ILE B 1 167 ? 14.023 6.512 11.781 1 96.25 167 ILE B CA 1
ATOM 3760 C C . ILE B 1 167 ? 14.562 5.102 12.008 1 96.25 167 ILE B C 1
ATOM 3762 O O . ILE B 1 167 ? 14.43 4.547 13.109 1 96.25 167 ILE B O 1
ATOM 3766 N N . GLU B 1 168 ? 15.086 4.516 10.914 1 94.19 168 GLU B N 1
ATOM 3767 C CA . GLU B 1 168 ? 15.641 3.166 10.969 1 94.19 168 GLU B CA 1
ATOM 3768 C C . GLU B 1 168 ? 17.172 3.197 10.953 1 94.19 168 GLU B C 1
ATOM 3770 O O . GLU B 1 168 ? 17.766 4.211 10.602 1 94.19 168 GLU B O 1
ATOM 3775 N N . GLU B 1 169 ? 17.719 2.08 11.406 1 87.88 169 GLU B N 1
ATOM 3776 C CA . GLU B 1 169 ? 19.172 1.93 11.383 1 87.88 169 GLU B CA 1
ATOM 3777 C C . GLU B 1 169 ? 19.703 1.852 9.953 1 87.88 169 GLU B C 1
ATOM 3779 O O . GLU B 1 169 ? 18.922 1.786 9.008 1 87.88 169 GLU B O 1
ATOM 3784 N N . LYS B 1 170 ? 21.031 1.802 9.875 1 92.31 170 LYS B N 1
ATOM 3785 C CA . LYS B 1 170 ? 21.703 1.821 8.57 1 92.31 170 LYS B CA 1
ATOM 3786 C C . LYS B 1 170 ? 21.375 0.565 7.77 1 92.31 170 LYS B C 1
ATOM 3788 O O . LYS B 1 170 ? 21.328 -0.535 8.32 1 92.31 170 LYS B O 1
ATOM 3793 N N . SER B 1 171 ? 21.062 0.706 6.543 1 97.75 171 SER B N 1
ATOM 3794 C CA . SER B 1 171 ? 20.734 -0.31 5.547 1 97.75 171 SER B CA 1
ATOM 3795 C C . SER B 1 171 ? 21.203 0.105 4.156 1 97.75 171 SER B C 1
ATOM 3797 O O . SER B 1 171 ? 21.344 1.297 3.875 1 97.75 171 SER B O 1
ATOM 3799 N N . GLU B 1 172 ? 21.453 -0.872 3.34 1 98.44 172 GLU B N 1
ATOM 3800 C CA . GLU B 1 172 ? 21.859 -0.611 1.964 1 98.44 172 GLU B CA 1
ATOM 3801 C C . GLU B 1 172 ? 20.656 -0.381 1.062 1 98.44 172 GLU B C 1
ATOM 3803 O O . GLU B 1 172 ? 20.812 -0.041 -0.114 1 98.44 172 GLU B O 1
ATOM 3808 N N . LEU B 1 173 ? 19.5 -0.47 1.588 1 98.62 173 LEU B N 1
ATOM 3809 C CA . LEU B 1 173 ? 18.266 -0.448 0.804 1 98.62 173 LEU B CA 1
ATOM 3810 C C . LEU B 1 173 ? 18.141 0.862 0.034 1 98.62 173 LEU B C 1
ATOM 3812 O O . LEU B 1 173 ? 17.812 0.859 -1.154 1 98.62 173 LEU B O 1
ATOM 3816 N N . PRO B 1 174 ? 18.453 2.033 0.693 1 98.69 174 PRO B N 1
ATOM 3817 C CA . PRO B 1 174 ? 18.297 3.27 -0.08 1 98.69 174 PRO B CA 1
ATOM 3818 C C . PRO B 1 174 ? 19.219 3.309 -1.304 1 98.69 174 PRO B C 1
ATOM 3820 O O . PRO B 1 174 ? 18.766 3.654 -2.4 1 98.69 174 PRO B O 1
ATOM 3823 N N . HIS B 1 175 ? 20.422 2.914 -1.113 1 98.62 175 HIS B N 1
ATOM 3824 C CA . HIS B 1 175 ? 21.375 2.887 -2.217 1 98.62 175 HIS B CA 1
ATOM 3825 C C . HIS B 1 175 ? 20.953 1.881 -3.283 1 98.62 175 HIS B C 1
ATOM 3827 O O . HIS B 1 175 ? 21.078 2.15 -4.48 1 98.62 175 HIS B O 1
ATOM 3833 N N . ALA B 1 176 ? 20.484 0.736 -2.869 1 98.75 176 ALA B N 1
ATOM 3834 C CA . ALA B 1 176 ? 20.031 -0.29 -3.803 1 98.75 176 ALA B CA 1
ATOM 3835 C C . ALA B 1 176 ? 18.875 0.219 -4.656 1 98.75 176 ALA B C 1
ATOM 3837 O O . ALA B 1 176 ? 18.781 -0.098 -5.844 1 98.75 176 ALA B O 1
ATOM 3838 N N . VAL B 1 177 ? 17.953 1.007 -4.039 1 98.81 177 VAL B N 1
ATOM 3839 C CA . VAL B 1 177 ? 16.828 1.595 -4.777 1 98.81 177 VAL B CA 1
ATOM 3840 C C . VAL B 1 177 ? 17.375 2.537 -5.852 1 98.81 177 VAL B C 1
ATOM 3842 O O . VAL B 1 177 ? 16.938 2.484 -7.004 1 98.81 177 VAL B O 1
ATOM 3845 N N . GLU B 1 178 ? 18.297 3.389 -5.48 1 98.81 178 GLU B N 1
ATOM 3846 C CA . GLU B 1 178 ? 18.891 4.328 -6.434 1 98.81 178 GLU B CA 1
ATOM 3847 C C . GLU B 1 178 ? 19.562 3.592 -7.594 1 98.81 178 GLU B C 1
ATOM 3849 O O . GLU B 1 178 ? 19.344 3.941 -8.758 1 98.81 178 GLU B O 1
ATOM 3854 N N . GLU B 1 179 ? 20.328 2.566 -7.262 1 98.56 179 GLU B N 1
ATOM 3855 C CA . GLU B 1 179 ? 21.078 1.827 -8.266 1 98.56 179 GLU B CA 1
ATOM 3856 C C . GLU B 1 179 ? 20.156 1.062 -9.203 1 98.56 179 GLU B C 1
ATOM 3858 O O . GLU B 1 179 ? 20.344 1.059 -10.422 1 98.56 179 GLU B O 1
ATOM 3863 N N . TYR B 1 180 ? 19.188 0.46 -8.656 1 97.56 180 TYR B N 1
ATOM 3864 C CA . TYR B 1 180 ? 18.312 -0.399 -9.445 1 97.56 180 TYR B CA 1
ATOM 3865 C C . TYR B 1 180 ? 17.438 0.427 -10.383 1 97.56 180 TYR B C 1
ATOM 3867 O O . TYR B 1 180 ? 17.25 0.067 -11.547 1 97.56 180 TYR B O 1
ATOM 3875 N N . PHE B 1 181 ? 16.906 1.508 -9.852 1 98 181 PHE B N 1
ATOM 3876 C CA . PHE B 1 181 ? 15.984 2.305 -10.648 1 98 181 PHE B CA 1
ATOM 3877 C C . PHE B 1 181 ? 16.703 3.445 -11.352 1 98 181 PHE B C 1
ATOM 3879 O O . PHE B 1 181 ? 16.094 4.207 -12.102 1 98 181 PHE B O 1
ATOM 3886 N N . LYS B 1 182 ? 17.984 3.627 -11.078 1 98.19 182 LYS B N 1
ATOM 3887 C CA . LYS B 1 182 ? 18.875 4.566 -11.742 1 98.19 182 LYS B CA 1
ATOM 3888 C C . LYS B 1 182 ? 18.391 6 -11.594 1 98.19 182 LYS B C 1
ATOM 3890 O O . LYS B 1 182 ? 18.344 6.758 -12.562 1 98.19 182 LYS B O 1
ATOM 3895 N N . LEU B 1 183 ? 17.953 6.379 -10.43 1 98.44 183 LEU B N 1
ATOM 3896 C CA . LEU B 1 183 ? 17.5 7.703 -10.016 1 98.44 183 LEU B CA 1
ATOM 3897 C C . LEU B 1 183 ? 17.922 7.996 -8.586 1 98.44 183 LEU B C 1
ATOM 3899 O O . LEU B 1 183 ? 18.047 7.082 -7.766 1 98.44 183 LEU B O 1
ATOM 3903 N N . PRO B 1 184 ? 18.156 9.305 -8.336 1 98.25 184 PRO B N 1
ATOM 3904 C CA . PRO B 1 184 ? 18.281 9.609 -6.906 1 98.25 184 PRO B CA 1
ATOM 3905 C C . PRO B 1 184 ? 17.094 9.125 -6.086 1 98.25 184 PRO B C 1
ATOM 3907 O O . PRO B 1 184 ? 15.969 9.055 -6.598 1 98.25 184 PRO B O 1
ATOM 3910 N N . PHE B 1 185 ? 17.25 8.812 -4.855 1 97.94 185 PHE B N 1
ATOM 3911 C CA . PHE B 1 185 ? 16.281 8.094 -4.027 1 97.94 185 PHE B CA 1
ATOM 3912 C C . PHE B 1 185 ? 14.922 8.773 -4.055 1 97.94 185 PHE B C 1
ATOM 3914 O O . PHE B 1 185 ? 13.906 8.141 -4.332 1 97.94 185 PHE B O 1
ATOM 3921 N N . ARG B 1 186 ? 14.891 10.062 -3.783 1 96.12 186 ARG B N 1
ATOM 3922 C CA . ARG B 1 186 ? 13.625 10.773 -3.723 1 96.12 186 ARG B CA 1
ATOM 3923 C C . ARG B 1 186 ? 12.914 10.742 -5.074 1 96.12 186 ARG B C 1
ATOM 3925 O O . ARG B 1 186 ? 11.695 10.531 -5.137 1 96.12 186 ARG B O 1
ATOM 3932 N N . GLU B 1 187 ? 13.656 10.953 -6.137 1 96.56 187 GLU B N 1
ATOM 3933 C CA . GLU B 1 187 ? 13.086 10.906 -7.48 1 96.56 187 GLU B CA 1
ATOM 3934 C C . GLU B 1 187 ? 12.547 9.516 -7.805 1 96.56 187 GLU B C 1
ATOM 3936 O O . GLU B 1 187 ? 11.508 9.383 -8.453 1 96.56 187 GLU B O 1
ATOM 3941 N N . ALA B 1 188 ? 13.281 8.5 -7.355 1 98.19 188 ALA B N 1
ATOM 3942 C CA . ALA B 1 188 ? 12.844 7.121 -7.582 1 98.19 188 ALA B CA 1
ATOM 3943 C C . ALA B 1 188 ? 11.516 6.848 -6.891 1 98.19 188 ALA B C 1
ATOM 3945 O O . ALA B 1 188 ? 10.578 6.328 -7.504 1 98.19 188 ALA B O 1
ATOM 3946 N N . VAL B 1 189 ? 11.406 7.246 -5.652 1 97.94 189 VAL B N 1
ATOM 3947 C CA . VAL B 1 189 ? 10.203 6.988 -4.871 1 97.94 189 VAL B CA 1
ATOM 3948 C C . VAL B 1 189 ? 9.023 7.738 -5.48 1 97.94 189 VAL B C 1
ATOM 3950 O O . VAL B 1 189 ? 7.926 7.188 -5.609 1 97.94 189 VAL B O 1
ATOM 3953 N N . ILE B 1 190 ? 9.234 8.953 -5.898 1 93.94 190 ILE B N 1
ATOM 3954 C CA . ILE B 1 190 ? 8.18 9.758 -6.508 1 93.94 190 ILE B CA 1
ATOM 3955 C C . ILE B 1 190 ? 7.711 9.102 -7.805 1 93.94 190 ILE B C 1
ATOM 3957 O O . ILE B 1 190 ? 6.508 8.953 -8.031 1 93.94 190 ILE B O 1
ATOM 3961 N N . LYS B 1 191 ? 8.672 8.719 -8.594 1 96.5 191 LYS B N 1
ATOM 3962 C CA . LYS B 1 191 ? 8.352 8.086 -9.875 1 96.5 191 LYS B CA 1
ATOM 3963 C C . LYS B 1 191 ? 7.559 6.801 -9.672 1 96.5 191 LYS B C 1
ATOM 3965 O O . LYS B 1 191 ? 6.535 6.59 -10.32 1 96.5 191 LYS B O 1
ATOM 3970 N N . LEU B 1 192 ? 7.977 5.938 -8.797 1 97.56 192 LEU B N 1
ATOM 3971 C CA . LEU B 1 192 ? 7.312 4.668 -8.531 1 97.56 192 LEU B CA 1
ATOM 3972 C C . LEU B 1 192 ? 5.914 4.891 -7.965 1 97.56 192 LEU B C 1
ATOM 3974 O O . LEU B 1 192 ? 4.988 4.141 -8.273 1 97.56 192 LEU B O 1
ATOM 3978 N N . SER B 1 193 ? 5.809 5.91 -7.148 1 95.56 193 SER B N 1
ATOM 3979 C CA . SER B 1 193 ? 4.52 6.227 -6.539 1 95.56 193 SER B CA 1
ATOM 3980 C C . SER B 1 193 ? 3.516 6.703 -7.586 1 95.56 193 SER B C 1
ATOM 3982 O O . SER B 1 193 ? 2.316 6.445 -7.465 1 95.56 193 SER B O 1
ATOM 3984 N N . LYS B 1 194 ? 3.98 7.406 -8.508 1 92.56 194 LYS B N 1
ATOM 3985 C CA . LYS B 1 194 ? 3.125 7.953 -9.555 1 92.56 194 LYS B CA 1
ATOM 3986 C C . LYS B 1 194 ? 2.752 6.883 -10.57 1 92.56 194 LYS B C 1
ATOM 3988 O O . LYS B 1 194 ? 1.583 6.758 -10.945 1 92.56 194 LYS B O 1
ATOM 3993 N N . GLU B 1 195 ? 3.75 6.156 -10.984 1 94.31 195 GLU B N 1
ATOM 3994 C CA . GLU B 1 195 ? 3.537 5.188 -12.055 1 94.31 195 GLU B CA 1
ATOM 3995 C C . GLU B 1 195 ? 2.85 3.932 -11.539 1 94.31 195 GLU B C 1
ATOM 3997 O O . GLU B 1 195 ? 2.051 3.314 -12.242 1 94.31 195 GLU B O 1
ATOM 4002 N N . GLN B 1 196 ? 3.225 3.572 -10.43 1 94.06 196 GLN B N 1
ATOM 4003 C CA . GLN B 1 196 ? 2.66 2.398 -9.766 1 94.06 196 GLN B CA 1
ATOM 4004 C C . GLN B 1 196 ? 2.693 1.182 -10.688 1 94.06 196 GLN B C 1
ATOM 4006 O O . GLN B 1 196 ? 1.684 0.493 -10.852 1 94.06 196 GLN B O 1
ATOM 4011 N N . ASP B 1 197 ? 3.773 1.045 -11.375 1 92.12 197 ASP B N 1
ATOM 4012 C CA . ASP B 1 197 ? 3.998 -0.147 -12.188 1 92.12 197 ASP B CA 1
ATOM 4013 C C . ASP B 1 197 ? 4.32 -1.356 -11.312 1 92.12 197 ASP B C 1
ATOM 4015 O O . ASP B 1 197 ? 5.469 -1.549 -10.906 1 92.12 197 ASP B O 1
ATOM 4019 N N . LYS B 1 198 ? 3.336 -2.184 -11.109 1 91.38 198 LYS B N 1
ATOM 4020 C CA . LYS B 1 198 ? 3.432 -3.303 -10.172 1 91.38 198 LYS B CA 1
ATOM 4021 C C . LYS B 1 198 ? 4.566 -4.246 -10.562 1 91.38 198 LYS B C 1
ATOM 4023 O O . LYS B 1 198 ? 5.32 -4.703 -9.703 1 91.38 198 LYS B O 1
ATOM 4028 N N . ARG B 1 199 ? 4.668 -4.59 -11.773 1 87.94 199 ARG B N 1
ATOM 4029 C CA . ARG B 1 199 ? 5.699 -5.508 -12.242 1 87.94 199 ARG B CA 1
ATOM 4030 C C . ARG B 1 199 ? 7.094 -4.934 -12.008 1 87.94 199 ARG B C 1
ATOM 4032 O O . ARG B 1 199 ? 7.988 -5.637 -11.531 1 87.94 199 ARG B O 1
ATOM 4039 N N . LEU B 1 200 ? 7.227 -3.68 -12.367 1 92.31 200 LEU B N 1
ATOM 4040 C CA . LEU B 1 200 ? 8.508 -3.016 -12.172 1 92.31 200 LEU B CA 1
ATOM 4041 C C . LEU B 1 200 ? 8.891 -2.996 -10.695 1 92.31 200 LEU B C 1
ATOM 4043 O O . LEU B 1 200 ? 10.031 -3.303 -10.336 1 92.31 200 LEU B O 1
ATOM 4047 N N . ILE B 1 201 ? 7.961 -2.67 -9.867 1 95.81 201 ILE B N 1
ATOM 4048 C CA . ILE B 1 201 ? 8.211 -2.619 -8.43 1 95.81 201 ILE B CA 1
ATOM 4049 C C . ILE B 1 201 ? 8.539 -4.02 -7.914 1 95.81 201 ILE B C 1
ATOM 4051 O O . ILE B 1 201 ? 9.523 -4.207 -7.188 1 95.81 201 ILE B O 1
ATOM 4055 N N . ALA B 1 202 ? 7.785 -4.992 -8.359 1 94.88 202 ALA B N 1
ATOM 4056 C CA . ALA B 1 202 ? 7.977 -6.375 -7.922 1 94.88 202 ALA B CA 1
ATOM 4057 C C . ALA B 1 202 ? 9.375 -6.875 -8.273 1 94.88 202 ALA B C 1
ATOM 4059 O O . ALA B 1 202 ? 9.961 -7.672 -7.539 1 94.88 202 ALA B O 1
ATOM 4060 N N . SER B 1 203 ? 9.875 -6.406 -9.367 1 92.69 203 SER B N 1
ATOM 4061 C CA . SER B 1 203 ? 11.18 -6.871 -9.836 1 92.69 203 SER B CA 1
ATOM 4062 C C . SER B 1 203 ? 12.281 -6.492 -8.852 1 92.69 203 SER B C 1
ATOM 4064 O O . SER B 1 203 ? 13.328 -7.148 -8.797 1 92.69 203 SER B O 1
ATOM 4066 N N . PHE B 1 204 ? 12.062 -5.5 -8.008 1 97.12 204 PHE B N 1
ATOM 4067 C CA . PHE B 1 204 ? 13.047 -5.07 -7.016 1 97.12 204 PHE B CA 1
ATOM 4068 C C . PHE B 1 204 ? 13.164 -6.09 -5.891 1 97.12 204 PHE B C 1
ATOM 4070 O O . PHE B 1 204 ? 14.141 -6.074 -5.133 1 97.12 204 PHE B O 1
ATOM 4077 N N . ALA B 1 205 ? 12.227 -7.031 -5.809 1 97.44 205 ALA B N 1
ATOM 4078 C CA . ALA B 1 205 ? 12.234 -8.047 -4.754 1 97.44 205 ALA B CA 1
ATOM 4079 C C . ALA B 1 205 ? 13.492 -8.914 -4.836 1 97.44 205 ALA B C 1
ATOM 4081 O O . ALA B 1 205 ? 13.992 -9.383 -3.814 1 97.44 205 ALA B O 1
ATOM 4082 N N . VAL B 1 206 ? 14.023 -9.086 -6.016 1 96 206 VAL B N 1
ATOM 4083 C CA . VAL B 1 206 ? 15.234 -9.891 -6.199 1 96 206 VAL B CA 1
ATOM 4084 C C . VAL B 1 206 ? 16.406 -9.227 -5.492 1 96 206 VAL B C 1
ATOM 4086 O O . VAL B 1 206 ? 17.203 -9.898 -4.832 1 96 206 VAL B O 1
ATOM 4089 N N . ILE B 1 207 ? 16.469 -7.898 -5.625 1 97.56 207 ILE B N 1
ATOM 4090 C CA . ILE B 1 207 ? 17.531 -7.133 -4.996 1 97.56 207 ILE B CA 1
ATOM 4091 C C . ILE B 1 207 ? 17.391 -7.18 -3.479 1 97.56 207 ILE B C 1
ATOM 4093 O O . ILE B 1 207 ? 18.375 -7.301 -2.754 1 97.56 207 ILE B O 1
ATOM 4097 N N . VAL B 1 208 ? 16.141 -7.137 -2.988 1 98.56 208 VAL B N 1
ATOM 4098 C CA . VAL B 1 208 ? 15.883 -7.223 -1.556 1 98.56 208 VAL B CA 1
ATOM 4099 C C . VAL B 1 208 ? 16.375 -8.562 -1.021 1 98.56 208 VAL B C 1
ATOM 4101 O O . VAL B 1 208 ? 17.031 -8.617 0.027 1 98.56 208 VAL B O 1
ATOM 4104 N N . ASP B 1 209 ? 16.078 -9.617 -1.729 1 97.88 209 ASP B N 1
ATOM 4105 C CA . ASP B 1 209 ? 16.516 -10.961 -1.343 1 97.88 209 ASP B CA 1
ATOM 4106 C C . ASP B 1 209 ? 18.047 -11.055 -1.316 1 97.88 209 ASP B C 1
ATOM 4108 O O . ASP B 1 209 ? 18.609 -11.641 -0.395 1 97.88 209 ASP B O 1
ATOM 4112 N N . GLU B 1 210 ? 18.688 -10.469 -2.316 1 97.19 210 GLU B N 1
ATOM 4113 C CA . GLU B 1 210 ? 20.141 -10.469 -2.385 1 97.19 210 GLU B CA 1
ATOM 4114 C C . GLU B 1 210 ? 20.75 -9.742 -1.192 1 97.19 210 GLU B C 1
ATOM 4116 O O . GLU B 1 210 ? 21.703 -10.219 -0.587 1 97.19 210 GLU B O 1
ATOM 4121 N N . LEU B 1 211 ? 20.188 -8.625 -0.871 1 98.31 211 LEU B N 1
ATOM 4122 C CA . LEU B 1 211 ? 20.672 -7.863 0.272 1 98.31 211 LEU B CA 1
ATOM 4123 C C . LEU B 1 211 ? 20.469 -8.641 1.57 1 98.31 211 LEU B C 1
ATOM 4125 O O . LEU B 1 211 ? 21.344 -8.633 2.443 1 98.31 211 LEU B O 1
ATOM 4129 N N . ALA B 1 212 ? 19.344 -9.281 1.684 1 98.25 212 ALA B N 1
ATOM 4130 C CA . ALA B 1 212 ? 19.078 -10.094 2.861 1 98.25 212 ALA B CA 1
ATOM 4131 C C . ALA B 1 212 ? 20.094 -11.227 2.998 1 98.25 212 ALA B C 1
ATOM 4133 O O . ALA B 1 212 ? 20.609 -11.477 4.09 1 98.25 212 ALA B O 1
ATOM 4134 N N . GLN B 1 213 ? 20.375 -11.867 1.918 1 96.75 213 GLN B N 1
ATOM 4135 C CA . GLN B 1 213 ? 21.344 -12.961 1.914 1 96.75 213 GLN B CA 1
ATOM 4136 C C . GLN B 1 213 ? 22.734 -12.469 2.299 1 96.75 213 GLN B C 1
ATOM 4138 O O . GLN B 1 213 ? 23.516 -13.203 2.908 1 96.75 213 GLN B O 1
ATOM 4143 N N . ARG B 1 214 ? 22.969 -11.219 2.02 1 97.38 214 ARG B N 1
ATOM 4144 C CA . ARG B 1 214 ? 24.266 -10.633 2.348 1 97.38 214 ARG B CA 1
ATOM 4145 C C . ARG B 1 214 ? 24.266 -10.055 3.758 1 97.38 214 ARG B C 1
ATOM 4147 O O . ARG B 1 214 ? 25.266 -9.469 4.199 1 97.38 214 ARG B O 1
ATOM 4154 N N . GLY B 1 215 ? 23.141 -10.117 4.395 1 97.06 215 GLY B N 1
ATOM 4155 C CA . GLY B 1 215 ? 23.141 -9.805 5.816 1 97.06 215 GLY B CA 1
ATOM 4156 C C . GLY B 1 215 ? 22.578 -8.422 6.117 1 97.06 215 GLY B C 1
ATOM 4157 O O . GLY B 1 215 ? 22.656 -7.957 7.254 1 97.06 215 GLY B O 1
ATOM 4158 N N . ASP B 1 216 ? 22.031 -7.719 5.16 1 98.25 216 ASP B N 1
ATOM 4159 C CA . ASP B 1 216 ? 21.391 -6.441 5.457 1 98.25 216 ASP B CA 1
ATOM 4160 C C . ASP B 1 216 ? 20.219 -6.621 6.426 1 98.25 216 ASP B C 1
ATOM 4162 O O . ASP B 1 216 ? 19.281 -7.355 6.137 1 98.25 216 ASP B O 1
ATOM 4166 N N . PRO B 1 217 ? 20.266 -5.938 7.523 1 97.56 217 PRO B N 1
ATOM 4167 C CA . PRO B 1 217 ? 19.297 -6.242 8.578 1 97.56 217 PRO B CA 1
ATOM 4168 C C . PRO B 1 217 ? 17.875 -5.883 8.195 1 97.56 217 PRO B C 1
ATOM 4170 O O . PRO B 1 217 ? 16.938 -6.59 8.57 1 97.56 217 PRO B O 1
ATOM 4173 N N . LEU B 1 218 ? 17.672 -4.801 7.469 1 98 218 LEU B N 1
ATOM 4174 C CA . LEU B 1 218 ? 16.312 -4.395 7.109 1 98 218 LEU B CA 1
ATOM 4175 C C . LEU B 1 218 ? 15.758 -5.277 6 1 98 218 LEU B C 1
ATOM 4177 O O . LEU B 1 218 ? 14.57 -5.609 6 1 98 218 LEU B O 1
ATOM 4181 N N . ALA B 1 219 ? 16.578 -5.594 5.027 1 98.56 219 ALA B N 1
ATOM 4182 C CA . ALA B 1 219 ? 16.156 -6.539 3.996 1 98.56 219 ALA B CA 1
ATOM 4183 C C . ALA B 1 219 ? 15.766 -7.879 4.609 1 98.56 219 ALA B C 1
ATOM 4185 O O . ALA B 1 219 ? 14.773 -8.484 4.207 1 98.56 219 ALA B O 1
ATOM 4186 N N . LEU B 1 220 ? 16.562 -8.328 5.566 1 98.25 220 LEU B N 1
ATOM 4187 C CA . LEU B 1 220 ? 16.25 -9.578 6.262 1 98.25 220 LEU B CA 1
ATOM 4188 C C . LEU B 1 220 ? 14.898 -9.484 6.969 1 98.25 220 LEU B C 1
ATOM 4190 O O . LEU B 1 220 ? 14.125 -10.445 6.965 1 98.25 220 LEU B O 1
ATOM 4194 N N . ARG B 1 221 ? 14.664 -8.367 7.578 1 98.19 221 ARG B N 1
ATOM 4195 C CA . ARG B 1 221 ? 13.391 -8.172 8.258 1 98.19 221 ARG B CA 1
ATOM 4196 C C . ARG B 1 221 ? 12.227 -8.258 7.277 1 98.19 221 ARG B C 1
ATOM 4198 O O . ARG B 1 221 ? 11.195 -8.859 7.582 1 98.19 221 ARG B O 1
ATOM 4205 N N . VAL B 1 222 ? 12.352 -7.637 6.117 1 98.5 222 VAL B N 1
ATOM 4206 C CA . VAL B 1 222 ? 11.32 -7.672 5.09 1 98.5 222 VAL B CA 1
ATOM 4207 C C . VAL B 1 222 ? 11.039 -9.117 4.688 1 98.5 222 VAL B C 1
ATOM 4209 O O . VAL B 1 222 ? 9.883 -9.539 4.629 1 98.5 222 VAL B O 1
ATOM 4212 N N . MET B 1 223 ? 12.117 -9.859 4.441 1 98.62 223 MET B N 1
ATOM 4213 C CA . MET B 1 223 ? 11.969 -11.242 4.008 1 98.62 223 MET B CA 1
ATOM 4214 C C . MET B 1 223 ? 11.328 -12.094 5.102 1 98.62 223 MET B C 1
ATOM 4216 O O . MET B 1 223 ? 10.523 -12.977 4.816 1 98.62 223 MET B O 1
ATOM 4220 N N . LYS B 1 224 ? 11.672 -11.805 6.289 1 98.25 224 LYS B N 1
ATOM 4221 C CA . LYS B 1 224 ? 11.094 -12.531 7.418 1 98.25 224 LYS B CA 1
ATOM 4222 C C . LYS B 1 224 ? 9.602 -12.234 7.551 1 98.25 224 LYS B C 1
ATOM 4224 O O . LYS B 1 224 ? 8.805 -13.148 7.793 1 98.25 224 LYS B O 1
ATOM 4229 N N . GLU B 1 225 ? 9.266 -10.984 7.43 1 98.19 225 GLU B N 1
ATOM 4230 C CA . GLU B 1 225 ? 7.855 -10.617 7.488 1 98.19 225 GLU B CA 1
ATOM 4231 C C . GLU B 1 225 ? 7.066 -11.289 6.367 1 98.19 225 GLU B C 1
ATOM 4233 O O . GLU B 1 225 ? 5.941 -11.75 6.582 1 98.19 225 GLU B O 1
ATOM 4238 N N . ALA B 1 226 ? 7.609 -11.352 5.215 1 98.5 226 ALA B N 1
ATOM 4239 C CA . ALA B 1 226 ? 6.973 -12.047 4.102 1 98.5 226 ALA B CA 1
ATOM 4240 C C . ALA B 1 226 ? 6.789 -13.531 4.418 1 98.5 226 ALA B C 1
ATOM 4242 O O . ALA B 1 226 ? 5.711 -14.094 4.199 1 98.5 226 ALA B O 1
ATOM 4243 N N . SER B 1 227 ? 7.852 -14.133 4.957 1 98.19 227 SER B N 1
ATOM 4244 C CA . SER B 1 227 ? 7.816 -15.555 5.273 1 98.19 227 SER B CA 1
ATOM 4245 C C . SER B 1 227 ? 6.781 -15.859 6.352 1 98.19 227 SER B C 1
ATOM 4247 O O . SER B 1 227 ? 6.137 -16.906 6.328 1 98.19 227 SER B O 1
ATOM 4249 N N . GLU B 1 228 ? 6.664 -14.961 7.273 1 98 228 GLU B N 1
ATOM 4250 C CA . GLU B 1 228 ? 5.68 -15.148 8.336 1 98 228 GLU B CA 1
ATOM 4251 C C . GLU B 1 228 ? 4.266 -15.227 7.773 1 98 228 GLU B C 1
ATOM 4253 O O . GLU B 1 228 ? 3.463 -16.062 8.211 1 98 228 GLU B O 1
ATOM 4258 N N . TYR B 1 229 ? 3.984 -14.383 6.875 1 98.25 229 TYR B N 1
ATOM 4259 C CA . TYR B 1 229 ? 2.66 -14.445 6.266 1 98.25 229 TYR B CA 1
ATOM 4260 C C . TYR B 1 229 ? 2.484 -15.734 5.477 1 98.25 229 TYR B C 1
ATOM 4262 O O . TYR B 1 229 ? 1.418 -16.359 5.52 1 98.25 229 TYR B O 1
ATOM 4270 N N . ILE B 1 230 ? 3.5 -16.078 4.723 1 98.62 230 ILE B N 1
ATOM 4271 C CA . ILE B 1 230 ? 3.441 -17.312 3.934 1 98.62 230 ILE B CA 1
ATOM 4272 C C . ILE B 1 230 ? 3.168 -18.5 4.852 1 98.62 230 ILE B C 1
ATOM 4274 O O . ILE B 1 230 ? 2.33 -19.359 4.543 1 98.62 230 ILE B O 1
ATOM 4278 N N . VAL B 1 231 ? 3.834 -18.531 5.984 1 98.56 231 VAL B N 1
ATOM 4279 C CA . VAL B 1 231 ? 3.639 -19.594 6.965 1 98.56 231 VAL B CA 1
ATOM 4280 C C . VAL B 1 231 ? 2.191 -19.594 7.453 1 98.56 231 VAL B C 1
ATOM 4282 O O . VAL B 1 231 ? 1.561 -20.641 7.559 1 98.56 231 VAL B O 1
ATOM 4285 N N . ARG B 1 232 ? 1.648 -18.453 7.711 1 98.06 232 ARG B N 1
ATOM 4286 C CA . ARG B 1 232 ? 0.27 -18.344 8.18 1 98.06 232 ARG B CA 1
ATOM 4287 C C . ARG B 1 232 ? -0.707 -18.844 7.121 1 98.06 232 ARG B C 1
ATOM 4289 O O . ARG B 1 232 ? -1.686 -19.516 7.441 1 98.06 232 ARG B O 1
ATOM 4296 N N . MET B 1 233 ? -0.475 -18.5 5.906 1 98.31 233 MET B N 1
ATOM 4297 C CA . MET B 1 233 ? -1.336 -18.938 4.816 1 98.31 233 MET B CA 1
ATOM 4298 C C . MET B 1 233 ? -1.278 -20.453 4.656 1 98.31 233 MET B C 1
ATOM 4300 O O . MET B 1 233 ? -2.311 -21.109 4.48 1 98.31 233 MET B O 1
ATOM 4304 N N . ILE B 1 234 ? -0.037 -21 4.738 1 98.31 234 ILE B N 1
ATOM 4305 C CA . ILE B 1 234 ? 0.132 -22.438 4.652 1 98.31 234 ILE B CA 1
ATOM 4306 C C . ILE B 1 234 ? -0.683 -23.125 5.754 1 98.31 234 ILE B C 1
ATOM 4308 O O . ILE B 1 234 ? -1.431 -24.062 5.488 1 98.31 234 ILE B O 1
ATOM 4312 N N . ASN B 1 235 ? -0.539 -22.625 6.957 1 97.88 235 ASN B N 1
ATOM 4313 C CA . ASN B 1 235 ? -1.265 -23.203 8.086 1 97.88 235 ASN B CA 1
ATOM 4314 C C . ASN B 1 235 ? -2.775 -23.078 7.895 1 97.88 235 ASN B C 1
ATOM 4316 O O . ASN B 1 235 ? -3.521 -24 8.25 1 97.88 235 ASN B O 1
ATOM 4320 N N . ARG B 1 236 ? -3.229 -22.016 7.363 1 97.94 236 ARG B N 1
ATOM 4321 C CA . ARG B 1 236 ? -4.641 -21.812 7.051 1 97.94 236 ARG B CA 1
ATOM 4322 C C . ARG B 1 236 ? -5.129 -22.859 6.051 1 97.94 236 ARG B C 1
ATOM 4324 O O . ARG B 1 236 ? -6.215 -23.422 6.215 1 97.94 236 ARG B O 1
ATOM 4331 N N . LEU B 1 237 ? -4.391 -23.078 5.047 1 98.06 237 LEU B N 1
ATOM 4332 C CA . LEU B 1 237 ? -4.773 -24.031 4.008 1 98.06 237 LEU B CA 1
ATOM 4333 C C . LEU B 1 237 ? -4.762 -25.453 4.547 1 98.06 237 LEU B C 1
ATOM 4335 O O . LEU B 1 237 ? -5.578 -26.281 4.141 1 98.06 237 LEU B O 1
ATOM 4339 N N . LYS B 1 238 ? -3.867 -25.75 5.449 1 97.31 238 LYS B N 1
ATOM 4340 C CA . LYS B 1 238 ? -3.764 -27.078 6.031 1 97.31 238 LYS B CA 1
ATOM 4341 C C . LYS B 1 238 ? -5.035 -27.453 6.789 1 97.31 238 LYS B C 1
ATOM 4343 O O . LYS B 1 238 ? -5.363 -28.641 6.922 1 97.31 238 LYS B O 1
ATOM 4348 N N . LYS B 1 239 ? -5.777 -26.484 7.219 1 96 239 LYS B N 1
ATOM 4349 C CA . LYS B 1 239 ? -7.027 -26.734 7.938 1 96 239 LYS B CA 1
ATOM 4350 C C . LYS B 1 239 ? -8.062 -27.375 7.023 1 96 239 LYS B C 1
ATOM 4352 O O . LYS B 1 239 ? -9 -28.016 7.5 1 96 239 LYS B O 1
ATOM 4357 N N . GLU B 1 240 ? -7.902 -27.219 5.762 1 95.06 240 GLU B N 1
ATOM 4358 C CA . GLU B 1 240 ? -8.875 -27.75 4.816 1 95.06 240 GLU B CA 1
ATOM 4359 C C . GLU B 1 240 ? -8.562 -29.203 4.48 1 95.06 240 GLU B C 1
ATOM 4361 O O . GLU B 1 240 ? -9.383 -29.906 3.873 1 95.06 240 GLU B O 1
ATOM 4366 N N . GLY B 1 241 ? -7.34 -29.625 4.816 1 91 241 GLY B N 1
ATOM 4367 C CA . GLY B 1 241 ? -6.941 -31 4.559 1 91 241 GLY B CA 1
ATOM 4368 C C . GLY B 1 241 ? -6.227 -31.188 3.232 1 91 241 GLY B C 1
ATOM 4369 O O . GLY B 1 241 ? -6.145 -30.25 2.436 1 91 241 GLY B O 1
ATOM 4370 N N . GLY B 1 242 ? -5.621 -32.344 3.127 1 93.38 242 GLY B N 1
ATOM 4371 C CA . GLY B 1 242 ? -4.934 -32.656 1.888 1 93.38 242 GLY B CA 1
ATOM 4372 C C . GLY B 1 242 ? -3.523 -32.125 1.817 1 93.38 242 GLY B C 1
ATOM 4373 O O . GLY B 1 242 ? -3.012 -31.578 2.803 1 93.38 242 GLY B O 1
ATOM 4374 N N . ARG B 1 243 ? -2.938 -32.25 0.618 1 95.5 243 ARG B N 1
ATOM 4375 C CA . ARG B 1 243 ? -1.574 -31.781 0.376 1 95.5 243 ARG B CA 1
ATOM 4376 C C . ARG B 1 243 ? -1.539 -30.281 0.131 1 95.5 243 ARG B C 1
ATOM 4378 O O . ARG B 1 243 ? -2.305 -29.766 -0.683 1 95.5 243 ARG B O 1
ATOM 4385 N N . VAL B 1 244 ? -0.688 -29.609 0.915 1 98.12 244 VAL B N 1
ATOM 4386 C CA . VAL B 1 244 ? -0.52 -28.172 0.725 1 98.12 244 VAL B CA 1
ATOM 4387 C C . VAL B 1 244 ? 0.82 -27.891 0.047 1 98.12 244 VAL B C 1
ATOM 4389 O O . VAL B 1 244 ? 1.843 -28.469 0.417 1 98.12 244 VAL B O 1
ATOM 4392 N N . SER B 1 245 ? 0.798 -27.062 -0.957 1 98.31 245 SER B N 1
ATOM 4393 C CA . SER B 1 245 ? 1.987 -26.688 -1.72 1 98.31 245 SER B CA 1
ATOM 4394 C C . SER B 1 245 ? 2.125 -25.172 -1.83 1 98.31 245 SER B C 1
ATOM 4396 O O . SER B 1 245 ? 1.184 -24.438 -1.532 1 98.31 245 SER B O 1
ATOM 4398 N N . VAL B 1 246 ? 3.277 -24.75 -2.158 1 98.56 246 VAL B N 1
ATOM 4399 C CA . VAL B 1 246 ? 3.545 -23.359 -2.535 1 98.56 246 VAL B CA 1
ATOM 4400 C C . VAL B 1 246 ? 4.137 -23.312 -3.943 1 98.56 246 VAL B C 1
ATOM 4402 O O . VAL B 1 246 ? 4.945 -24.172 -4.312 1 98.56 246 VAL B O 1
ATOM 4405 N N . ILE B 1 247 ? 3.623 -22.359 -4.762 1 98 247 ILE B N 1
ATOM 4406 C CA . ILE B 1 247 ? 4.109 -22.234 -6.133 1 98 247 ILE B CA 1
ATOM 4407 C C . ILE B 1 247 ? 4.25 -20.766 -6.5 1 98 247 ILE B C 1
ATOM 4409 O O . ILE B 1 247 ? 3.312 -19.984 -6.328 1 98 247 ILE B O 1
ATOM 4413 N N . GLY B 1 248 ? 5.461 -20.391 -6.949 1 96.06 248 GLY B N 1
ATOM 4414 C CA . GLY B 1 248 ? 5.594 -19 -7.375 1 96.06 248 GLY B CA 1
ATOM 4415 C C . GLY B 1 248 ? 7.031 -18.531 -7.414 1 96.06 248 GLY B C 1
ATOM 4416 O O . GLY B 1 248 ? 7.934 -19.219 -6.934 1 96.06 248 GLY B O 1
ATOM 4417 N N . GLY B 1 249 ? 7.172 -17.344 -7.934 1 94.56 249 GLY B N 1
ATOM 4418 C CA . GLY B 1 249 ? 8.5 -16.766 -8.102 1 94.56 249 GLY B CA 1
ATOM 4419 C C . GLY B 1 249 ? 9.188 -16.469 -6.785 1 94.56 249 GLY B C 1
ATOM 4420 O O . GLY B 1 249 ? 10.414 -16.453 -6.707 1 94.56 249 GLY B O 1
ATOM 4421 N N . VAL B 1 250 ? 8.469 -16.234 -5.758 1 97 250 VAL B N 1
ATOM 4422 C CA . VAL B 1 250 ? 9.023 -15.906 -4.445 1 97 250 VAL B CA 1
ATOM 4423 C C . VAL B 1 250 ? 9.781 -17.109 -3.898 1 97 250 VAL B C 1
ATOM 4425 O O . VAL B 1 250 ? 10.68 -16.969 -3.066 1 97 250 VAL B O 1
ATOM 4428 N N . MET B 1 251 ? 9.508 -18.297 -4.43 1 96.19 251 MET B N 1
ATOM 4429 C CA . MET B 1 251 ? 10.172 -19.516 -3.986 1 96.19 251 MET B CA 1
ATOM 4430 C C . MET B 1 251 ? 11.602 -19.578 -4.512 1 96.19 251 MET B C 1
ATOM 4432 O O . MET B 1 251 ? 12.383 -20.438 -4.098 1 96.19 251 MET B O 1
ATOM 4436 N N . ASN B 1 252 ? 11.953 -18.641 -5.355 1 93.56 252 ASN B N 1
ATOM 4437 C CA . ASN B 1 252 ? 13.359 -18.547 -5.75 1 93.56 252 ASN B CA 1
ATOM 4438 C C . ASN B 1 252 ? 14.242 -18.125 -4.582 1 93.56 252 ASN B C 1
ATOM 4440 O O . ASN B 1 252 ? 15.461 -18.281 -4.629 1 93.56 252 ASN B O 1
ATOM 4444 N N . SER B 1 253 ? 13.695 -17.547 -3.576 1 96 253 SER B N 1
ATOM 4445 C CA . SER B 1 253 ? 14.453 -17.094 -2.412 1 96 253 SER B CA 1
ATOM 4446 C C . SER B 1 253 ? 14.789 -18.25 -1.481 1 96 253 SER B C 1
ATOM 4448 O O . SER B 1 253 ? 13.891 -18.906 -0.952 1 96 253 SER B O 1
ATOM 4450 N N . ARG B 1 254 ? 16.031 -18.422 -1.252 1 95.31 254 ARG B N 1
ATOM 4451 C CA . ARG B 1 254 ? 16.453 -19.453 -0.315 1 95.31 254 ARG B CA 1
ATOM 4452 C C . ARG B 1 254 ? 15.977 -19.141 1.1 1 95.31 254 ARG B C 1
ATOM 4454 O O . ARG B 1 254 ? 15.633 -20.062 1.857 1 95.31 254 ARG B O 1
ATOM 4461 N N . ILE B 1 255 ? 15.953 -17.906 1.422 1 97 255 ILE B N 1
ATOM 4462 C CA . ILE B 1 255 ? 15.531 -17.469 2.748 1 97 255 ILE B CA 1
ATOM 4463 C C . ILE B 1 255 ? 14.086 -17.906 2.994 1 97 255 ILE B C 1
ATOM 4465 O O . ILE B 1 255 ? 13.773 -18.469 4.043 1 97 255 ILE B O 1
ATOM 4469 N N . ILE B 1 256 ? 13.25 -17.703 2.029 1 97.94 256 ILE B N 1
ATOM 4470 C CA . ILE B 1 256 ? 11.836 -18.047 2.16 1 97.94 256 ILE B CA 1
ATOM 4471 C C . ILE B 1 256 ? 11.68 -19.562 2.213 1 97.94 256 ILE B C 1
ATOM 4473 O O . ILE B 1 256 ? 10.961 -20.094 3.062 1 97.94 256 ILE B O 1
ATOM 4477 N N . ARG B 1 257 ? 12.367 -20.25 1.346 1 97.06 257 ARG B N 1
ATOM 4478 C CA . ARG B 1 257 ? 12.266 -21.703 1.319 1 97.06 257 ARG B CA 1
ATOM 4479 C C . ARG B 1 257 ? 12.719 -22.297 2.648 1 97.06 257 ARG B C 1
ATOM 4481 O O . ARG B 1 257 ? 12.078 -23.234 3.16 1 97.06 257 ARG B O 1
ATOM 4488 N N . ASP B 1 258 ? 13.797 -21.797 3.188 1 96.81 258 ASP B N 1
ATOM 4489 C CA . ASP B 1 258 ? 14.312 -22.297 4.461 1 96.81 258 ASP B CA 1
ATOM 4490 C C . ASP B 1 258 ? 13.281 -22.094 5.578 1 96.81 258 ASP B C 1
ATOM 4492 O O . ASP B 1 258 ? 13.148 -22.953 6.449 1 96.81 258 ASP B O 1
ATOM 4496 N N . GLU B 1 259 ? 12.602 -21 5.504 1 96.12 259 GLU B N 1
ATOM 4497 C CA . GLU B 1 259 ? 11.648 -20.672 6.555 1 96.12 259 GLU B CA 1
ATOM 4498 C C . GLU B 1 259 ? 10.43 -21.594 6.5 1 96.12 259 GLU B C 1
ATOM 4500 O O . GLU B 1 259 ? 9.797 -21.859 7.527 1 96.12 259 GLU B O 1
ATOM 4505 N N . ILE B 1 260 ? 10.109 -22.141 5.324 1 96.5 260 ILE B N 1
ATOM 4506 C CA . ILE B 1 260 ? 8.867 -22.906 5.246 1 96.5 260 ILE B CA 1
ATOM 4507 C C . ILE B 1 260 ? 9.188 -24.391 5.102 1 96.5 260 ILE B C 1
ATOM 4509 O O . ILE B 1 260 ? 8.281 -25.219 5.039 1 96.5 260 ILE B O 1
ATOM 4513 N N . SER B 1 261 ? 10.406 -24.719 5.086 1 92.38 261 SER B N 1
ATOM 4514 C CA . SER B 1 261 ? 10.852 -26.094 4.836 1 92.38 261 SER B CA 1
ATOM 4515 C C . SER B 1 261 ? 10.328 -27.047 5.902 1 92.38 261 SER B C 1
ATOM 4517 O O . SER B 1 261 ? 9.992 -28.188 5.605 1 92.38 261 SER B O 1
ATOM 4519 N N . SER B 1 262 ? 10.211 -26.625 7.098 1 93.88 262 SER B N 1
ATOM 4520 C CA . SER B 1 262 ? 9.828 -27.484 8.211 1 93.88 262 SER B CA 1
ATOM 4521 C C . SER B 1 262 ? 8.328 -27.75 8.211 1 93.88 262 SER B C 1
ATOM 4523 O O . SER B 1 262 ? 7.855 -28.625 8.938 1 93.88 262 SER B O 1
ATOM 4525 N N . LEU B 1 263 ? 7.605 -27.156 7.367 1 96.12 263 LEU B N 1
ATOM 4526 C CA . LEU B 1 263 ? 6.148 -27.266 7.41 1 96.12 263 LEU B CA 1
ATOM 4527 C C . LEU B 1 263 ? 5.664 -28.438 6.57 1 96.12 263 LEU B C 1
ATOM 4529 O O . LEU B 1 263 ? 4.469 -28.734 6.543 1 96.12 263 LEU B O 1
ATOM 4533 N N . GLY B 1 264 ? 6.555 -29.062 5.863 1 94.56 264 GLY B N 1
ATOM 4534 C CA . GLY B 1 264 ? 6.195 -30.25 5.109 1 94.56 264 GLY B CA 1
ATOM 4535 C C . GLY B 1 264 ? 5.387 -29.938 3.861 1 94.56 264 GLY B C 1
ATOM 4536 O O . GLY B 1 264 ? 4.484 -30.703 3.498 1 94.56 264 GLY B O 1
ATOM 4537 N N . VAL B 1 265 ? 5.602 -28.828 3.273 1 96.81 265 VAL B N 1
ATOM 4538 C CA . VAL B 1 265 ? 4.875 -28.453 2.064 1 96.81 265 VAL B CA 1
ATOM 4539 C C . VAL B 1 265 ? 5.738 -28.719 0.836 1 96.81 265 VAL B C 1
ATOM 4541 O O . VAL B 1 265 ? 6.969 -28.766 0.93 1 96.81 265 VAL B O 1
ATOM 4544 N N . SER B 1 266 ? 5.125 -28.984 -0.282 1 96.44 266 SER B N 1
ATOM 4545 C CA . SER B 1 266 ? 5.836 -29.062 -1.554 1 96.44 266 SER B CA 1
ATOM 4546 C C . SER B 1 266 ? 6.074 -27.688 -2.154 1 96.44 266 SER B C 1
ATOM 4548 O O . SER B 1 266 ? 5.191 -26.828 -2.105 1 96.44 266 SER B O 1
ATOM 4550 N N . ILE B 1 267 ? 7.242 -27.5 -2.662 1 97.38 267 ILE B N 1
ATOM 4551 C CA . ILE B 1 267 ? 7.629 -26.203 -3.199 1 97.38 267 ILE B CA 1
ATOM 4552 C C . ILE B 1 267 ? 7.801 -26.297 -4.711 1 97.38 267 ILE B C 1
ATOM 4554 O O . ILE B 1 267 ? 8.523 -27.172 -5.207 1 97.38 267 ILE B O 1
ATOM 4558 N N . PHE B 1 268 ? 7.121 -25.438 -5.41 1 97.31 268 PHE B N 1
ATOM 4559 C CA . PHE B 1 268 ? 7.211 -25.344 -6.863 1 97.31 268 PHE B CA 1
ATOM 4560 C C . PHE B 1 268 ? 7.586 -23.938 -7.301 1 97.31 268 PHE B C 1
ATOM 4562 O O . PHE B 1 268 ? 7.254 -22.969 -6.625 1 97.31 268 PHE B O 1
ATOM 4569 N N . TYR B 1 269 ? 8.266 -23.859 -8.414 1 95.75 269 TYR B N 1
ATOM 4570 C CA . TYR B 1 269 ? 8.602 -22.578 -9.016 1 95.75 269 TYR B CA 1
ATOM 4571 C C . TYR B 1 269 ? 7.52 -22.125 -9.984 1 95.75 269 TYR B C 1
ATOM 4573 O O . TYR B 1 269 ? 6.715 -22.938 -10.445 1 95.75 269 TYR B O 1
ATOM 4581 N N . SER B 1 270 ? 7.527 -20.875 -10.281 1 94.94 270 SER B N 1
ATOM 4582 C CA . SER B 1 270 ? 6.426 -20.281 -11.023 1 94.94 270 SER B CA 1
ATOM 4583 C C . SER B 1 270 ? 6.25 -20.938 -12.383 1 94.94 270 SER B C 1
ATOM 4585 O O . SER B 1 270 ? 5.121 -21.156 -12.836 1 94.94 270 SER B O 1
ATOM 4587 N N . TYR B 1 271 ? 7.352 -21.297 -13.062 1 95.5 271 TYR B N 1
ATOM 4588 C CA . TYR B 1 271 ? 7.281 -21.828 -14.422 1 95.5 271 TYR B CA 1
ATOM 4589 C C . TYR B 1 271 ? 6.711 -23.234 -14.422 1 95.5 271 TYR B C 1
ATOM 4591 O O . TYR B 1 271 ? 6.301 -23.734 -15.469 1 95.5 271 TYR B O 1
ATOM 4599 N N . GLN B 1 272 ? 6.637 -23.828 -13.281 1 97.94 272 GLN B N 1
ATOM 4600 C CA . GLN B 1 272 ? 6.16 -25.203 -13.211 1 97.94 272 GLN B CA 1
ATOM 4601 C C . GLN B 1 272 ? 4.637 -25.266 -13.211 1 97.94 272 GLN B C 1
ATOM 4603 O O . GLN B 1 272 ? 4.047 -26.328 -13.375 1 97.94 272 GLN B O 1
ATOM 4608 N N . ALA B 1 273 ? 3.998 -24.094 -13.094 1 98.19 273 ALA B N 1
ATOM 4609 C CA . ALA B 1 273 ? 2.541 -24.031 -13.164 1 98.19 273 ALA B CA 1
ATOM 4610 C C . ALA B 1 273 ? 2.029 -24.531 -14.508 1 98.19 273 ALA B C 1
ATOM 4612 O O . ALA B 1 273 ? 0.889 -25 -14.617 1 98.19 273 ALA B O 1
ATOM 4613 N N . VAL B 1 274 ? 2.859 -24.547 -15.5 1 98.62 274 VAL B N 1
ATOM 4614 C CA . VAL B 1 274 ? 2.471 -24.938 -16.859 1 98.62 274 VAL B CA 1
ATOM 4615 C C . VAL B 1 274 ? 2.096 -26.422 -16.875 1 98.62 274 VAL B C 1
ATOM 4617 O O . VAL B 1 274 ? 1.312 -26.844 -17.734 1 98.62 274 VAL B O 1
ATOM 4620 N N . ILE B 1 275 ? 2.588 -27.172 -15.953 1 98.69 275 ILE B N 1
ATOM 4621 C CA . ILE B 1 275 ? 2.281 -28.594 -15.859 1 98.69 275 ILE B CA 1
ATOM 4622 C C . ILE B 1 275 ? 0.782 -28.781 -15.633 1 98.69 275 ILE B C 1
ATOM 4624 O O . ILE B 1 275 ? 0.205 -29.781 -16.078 1 98.69 275 ILE B O 1
ATOM 4628 N N . GLY B 1 276 ? 0.164 -27.812 -15 1 98.69 276 GLY B N 1
ATOM 4629 C CA . GLY B 1 276 ? -1.273 -27.875 -14.789 1 98.69 276 GLY B CA 1
ATOM 4630 C C . GLY B 1 276 ? -2.057 -28.016 -16.078 1 98.69 276 GLY B C 1
ATOM 4631 O O . GLY B 1 276 ? -3.105 -28.672 -16.109 1 98.69 276 GLY B O 1
ATOM 4632 N N . GLY B 1 277 ? -1.586 -27.391 -17.109 1 98.56 277 GLY B N 1
ATOM 4633 C CA . GLY B 1 277 ? -2.223 -27.516 -18.406 1 98.56 277 GLY B CA 1
ATOM 4634 C C . GLY B 1 277 ? -2.244 -28.953 -18.922 1 98.56 277 GLY B C 1
ATOM 4635 O O . GLY B 1 277 ? -3.207 -29.375 -19.562 1 98.56 277 GLY B O 1
ATOM 4636 N N . LEU B 1 278 ? -1.21 -29.719 -18.688 1 98.44 278 LEU B N 1
ATOM 4637 C CA . LEU B 1 278 ? -1.172 -31.109 -19.078 1 98.44 278 LEU B CA 1
ATOM 4638 C C . LEU B 1 278 ? -2.227 -31.922 -18.328 1 98.44 278 LEU B C 1
ATOM 4640 O O . LEU B 1 278 ? -2.91 -32.75 -18.922 1 98.44 278 LEU B O 1
ATOM 4644 N N . ILE B 1 279 ? -2.328 -31.625 -17.078 1 98.31 279 ILE B N 1
ATOM 4645 C CA . ILE B 1 279 ? -3.314 -32.312 -16.25 1 98.31 279 ILE B CA 1
ATOM 4646 C C . ILE B 1 279 ? -4.719 -32 -16.766 1 98.31 279 ILE B C 1
ATOM 4648 O O . ILE B 1 279 ? -5.539 -32.938 -16.922 1 98.31 279 ILE B O 1
ATOM 4652 N N . LEU B 1 280 ? -4.965 -30.812 -17.062 1 98.12 280 LEU B N 1
ATOM 4653 C CA . LEU B 1 280 ? -6.27 -30.375 -17.547 1 98.12 280 LEU B CA 1
ATOM 4654 C C . LEU B 1 280 ? -6.555 -30.969 -18.938 1 98.12 280 LEU B C 1
ATOM 4656 O O . LEU B 1 280 ? -7.715 -31.188 -19.297 1 98.12 280 LEU B O 1
ATOM 4660 N N . ALA B 1 281 ? -5.512 -31.219 -19.656 1 97.5 281 ALA B N 1
ATOM 4661 C CA . ALA B 1 281 ? -5.652 -31.828 -20.984 1 97.5 281 ALA B CA 1
ATOM 4662 C C . ALA B 1 281 ? -6 -33.312 -20.875 1 97.5 281 ALA B C 1
ATOM 4664 O O . ALA B 1 281 ? -6.32 -33.938 -21.875 1 97.5 281 ALA B O 1
ATOM 4665 N N . GLY B 1 282 ? -5.875 -33.875 -19.688 1 96.38 282 GLY B N 1
ATOM 4666 C CA . GLY B 1 282 ? -6.262 -35.25 -19.484 1 96.38 282 GLY B CA 1
ATOM 4667 C C . GLY B 1 282 ? -5.078 -36.188 -19.297 1 96.38 282 GLY B C 1
ATOM 4668 O O . GLY B 1 282 ? -5.25 -37.406 -19.219 1 96.38 282 GLY B O 1
ATOM 4669 N N . VAL B 1 283 ? -3.922 -35.625 -19.25 1 96.19 283 VAL B N 1
ATOM 4670 C CA . VAL B 1 283 ? -2.758 -36.469 -19.031 1 96.19 283 VAL B CA 1
ATOM 4671 C C . VAL B 1 283 ? -2.816 -37.062 -17.609 1 96.19 283 VAL B C 1
ATOM 4673 O O . VAL B 1 283 ? -2.873 -36.312 -16.625 1 96.19 283 VAL B O 1
ATOM 4676 N N . LYS B 1 284 ? -2.793 -38.312 -17.469 1 94.44 284 LYS B N 1
ATOM 4677 C CA . LYS B 1 284 ? -2.797 -38.969 -16.172 1 94.44 284 LYS B CA 1
ATOM 4678 C C . LYS B 1 284 ? -1.392 -39.031 -15.578 1 94.44 284 LYS B C 1
ATOM 4680 O O . LYS B 1 284 ? -0.441 -39.406 -16.25 1 94.44 284 LYS B O 1
ATOM 4685 N N . MET B 1 285 ? -1.289 -38.562 -14.352 1 94.19 285 MET B N 1
ATOM 4686 C CA . MET B 1 285 ? 0 -38.562 -13.664 1 94.19 285 MET B CA 1
ATOM 4687 C C . MET B 1 285 ? -0.183 -38.75 -12.164 1 94.19 285 MET B C 1
ATOM 4689 O O . MET B 1 285 ? -1.122 -38.219 -11.578 1 94.19 285 MET B O 1
ATOM 4693 N N . SER B 1 286 ? 0.723 -39.594 -11.625 1 96.69 286 SER B N 1
ATOM 4694 C CA . SER B 1 286 ? 0.838 -39.656 -10.172 1 96.69 286 SER B CA 1
ATOM 4695 C C . SER B 1 286 ? 1.606 -38.438 -9.648 1 96.69 286 SER B C 1
ATOM 4697 O O . SER B 1 286 ? 2.225 -37.719 -10.422 1 96.69 286 SER B O 1
ATOM 4699 N N . PHE B 1 287 ? 1.546 -38.25 -8.328 1 97.19 287 PHE B N 1
ATOM 4700 C CA . PHE B 1 287 ? 2.328 -37.156 -7.723 1 97.19 287 PHE B CA 1
ATOM 4701 C C . PHE B 1 287 ? 3.816 -37.375 -7.988 1 97.19 287 PHE B C 1
ATOM 4703 O O . PHE B 1 287 ? 4.543 -36.406 -8.227 1 97.19 287 PHE B O 1
ATOM 4710 N N . GLU B 1 288 ? 4.242 -38.562 -7.953 1 96.88 288 GLU B N 1
ATOM 4711 C CA . GLU B 1 288 ? 5.645 -38.875 -8.203 1 96.88 288 GLU B CA 1
ATOM 4712 C C . GLU B 1 288 ? 6.043 -38.531 -9.633 1 96.88 288 GLU B C 1
ATOM 4714 O O . GLU B 1 288 ? 7.109 -37.938 -9.867 1 96.88 288 GLU B O 1
ATOM 4719 N N . GLU B 1 289 ? 5.227 -38.938 -10.562 1 97 289 GLU B N 1
ATOM 4720 C CA . GLU B 1 289 ? 5.488 -38.625 -11.969 1 97 289 GLU B CA 1
ATOM 4721 C C . GLU B 1 289 ? 5.48 -37.125 -12.219 1 97 289 GLU B C 1
ATOM 4723 O O . GLU B 1 289 ? 6.316 -36.625 -12.969 1 97 289 GLU B O 1
ATOM 4728 N N . ARG B 1 290 ? 4.52 -36.469 -11.602 1 97.62 290 ARG B N 1
ATOM 4729 C CA . ARG B 1 290 ? 4.449 -35 -11.695 1 97.62 290 ARG B CA 1
ATOM 4730 C C . ARG B 1 290 ? 5.715 -34.375 -11.141 1 97.62 290 ARG B C 1
ATOM 4732 O O . ARG B 1 290 ? 6.258 -33.438 -11.75 1 97.62 290 ARG B O 1
ATOM 4739 N N . ASP B 1 291 ? 6.18 -34.844 -10.016 1 97.31 291 ASP B N 1
ATOM 4740 C CA . ASP B 1 291 ? 7.391 -34.312 -9.406 1 97.31 291 ASP B CA 1
ATOM 4741 C C . ASP B 1 291 ? 8.609 -34.531 -10.305 1 97.31 291 ASP B C 1
ATOM 4743 O O . ASP B 1 291 ? 9.477 -33.656 -10.406 1 97.31 291 ASP B O 1
ATOM 4747 N N . MET B 1 292 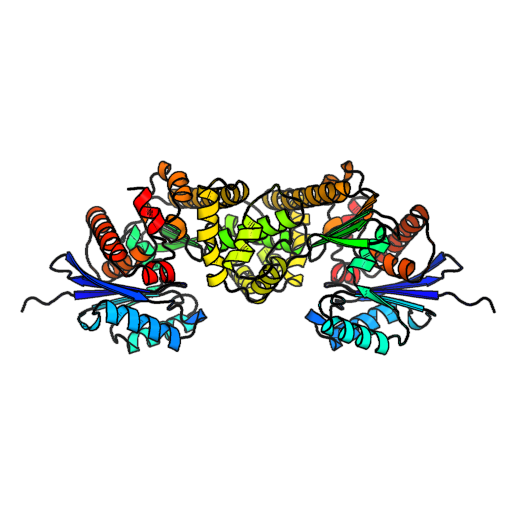? 8.641 -35.656 -10.938 1 96.44 292 MET B N 1
ATOM 4748 C CA . MET B 1 292 ? 9.727 -35.938 -11.875 1 96.44 292 MET B CA 1
ATOM 4749 C C . MET B 1 292 ? 9.672 -35 -13.078 1 96.44 292 MET B C 1
ATOM 4751 O O . MET B 1 292 ? 10.711 -34.531 -13.539 1 96.44 292 MET B O 1
ATOM 4755 N N . LEU B 1 293 ? 8.5 -34.844 -13.562 1 97.19 293 LEU B N 1
ATOM 4756 C CA . LEU B 1 293 ? 8.32 -33.906 -14.688 1 97.19 293 LEU B CA 1
ATOM 4757 C C . LEU B 1 293 ? 8.734 -32.5 -14.305 1 97.19 293 LEU B C 1
ATOM 4759 O O . LEU B 1 293 ? 9.352 -31.797 -15.109 1 97.19 293 LEU B O 1
ATOM 4763 N N . ALA B 1 294 ? 8.336 -32.062 -13.125 1 97.56 294 ALA B N 1
ATOM 4764 C CA . ALA B 1 294 ? 8.719 -30.75 -12.633 1 97.56 294 ALA B CA 1
ATOM 4765 C C . ALA B 1 294 ? 10.234 -30.609 -12.57 1 97.56 294 ALA B C 1
ATOM 4767 O O . ALA B 1 294 ? 10.781 -29.562 -12.938 1 97.56 294 ALA B O 1
ATOM 4768 N N . LYS B 1 295 ? 10.883 -31.594 -12.125 1 95.75 295 LYS B N 1
ATOM 4769 C CA . LYS B 1 295 ? 12.344 -31.578 -12.062 1 95.75 295 LYS B CA 1
ATOM 4770 C C . LYS B 1 295 ? 12.945 -31.5 -13.461 1 95.75 295 LYS B C 1
ATOM 4772 O O . LYS B 1 295 ? 13.906 -30.75 -13.688 1 95.75 295 LYS B O 1
ATOM 4777 N N . GLU B 1 296 ? 12.406 -32.281 -14.352 1 95.81 296 GLU B N 1
ATOM 4778 C CA . GLU B 1 296 ? 12.875 -32.25 -15.734 1 95.81 296 GLU B CA 1
ATOM 4779 C C . GLU B 1 296 ? 12.68 -30.875 -16.344 1 95.81 296 GLU B C 1
ATOM 4781 O O . GLU B 1 296 ? 13.57 -30.359 -17.016 1 95.81 296 GLU B O 1
ATOM 4786 N N . LEU B 1 297 ? 11.531 -30.359 -16.109 1 97 297 LEU B N 1
ATOM 4787 C CA . LEU B 1 297 ? 11.242 -29.016 -16.609 1 97 297 LEU B CA 1
ATOM 4788 C C . LEU B 1 297 ? 12.258 -28 -16.078 1 97 297 LEU B C 1
ATOM 4790 O O . LEU B 1 297 ? 12.75 -27.156 -16.844 1 97 297 LEU B O 1
ATOM 4794 N N . THR B 1 298 ? 12.539 -28.031 -14.812 1 95 298 THR B N 1
ATOM 4795 C CA . THR B 1 298 ? 13.516 -27.141 -14.203 1 95 298 THR B CA 1
ATOM 4796 C C . THR B 1 298 ? 14.875 -27.266 -14.891 1 95 298 THR B C 1
ATOM 4798 O O . THR B 1 298 ? 15.516 -26.266 -15.211 1 95 298 THR B O 1
ATOM 4801 N N . GLN B 1 299 ? 15.297 -28.453 -15.156 1 93.38 299 GLN B N 1
ATOM 4802 C CA . GLN B 1 299 ? 16.578 -28.688 -15.82 1 93.38 299 GLN B CA 1
ATOM 4803 C C . GLN B 1 299 ? 16.578 -28.078 -17.219 1 93.38 299 GLN B C 1
ATOM 4805 O O . GLN B 1 299 ? 17.578 -27.453 -17.625 1 93.38 299 GLN B O 1
ATOM 4810 N N . LYS B 1 300 ? 15.547 -28.219 -17.891 1 93.31 300 LYS B N 1
ATOM 4811 C CA . LYS B 1 300 ? 15.453 -27.688 -19.25 1 93.31 300 LYS B CA 1
ATOM 4812 C C . LYS B 1 300 ? 15.391 -26.172 -19.25 1 93.31 300 LYS B C 1
ATOM 4814 O O . LYS B 1 300 ? 15.914 -25.516 -20.156 1 93.31 300 LYS B O 1
ATOM 4819 N N . ILE B 1 301 ? 14.664 -25.609 -18.281 1 92.38 301 ILE B N 1
ATOM 4820 C CA . ILE B 1 301 ? 14.555 -24.172 -18.141 1 92.38 301 ILE B CA 1
ATOM 4821 C C . ILE B 1 301 ? 15.938 -23.562 -17.906 1 92.38 301 ILE B C 1
ATOM 4823 O O . ILE B 1 301 ? 16.281 -22.531 -18.484 1 92.38 301 ILE B O 1
ATOM 4827 N N . TYR B 1 302 ? 16.672 -24.172 -17.109 1 89 302 TYR B N 1
ATOM 4828 C CA . TYR B 1 302 ? 17.969 -23.625 -16.75 1 89 302 TYR B CA 1
ATOM 4829 C C . TYR B 1 302 ? 18.953 -23.734 -17.906 1 89 302 TYR B C 1
ATOM 4831 O O . TYR B 1 302 ? 20.031 -23.141 -17.875 1 89 302 TYR B O 1
ATOM 4839 N N . ASN B 1 303 ? 18.562 -24.453 -18.953 1 88.06 303 ASN B N 1
ATOM 4840 C CA . ASN B 1 303 ? 19.391 -24.547 -20.156 1 88.06 303 ASN B CA 1
ATOM 4841 C C . ASN B 1 303 ? 19.031 -23.438 -21.156 1 88.06 303 ASN B C 1
ATOM 4843 O O . ASN B 1 303 ? 19.719 -23.281 -22.172 1 88.06 303 ASN B O 1
ATOM 4847 N N . LEU B 1 304 ? 18.047 -22.688 -20.812 1 87.81 304 LEU B N 1
ATOM 4848 C CA . LEU B 1 304 ? 17.688 -21.562 -21.672 1 87.81 304 LEU B CA 1
ATOM 4849 C C . LEU B 1 304 ? 18.672 -20.406 -21.5 1 87.81 304 LEU B C 1
ATOM 4851 O O . LEU B 1 304 ? 19.438 -20.375 -20.547 1 87.81 304 LEU B O 1
ATOM 4855 N N . PRO B 1 305 ? 18.625 -19.438 -22.484 1 87.81 305 PRO B N 1
ATOM 4856 C CA . PRO B 1 305 ? 19.547 -18.297 -22.391 1 87.81 305 PRO B CA 1
ATOM 4857 C C . PRO B 1 305 ? 19.375 -17.516 -21.078 1 87.81 305 PRO B C 1
ATOM 4859 O O . PRO B 1 305 ? 18.234 -17.281 -20.641 1 87.81 305 PRO B O 1
ATOM 4862 N N . GLU B 1 306 ? 20.438 -17.109 -20.547 1 84.88 306 GLU B N 1
ATOM 4863 C CA . GLU B 1 306 ? 20.469 -16.391 -19.266 1 84.88 306 GLU B CA 1
ATOM 4864 C C . GLU B 1 306 ? 19.594 -15.148 -19.312 1 84.88 306 GLU B C 1
ATOM 4866 O O . GLU B 1 306 ? 18.953 -14.797 -18.328 1 84.88 306 GLU B O 1
ATOM 4871 N N . GLU B 1 307 ? 19.641 -14.523 -20.391 1 86.12 307 GLU B N 1
ATOM 4872 C CA . GLU B 1 307 ? 18.875 -13.289 -20.547 1 86.12 307 GLU B CA 1
ATOM 4873 C C . GLU B 1 307 ? 17.375 -13.539 -20.391 1 86.12 307 GLU B C 1
ATOM 4875 O O . GLU B 1 307 ? 16.656 -12.719 -19.828 1 86.12 307 GLU B O 1
ATOM 4880 N N . GLU B 1 308 ? 16.969 -14.656 -20.859 1 87 308 GLU B N 1
ATOM 4881 C CA . GLU B 1 308 ? 15.547 -15.016 -20.734 1 87 308 GLU B CA 1
ATOM 4882 C C . GLU B 1 308 ? 15.195 -15.367 -19.297 1 87 308 GLU B C 1
ATOM 4884 O O . GLU B 1 308 ? 14.133 -14.969 -18.797 1 87 308 GLU B O 1
ATOM 4889 N N . LEU B 1 309 ? 16.109 -16.078 -18.703 1 86.12 309 LEU B N 1
ATOM 4890 C CA . LEU B 1 309 ? 15.883 -16.438 -17.312 1 86.12 309 LEU B CA 1
ATOM 4891 C C . LEU B 1 309 ? 15.781 -15.188 -16.438 1 86.12 309 LEU B C 1
ATOM 4893 O O . LEU B 1 309 ? 14.891 -15.086 -15.602 1 86.12 309 LEU B O 1
ATOM 4897 N N . LYS B 1 310 ? 16.656 -14.281 -16.688 1 82.44 310 LYS B N 1
ATOM 4898 C CA . LYS B 1 310 ? 16.688 -13.039 -15.922 1 82.44 310 LYS B CA 1
ATOM 4899 C C . LYS B 1 310 ? 15.453 -12.18 -16.219 1 82.44 310 LYS B C 1
ATOM 4901 O O . LYS B 1 310 ? 14.805 -11.672 -15.305 1 82.44 310 LYS B O 1
ATOM 4906 N N . ASN B 1 311 ? 15.102 -12.109 -17.438 1 82.62 311 ASN B N 1
ATOM 4907 C CA . ASN B 1 311 ? 14.07 -11.18 -17.875 1 82.62 311 ASN B CA 1
ATOM 4908 C C . ASN B 1 311 ? 12.672 -11.695 -17.531 1 82.62 311 ASN B C 1
ATOM 4910 O O . ASN B 1 311 ? 11.781 -10.914 -17.188 1 82.62 311 ASN B O 1
ATOM 4914 N N . TYR B 1 312 ? 12.531 -13 -17.625 1 84.12 312 TYR B N 1
ATOM 4915 C CA . TYR B 1 312 ? 11.172 -13.516 -17.531 1 84.12 312 TYR B CA 1
ATOM 4916 C C . TYR B 1 312 ? 10.945 -14.211 -16.188 1 84.12 312 TYR B C 1
ATOM 4918 O O . TYR B 1 312 ? 9.82 -14.266 -15.695 1 84.12 312 TYR B O 1
ATOM 4926 N N . LEU B 1 313 ? 12.039 -14.703 -15.625 1 80.75 313 LEU B N 1
ATOM 4927 C CA . LEU B 1 313 ? 11.859 -15.523 -14.43 1 80.75 313 LEU B CA 1
ATOM 4928 C C . LEU B 1 313 ? 12.578 -14.906 -13.234 1 80.75 313 LEU B C 1
ATOM 4930 O O . LEU B 1 313 ? 12.5 -15.43 -12.117 1 80.75 313 LEU B O 1
ATOM 4934 N N . PHE B 1 314 ? 13.273 -13.844 -13.383 1 73.94 314 PHE B N 1
ATOM 4935 C CA . PHE B 1 314 ? 14.023 -13.133 -12.352 1 73.94 314 PHE B CA 1
ATOM 4936 C C . PHE B 1 314 ? 15.016 -14.062 -11.672 1 73.94 314 PHE B C 1
ATOM 4938 O O . PHE B 1 314 ? 15.18 -14.016 -10.445 1 73.94 314 PHE B O 1
ATOM 4945 N N . ILE B 1 315 ? 15.555 -14.93 -12.438 1 71.56 315 ILE B N 1
ATOM 4946 C CA . ILE B 1 315 ? 16.562 -15.859 -11.938 1 71.56 315 ILE B CA 1
ATOM 4947 C C . ILE B 1 315 ? 17.953 -15.406 -12.383 1 71.56 315 ILE B C 1
ATOM 4949 O O . ILE B 1 315 ? 18.188 -15.188 -13.57 1 71.56 315 ILE B O 1
ATOM 4953 N N . ASN B 1 316 ? 18.672 -15.156 -11.336 1 65.62 316 ASN B N 1
ATOM 4954 C CA . ASN B 1 316 ? 20.078 -14.906 -11.602 1 65.62 316 ASN B CA 1
ATOM 4955 C C . ASN B 1 316 ? 20.922 -16.172 -11.422 1 65.62 316 ASN B C 1
ATOM 4957 O O . ASN B 1 316 ? 21.078 -16.656 -10.305 1 65.62 316 ASN B O 1
ATOM 4961 N N . ILE B 1 317 ? 21.266 -16.828 -12.484 1 55.84 317 ILE B N 1
ATOM 4962 C CA . ILE B 1 317 ? 21.984 -18.109 -12.43 1 55.84 317 ILE B CA 1
ATOM 4963 C C . ILE B 1 317 ? 23.328 -17.922 -11.742 1 55.84 317 ILE B C 1
ATOM 4965 O O . ILE B 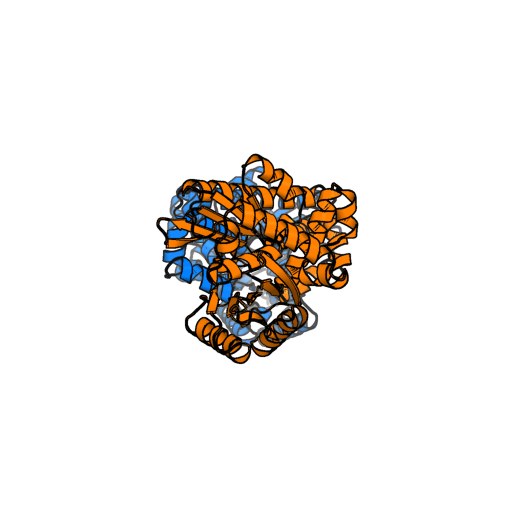1 317 ? 23.922 -18.875 -11.227 1 55.84 317 ILE B O 1
ATOM 4969 N N . LYS B 1 318 ? 24.078 -16.875 -11.875 1 53.84 318 LYS B N 1
ATOM 4970 C CA . LYS B 1 318 ? 25.359 -16.766 -11.164 1 53.84 318 LYS B CA 1
ATOM 4971 C C . LYS B 1 318 ? 25.188 -17.078 -9.68 1 53.84 318 LYS B C 1
ATOM 4973 O O . LYS B 1 318 ? 26.141 -17.516 -9.023 1 53.84 318 LYS B O 1
ATOM 4978 N N . SER B 1 319 ? 24.125 -16.859 -9.117 1 44.72 319 SER B N 1
ATOM 4979 C CA . SER B 1 319 ? 23.891 -17.125 -7.703 1 44.72 319 SER B CA 1
ATOM 4980 C C . SER B 1 319 ? 23.578 -18.594 -7.457 1 44.72 319 SER B C 1
ATOM 4982 O O . SER B 1 319 ? 23.609 -19.062 -6.316 1 44.72 319 SER B O 1
ATOM 4984 N N . LYS B 1 320 ? 22.953 -19.375 -8.242 1 47.44 320 LYS B N 1
ATOM 4985 C CA . LYS B 1 320 ? 22.547 -20.766 -8.039 1 47.44 320 LYS B CA 1
ATOM 4986 C C . LYS B 1 320 ? 23.766 -21.688 -8 1 47.44 320 LYS B C 1
ATOM 4988 O O . LYS B 1 320 ? 23.797 -22.656 -7.227 1 47.44 320 LYS B O 1
ATOM 4993 N N . TYR B 1 321 ? 24.625 -21.531 -8.883 1 40.19 321 TYR B N 1
ATOM 4994 C CA . TYR B 1 321 ? 25.719 -22.484 -8.828 1 40.19 321 TYR B CA 1
ATOM 4995 C C . TYR B 1 321 ? 26.484 -22.375 -7.512 1 40.19 321 TYR B C 1
ATOM 4997 O O . TYR B 1 321 ? 27.328 -23.203 -7.207 1 40.19 321 TYR B O 1
ATOM 5005 N N . SER B 1 322 ? 26.266 -21.375 -6.883 1 35.97 322 SER B N 1
ATOM 5006 C CA . SER B 1 322 ? 27.016 -21.406 -5.633 1 35.97 322 SER B CA 1
ATOM 5007 C C . SER B 1 322 ? 26.391 -22.391 -4.641 1 35.97 322 SER B C 1
ATOM 5009 O O . SER B 1 322 ? 26.984 -22.703 -3.613 1 35.97 322 SER B O 1
ATOM 5011 N N . GLU B 1 323 ? 25.062 -22.594 -4.742 1 34.72 323 GLU B N 1
ATOM 5012 C CA . GLU B 1 323 ? 24.516 -23.484 -3.727 1 34.72 323 GLU B CA 1
ATOM 5013 C C . GLU B 1 323 ? 24.609 -24.938 -4.16 1 34.72 323 GLU B C 1
ATOM 5015 O O . GLU B 1 323 ? 24.266 -25.844 -3.391 1 34.72 323 GLU B O 1
ATOM 5020 N N . THR B 1 324 ? 24.656 -25.297 -5.449 1 30.06 324 THR B N 1
ATOM 5021 C CA . THR B 1 324 ? 24.984 -26.719 -5.641 1 30.06 324 THR B CA 1
ATOM 5022 C C . THR B 1 324 ? 26.453 -26.984 -5.301 1 30.06 324 THR B C 1
ATOM 5024 O O . THR B 1 324 ? 27.328 -26.203 -5.664 1 30.06 324 THR B O 1
#

Solvent-accessible surface area (backbone atoms only — not comparable to full-atom values): 32557 Å² total; per-residue (Å²): 125,80,75,77,54,26,36,23,14,28,28,21,28,85,57,24,23,38,18,38,18,32,34,60,86,76,68,39,82,73,26,60,14,67,26,46,35,29,22,34,81,78,68,31,56,68,53,13,50,51,22,48,51,49,5,29,56,60,12,53,34,87,71,39,71,43,41,22,38,15,25,35,49,36,76,75,40,73,66,42,28,52,52,49,48,53,56,45,32,75,77,40,73,82,46,45,76,43,31,31,66,56,19,39,42,26,43,74,38,55,89,52,52,13,20,33,39,33,26,20,67,50,23,36,30,38,35,29,55,94,82,41,79,41,79,35,67,53,61,35,87,80,34,46,21,69,41,6,23,27,42,42,20,47,51,43,52,23,51,21,51,32,34,76,56,57,67,44,69,91,58,62,50,44,59,50,51,18,64,74,69,70,32,61,53,70,59,41,54,47,49,48,59,71,65,57,49,58,67,67,45,15,58,45,25,58,57,39,52,52,38,24,76,72,60,32,62,59,39,37,49,43,51,48,55,29,39,52,48,46,49,46,51,52,56,44,37,48,73,73,34,62,59,43,32,36,36,11,53,46,57,73,36,64,69,44,42,63,70,47,54,86,70,72,52,49,83,39,49,48,78,48,28,26,52,7,20,42,45,73,69,63,54,84,70,53,73,67,55,47,51,51,49,48,51,50,49,52,57,57,56,72,68,46,61,63,66,52,37,38,71,44,61,68,42,64,64,86,64,50,62,69,74,103,125,82,76,77,53,26,36,24,14,29,27,20,28,83,58,25,21,36,19,38,18,33,33,59,86,75,68,39,80,74,26,59,14,67,27,44,34,29,22,33,81,77,68,31,58,69,52,13,50,51,22,49,51,49,6,29,57,60,12,51,34,87,72,39,72,42,40,22,37,15,25,35,49,36,75,77,38,75,66,42,29,51,53,49,49,52,57,45,32,73,75,41,72,81,46,46,77,44,30,31,66,57,18,40,42,26,41,74,39,55,86,51,51,13,20,33,40,33,26,20,67,50,22,37,29,37,34,28,56,93,83,42,79,43,80,35,69,53,63,36,87,81,35,48,21,69,39,6,23,27,39,43,21,47,51,43,52,24,52,21,49,31,34,77,54,56,67,44,69,91,56,61,51,45,59,51,51,18,64,73,68,70,32,61,53,70,60,40,53,46,49,49,61,71,64,58,50,58,68,66,46,15,58,45,25,57,57,40,50,52,40,23,77,71,59,32,60,59,38,37,48,43,51,48,55,28,39,52,47,47,50,46,51,52,57,45,39,48,72,72,35,63,60,44,32,36,38,10,52,45,57,73,36,64,70,44,44,63,73,47,54,84,70,74,53,50,82,40,49,46,78,50,28,26,52,6,21,43,44,74,70,63,55,85,71,52,73,67,55,48,52,50,49,46,52,51,49,52,57,56,56,71,69,46,61,62,68,54,36,38,72,45,62,68,41,64,64,84,64,50,63,70,75,103

InterPro domains:
  IPR002731 ATPase, BadF/BadG/BcrA/BcrD type [PF01869] (10-281)
  IPR043129 ATPase, nucleotide binding domain [SSF53067] (5-107)
  IPR043129 ATPase, nucleotide binding domain [SSF53067] (112-282)
  IPR052519 Eukaryotic-type N-acetylglucosamine Kinase [PTHR43190] (3-240)

Organism: Acidianus infernus (NCBI:txid12915)